Protein AF-A0A945KGP8-F1 (afdb_monomer_lite)

Structure (mmCIF, N/CA/C/O backbone):
data_AF-A0A945KGP8-F1
#
_entry.id   AF-A0A945KGP8-F1
#
loop_
_atom_site.group_PDB
_atom_site.id
_atom_site.type_symbol
_atom_site.label_atom_id
_atom_site.label_alt_id
_atom_site.label_comp_id
_atom_site.label_asym_id
_atom_site.label_entity_id
_atom_site.label_seq_id
_atom_site.pdbx_PDB_ins_code
_atom_site.Cartn_x
_atom_site.Cartn_y
_atom_site.Cartn_z
_atom_site.occupancy
_atom_site.B_iso_or_equiv
_atom_site.auth_seq_id
_atom_site.auth_comp_id
_atom_site.auth_asym_id
_atom_site.auth_atom_id
_atom_site.pdbx_PDB_model_num
ATOM 1 N N . MET A 1 1 ? 49.538 22.311 -5.788 1.00 37.47 1 MET A N 1
ATOM 2 C CA . MET A 1 1 ? 49.340 23.607 -5.094 1.00 37.47 1 MET A CA 1
ATOM 3 C C . MET A 1 1 ? 48.968 24.746 -6.046 1.00 37.47 1 MET A C 1
ATOM 5 O O . MET A 1 1 ? 47.989 25.420 -5.768 1.00 37.47 1 MET A O 1
ATOM 9 N N . LEU A 1 2 ? 49.632 24.918 -7.199 1.00 26.44 2 LEU A N 1
ATOM 10 C CA . LEU A 1 2 ? 49.250 25.932 -8.207 1.00 26.44 2 LEU A CA 1
ATOM 11 C C . LEU A 1 2 ? 47.883 25.690 -8.892 1.00 26.44 2 LEU A C 1
ATOM 13 O O . LEU A 1 2 ? 47.244 26.643 -9.317 1.00 26.44 2 LEU A O 1
ATOM 17 N N . LEU A 1 3 ? 47.369 24.453 -8.902 1.00 26.27 3 LEU A N 1
ATOM 18 C CA . LEU A 1 3 ? 46.026 24.132 -9.421 1.00 26.27 3 LEU A CA 1
ATOM 19 C C . LEU A 1 3 ? 44.872 24.553 -8.481 1.00 26.27 3 LEU A C 1
ATOM 21 O O . LEU A 1 3 ? 43.739 24.699 -8.922 1.00 26.27 3 LEU A O 1
ATOM 25 N N . ILE A 1 4 ? 45.156 24.777 -7.191 1.00 33.72 4 ILE A N 1
ATOM 26 C CA . ILE A 1 4 ? 44.149 25.160 -6.180 1.00 33.72 4 ILE A CA 1
ATOM 27 C C . ILE A 1 4 ? 43.940 26.686 -6.169 1.00 33.72 4 ILE A C 1
ATOM 29 O O . ILE A 1 4 ? 42.851 27.168 -5.871 1.00 33.72 4 ILE A O 1
ATOM 33 N N . ILE A 1 5 ? 44.950 27.456 -6.589 1.00 35.44 5 ILE A N 1
ATOM 34 C CA . ILE A 1 5 ? 44.880 28.923 -6.675 1.00 35.44 5 ILE A CA 1
ATOM 35 C C . ILE A 1 5 ? 43.999 29.368 -7.860 1.00 35.44 5 ILE A C 1
ATOM 37 O O . ILE A 1 5 ? 43.282 30.361 -7.753 1.00 35.44 5 ILE A O 1
ATOM 41 N N . ALA A 1 6 ? 43.951 28.592 -8.950 1.00 30.02 6 ALA A N 1
ATOM 42 C CA . ALA A 1 6 ? 43.124 28.902 -10.121 1.00 30.02 6 ALA A CA 1
ATOM 43 C C . ALA A 1 6 ? 41.609 28.723 -9.877 1.00 30.02 6 ALA A C 1
ATOM 45 O O . ALA A 1 6 ? 40.807 29.465 -10.437 1.00 30.02 6 ALA A O 1
ATOM 46 N N . GLN A 1 7 ? 41.201 27.795 -9.002 1.00 33.88 7 GLN A N 1
ATOM 47 C CA . GLN A 1 7 ? 39.784 27.591 -8.658 1.00 33.88 7 GLN A CA 1
ATOM 48 C C . GLN A 1 7 ? 39.241 28.626 -7.664 1.00 33.88 7 GLN A C 1
ATOM 50 O O . GLN A 1 7 ? 38.044 28.906 -7.673 1.00 33.88 7 GLN A O 1
ATOM 55 N N . MET A 1 8 ? 40.096 29.235 -6.838 1.00 29.59 8 MET A N 1
ATOM 56 C CA . MET A 1 8 ? 39.663 30.263 -5.883 1.00 29.59 8 MET A CA 1
ATOM 57 C C . MET A 1 8 ? 39.470 31.645 -6.522 1.00 29.59 8 MET A C 1
ATOM 59 O O . MET A 1 8 ? 38.642 32.420 -6.047 1.00 29.59 8 MET A O 1
ATOM 63 N N . LEU A 1 9 ? 40.152 31.943 -7.633 1.00 31.44 9 LEU A N 1
ATOM 64 C CA . LEU A 1 9 ? 40.012 33.229 -8.330 1.00 31.44 9 LEU A CA 1
ATOM 65 C C . LEU A 1 9 ? 38.725 33.350 -9.165 1.00 31.44 9 LEU A C 1
ATOM 67 O O . LEU A 1 9 ? 38.344 34.457 -9.532 1.00 31.44 9 LEU A O 1
ATOM 71 N N . PHE A 1 10 ? 38.000 32.251 -9.396 1.00 35.97 10 PHE A N 1
ATOM 72 C CA . PHE A 1 10 ? 36.733 32.274 -10.138 1.00 35.97 10 PHE A CA 1
ATOM 73 C C . PHE A 1 10 ? 35.525 32.719 -9.286 1.00 35.97 10 PHE A C 1
ATOM 75 O O . PHE A 1 10 ? 34.464 33.010 -9.829 1.00 35.97 10 PHE A O 1
ATOM 82 N N . PHE A 1 11 ? 35.673 32.802 -7.957 1.00 32.09 11 PHE A N 1
ATOM 83 C CA . PHE A 1 11 ? 34.583 33.133 -7.023 1.00 32.09 11 PHE A CA 1
ATOM 84 C C . PHE A 1 11 ? 34.592 34.581 -6.498 1.00 32.09 11 PHE A C 1
ATOM 86 O O . PHE A 1 11 ? 33.724 34.934 -5.702 1.00 32.09 11 PHE A O 1
ATOM 93 N N . LEU A 1 12 ? 35.534 35.429 -6.934 1.00 30.72 12 LEU A N 1
ATOM 94 C CA . LEU A 1 12 ? 35.673 36.815 -6.447 1.00 30.72 12 LEU A CA 1
ATOM 95 C C . LEU A 1 12 ? 35.467 37.909 -7.510 1.00 30.72 12 LEU A C 1
ATOM 97 O O . LEU A 1 12 ? 35.691 39.080 -7.217 1.00 30.72 12 LEU A O 1
ATOM 101 N N . ALA A 1 13 ? 34.991 37.578 -8.710 1.00 29.11 13 ALA A N 1
ATOM 102 C CA . ALA A 1 13 ? 34.600 38.596 -9.684 1.00 29.11 13 ALA A CA 1
ATOM 103 C C . ALA A 1 13 ? 33.144 39.042 -9.444 1.00 29.11 13 ALA A C 1
ATOM 105 O O . ALA A 1 13 ? 32.199 38.277 -9.633 1.00 29.11 13 ALA A O 1
ATOM 106 N N . THR A 1 14 ? 32.972 40.281 -8.988 1.00 34.88 14 THR A N 1
ATOM 107 C CA . THR A 1 14 ? 31.686 40.984 -8.874 1.00 34.88 14 THR A CA 1
ATOM 108 C C . THR A 1 14 ? 31.057 41.258 -10.252 1.00 34.88 14 THR A C 1
ATOM 110 O O . THR A 1 14 ? 31.763 41.273 -11.261 1.00 34.88 14 THR A O 1
ATOM 113 N N . PRO A 1 15 ? 29.729 41.485 -10.332 1.00 40.09 15 PRO A N 1
ATOM 114 C CA . PRO A 1 15 ? 29.026 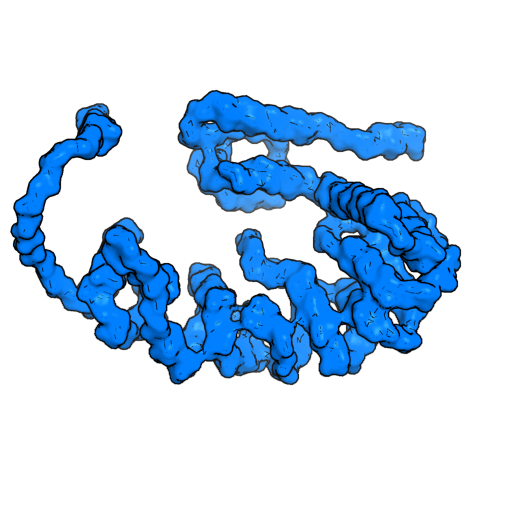41.598 -11.602 1.00 40.09 15 PRO A CA 1
ATOM 115 C C . PRO A 1 15 ? 29.111 43.032 -12.125 1.00 40.09 15 PRO A C 1
ATOM 117 O O . PRO A 1 15 ? 28.284 43.864 -11.764 1.00 40.09 15 PRO A O 1
ATOM 120 N N . GLN A 1 16 ? 30.078 43.331 -12.987 1.00 33.34 16 GLN A N 1
ATOM 121 C CA . GLN A 1 16 ? 30.035 44.541 -13.804 1.00 33.34 16 GLN A CA 1
ATOM 122 C C . GLN A 1 16 ? 30.591 44.267 -15.203 1.00 33.34 16 GLN A C 1
ATOM 124 O O . GLN A 1 16 ? 31.707 43.791 -15.367 1.00 33.34 16 GLN A O 1
ATOM 129 N N . GLU A 1 17 ? 29.741 44.576 -16.183 1.00 39.44 17 GLU A N 1
ATOM 130 C CA . GLU A 1 17 ? 30.067 44.823 -17.588 1.00 39.44 17 GLU A CA 1
ATOM 131 C C . GLU A 1 17 ? 30.649 43.650 -18.389 1.00 39.44 17 GLU A C 1
ATOM 133 O O . GLU A 1 17 ? 31.820 43.617 -18.745 1.00 39.44 17 GLU A O 1
ATOM 138 N N . TYR A 1 18 ? 29.765 42.744 -18.817 1.00 31.31 18 TYR A N 1
ATOM 139 C CA . TYR A 1 18 ? 29.920 42.128 -20.136 1.00 31.31 18 TYR A CA 1
ATOM 140 C C . TYR A 1 18 ? 28.844 42.673 -21.067 1.00 31.31 18 TYR A C 1
ATOM 142 O O . TYR A 1 18 ? 27.688 42.244 -21.083 1.00 31.31 18 TYR A O 1
ATOM 150 N N . SER A 1 19 ? 29.255 43.690 -21.815 1.00 35.50 19 SER A N 1
ATOM 151 C CA . SER A 1 19 ? 28.595 44.145 -23.022 1.00 35.50 19 SER A CA 1
ATOM 152 C C . SER A 1 19 ? 28.519 43.003 -24.039 1.00 35.50 19 SER A C 1
ATOM 154 O O . SER A 1 19 ? 29.357 42.103 -24.098 1.00 35.50 19 SER A O 1
ATOM 156 N N . ARG A 1 20 ? 27.446 43.040 -24.831 1.00 44.38 20 ARG A N 1
ATOM 157 C CA . ARG A 1 20 ? 27.137 42.110 -25.916 1.00 44.38 20 ARG A CA 1
ATOM 158 C C . ARG A 1 20 ? 28.331 41.955 -26.862 1.00 44.38 20 ARG A C 1
ATOM 160 O O . ARG A 1 20 ? 28.608 42.834 -27.676 1.00 44.38 20 ARG A O 1
ATOM 167 N N . HIS A 1 21 ? 28.961 40.793 -26.828 1.00 31.00 21 HIS A N 1
ATOM 168 C CA . HIS A 1 21 ? 29.571 40.216 -28.014 1.00 31.00 21 HIS A CA 1
ATOM 169 C C . HIS A 1 21 ? 28.738 39.002 -28.400 1.00 31.00 21 HIS A C 1
ATOM 171 O O . HIS A 1 21 ? 28.615 38.050 -27.632 1.00 31.00 21 HIS A O 1
ATOM 177 N N . GLU A 1 22 ? 28.119 39.069 -29.581 1.00 38.03 22 GLU A N 1
ATOM 178 C CA . GLU A 1 22 ? 27.654 37.889 -30.304 1.00 38.03 22 GLU A CA 1
ATOM 179 C C . GLU A 1 22 ? 28.869 36.992 -30.540 1.00 38.03 22 GLU A C 1
ATOM 181 O O . GLU A 1 22 ? 29.570 37.095 -31.546 1.00 38.03 22 GLU A O 1
ATOM 186 N N . ILE A 1 23 ? 29.147 36.106 -29.589 1.00 31.67 23 ILE A N 1
ATOM 187 C CA . ILE A 1 23 ? 30.023 34.979 -29.847 1.00 31.67 23 ILE A CA 1
ATOM 188 C C . ILE A 1 23 ? 29.207 34.040 -30.734 1.00 31.67 23 ILE A C 1
ATOM 190 O O . ILE A 1 23 ? 28.432 33.217 -30.250 1.00 31.67 23 ILE A O 1
ATOM 194 N N . LYS A 1 24 ? 29.363 34.172 -32.055 1.00 35.44 24 LYS A N 1
ATOM 195 C CA . LYS A 1 24 ? 29.036 33.100 -32.998 1.00 35.44 24 LYS A CA 1
ATOM 196 C C . LYS A 1 24 ? 30.031 31.967 -32.754 1.00 35.44 24 LYS A C 1
ATOM 198 O O . LYS A 1 24 ? 31.007 31.817 -33.484 1.00 35.44 24 LYS A O 1
ATOM 203 N N . THR A 1 25 ? 29.831 31.188 -31.693 1.00 35.22 25 THR A N 1
ATOM 204 C CA . THR A 1 25 ? 30.519 29.909 -31.565 1.00 35.22 25 THR A CA 1
ATOM 205 C C . THR A 1 25 ? 29.986 29.017 -32.680 1.00 35.22 25 THR A C 1
ATOM 207 O O . THR A 1 25 ? 28.842 28.559 -32.642 1.00 35.22 25 THR A O 1
ATOM 210 N N . HIS A 1 26 ? 30.811 28.769 -33.700 1.00 40.78 26 HIS A N 1
ATOM 211 C CA . HIS A 1 26 ? 30.647 27.611 -34.574 1.00 40.78 26 HIS A CA 1
ATOM 212 C C . HIS A 1 26 ? 30.802 26.362 -33.710 1.00 40.78 26 HIS A C 1
ATOM 214 O O . HIS A 1 26 ? 31.878 25.785 -33.585 1.00 40.78 26 HIS A O 1
ATOM 220 N N . THR A 1 27 ? 29.722 26.001 -33.030 1.00 47.34 27 THR A N 1
ATOM 221 C CA . THR A 1 27 ? 29.659 24.790 -32.231 1.00 47.34 27 THR A CA 1
ATOM 222 C C . THR A 1 27 ? 29.512 23.656 -33.241 1.00 47.34 27 THR A C 1
ATOM 224 O O . THR A 1 27 ? 28.520 23.659 -33.971 1.00 47.34 27 THR A O 1
ATOM 227 N N . PRO A 1 28 ? 30.487 22.740 -33.376 1.00 51.03 28 PRO A N 1
ATOM 228 C CA . PRO A 1 28 ? 30.396 21.679 -34.367 1.00 51.03 28 PRO A CA 1
ATOM 229 C C . PRO A 1 28 ? 29.131 20.862 -34.103 1.00 51.03 28 PRO A C 1
ATOM 231 O O . PRO A 1 28 ? 28.899 20.416 -32.973 1.00 51.03 28 PRO A O 1
ATOM 234 N N . THR A 1 29 ? 28.303 20.709 -35.135 1.00 58.84 29 THR A N 1
ATOM 235 C CA . THR A 1 29 ? 27.095 19.887 -35.108 1.00 58.84 29 THR A CA 1
ATOM 236 C C . THR A 1 29 ? 27.539 18.436 -34.954 1.00 58.84 29 THR A C 1
ATOM 238 O O . THR A 1 29 ? 27.966 17.801 -35.915 1.00 58.84 29 THR A O 1
ATOM 241 N N . ILE A 1 30 ? 27.530 17.922 -33.726 1.00 61.22 30 ILE A N 1
ATOM 242 C CA . ILE A 1 30 ? 27.827 16.511 -33.482 1.00 61.22 30 ILE A CA 1
ATOM 243 C C . ILE A 1 30 ? 26.629 15.712 -33.996 1.00 61.22 30 ILE A C 1
ATOM 245 O O . ILE A 1 30 ? 25.487 16.037 -33.664 1.00 61.22 30 ILE A O 1
ATOM 249 N N . SER A 1 31 ? 26.865 14.686 -34.820 1.00 77.56 31 SER A N 1
ATOM 250 C CA . SER A 1 31 ? 25.776 13.798 -35.228 1.00 77.56 31 SER A CA 1
ATOM 251 C C . SER A 1 31 ? 25.290 13.006 -34.011 1.00 77.56 31 SER A C 1
ATOM 253 O O . SER A 1 31 ? 26.093 12.517 -33.214 1.00 77.56 31 SER A O 1
ATOM 255 N N . VAL A 1 32 ? 23.971 12.875 -33.863 1.00 71.81 32 VAL A N 1
ATOM 256 C CA . VAL A 1 32 ? 23.346 12.136 -32.752 1.00 71.81 32 VAL A CA 1
ATOM 257 C C . VAL A 1 32 ? 23.907 10.719 -32.647 1.00 71.81 32 VAL A C 1
ATOM 259 O O . VAL A 1 32 ? 24.217 10.247 -31.558 1.00 71.81 32 VAL A O 1
ATOM 262 N N . GLU A 1 33 ? 24.085 10.061 -33.790 1.00 73.81 33 GLU A N 1
ATOM 263 C CA . GLU A 1 33 ? 24.640 8.714 -33.859 1.00 73.81 33 GLU A CA 1
ATOM 264 C C . GLU A 1 33 ? 26.097 8.660 -33.387 1.00 73.81 33 GLU A C 1
ATOM 266 O O . GLU A 1 33 ? 26.431 7.794 -32.584 1.00 73.81 33 GLU A O 1
ATOM 271 N N . SER A 1 34 ? 26.942 9.609 -33.803 1.00 74.94 34 SER A N 1
ATOM 272 C CA . SER A 1 34 ? 28.345 9.657 -33.376 1.00 74.94 34 SER A CA 1
ATOM 273 C C . SER A 1 34 ? 28.479 9.928 -31.879 1.00 74.94 34 SER A C 1
ATOM 275 O O . SER A 1 34 ? 29.343 9.334 -31.241 1.00 74.94 34 SER A O 1
ATOM 277 N N . ALA A 1 35 ? 27.633 10.796 -31.317 1.00 72.75 35 ALA A N 1
ATOM 278 C CA . ALA A 1 35 ? 27.619 11.057 -29.879 1.00 72.75 35 ALA A CA 1
ATOM 279 C C . ALA A 1 35 ? 27.174 9.823 -29.084 1.00 72.75 35 ALA A C 1
ATOM 281 O O . ALA A 1 35 ? 27.784 9.469 -28.085 1.00 72.75 35 ALA A O 1
ATOM 282 N N . ILE A 1 36 ? 26.126 9.132 -29.534 1.00 72.31 36 ILE A N 1
ATOM 283 C CA . ILE A 1 36 ? 25.624 7.936 -28.847 1.00 72.31 36 ILE A CA 1
ATOM 284 C C . ILE A 1 36 ? 26.628 6.781 -28.945 1.00 72.31 36 ILE A C 1
ATOM 286 O O . ILE A 1 36 ? 26.810 6.046 -27.978 1.00 72.31 36 ILE A O 1
ATOM 290 N N . GLN A 1 37 ? 27.310 6.624 -30.081 1.00 75.25 37 GLN A N 1
ATOM 291 C CA . GLN A 1 37 ? 28.355 5.611 -30.239 1.00 75.25 37 GLN A CA 1
ATOM 292 C C . GLN A 1 37 ? 29.554 5.867 -29.315 1.00 75.25 37 GLN A C 1
ATOM 294 O O . GLN A 1 37 ? 30.099 4.909 -28.763 1.00 75.25 37 GLN A O 1
ATOM 299 N N . SER A 1 38 ? 29.933 7.130 -29.083 1.00 76.06 38 SER A N 1
ATOM 300 C CA . SER A 1 38 ? 31.053 7.455 -28.187 1.00 76.06 38 SER A CA 1
ATOM 301 C C . SER A 1 38 ? 30.746 7.147 -26.715 1.00 76.06 38 SER A C 1
ATOM 303 O O . SER A 1 38 ? 31.647 6.813 -25.945 1.00 76.06 38 SER A O 1
ATOM 305 N N . TRP A 1 39 ? 29.468 7.118 -26.314 1.00 74.31 39 TRP A N 1
ATOM 306 C CA . TRP A 1 39 ? 29.072 6.827 -24.928 1.00 74.31 39 TRP A CA 1
ATOM 307 C C . TRP A 1 39 ? 29.512 5.453 -24.413 1.00 74.31 39 TRP A C 1
ATOM 309 O O . TRP A 1 39 ? 29.672 5.271 -23.201 1.00 74.31 39 TRP A O 1
ATOM 319 N N . ALA A 1 40 ? 29.725 4.485 -25.307 1.00 66.56 40 ALA A N 1
ATOM 320 C CA . ALA A 1 40 ? 30.277 3.189 -24.930 1.00 66.56 40 ALA A CA 1
ATOM 321 C C . ALA A 1 40 ? 31.696 3.343 -24.347 1.00 66.56 40 ALA A C 1
ATOM 323 O O . ALA A 1 40 ? 32.012 2.785 -23.291 1.00 66.56 40 ALA A O 1
ATOM 324 N N . THR A 1 41 ? 32.527 4.183 -24.964 1.00 73.94 41 THR A N 1
ATOM 325 C CA . THR A 1 41 ? 33.946 4.357 -24.624 1.00 73.94 41 THR A CA 1
ATOM 326 C C . THR A 1 41 ? 34.216 5.493 -23.635 1.00 73.94 41 THR A C 1
ATOM 328 O O . THR A 1 41 ? 35.219 5.453 -22.926 1.00 73.94 41 THR A O 1
ATOM 331 N N . ASP A 1 42 ? 33.313 6.466 -23.518 1.00 74.19 42 ASP A N 1
ATOM 332 C CA . ASP A 1 42 ? 33.562 7.717 -22.787 1.00 74.19 42 ASP A CA 1
ATOM 333 C C . ASP A 1 42 ? 33.354 7.626 -21.264 1.00 74.19 42 ASP A C 1
ATOM 335 O O . ASP A 1 42 ? 32.623 6.774 -20.752 1.00 74.19 42 ASP A O 1
ATOM 339 N N . SER A 1 43 ? 33.988 8.517 -20.495 1.00 74.75 43 SER A N 1
ATOM 340 C CA . SER A 1 43 ? 33.808 8.585 -19.035 1.00 74.75 43 SER A CA 1
ATOM 341 C C . SER A 1 43 ? 32.398 9.062 -18.647 1.00 74.75 43 SER A C 1
ATOM 343 O O . SER A 1 43 ? 31.696 9.688 -19.437 1.00 74.75 43 SER A O 1
ATOM 345 N N . TRP A 1 44 ? 31.974 8.798 -17.405 1.00 57.97 44 TRP A N 1
ATOM 346 C CA . TRP A 1 44 ? 30.644 9.197 -16.914 1.00 57.97 44 TRP A CA 1
ATOM 347 C C . TRP A 1 44 ? 30.384 10.706 -17.020 1.00 57.97 44 TRP A C 1
ATOM 349 O O . TRP A 1 44 ? 29.299 11.132 -17.419 1.00 57.97 44 TRP A O 1
ATOM 359 N N . ASP A 1 45 ? 31.388 11.519 -16.693 1.00 67.00 45 ASP A N 1
ATOM 360 C CA . ASP A 1 45 ? 31.276 12.975 -16.766 1.00 67.00 45 ASP A CA 1
ATOM 361 C C . ASP A 1 45 ? 31.179 13.463 -18.214 1.00 67.00 45 ASP A C 1
ATOM 363 O O . ASP A 1 45 ? 30.390 14.368 -18.497 1.00 67.00 45 ASP A O 1
ATOM 367 N N . GLN A 1 46 ? 31.905 12.817 -19.132 1.00 71.44 46 GLN A N 1
ATOM 368 C CA . GLN A 1 46 ? 31.863 13.138 -20.556 1.00 71.44 46 GLN A CA 1
ATOM 369 C C . GLN A 1 46 ? 30.500 12.790 -21.160 1.00 71.44 46 GLN A C 1
ATOM 371 O O . GLN A 1 46 ? 29.872 13.644 -21.779 1.00 71.44 46 GLN A O 1
ATOM 376 N N . VAL A 1 47 ? 29.960 11.602 -20.873 1.00 64.56 47 VAL A N 1
ATOM 377 C CA . VAL A 1 47 ? 28.625 11.222 -21.357 1.00 64.56 47 VAL A CA 1
ATOM 378 C C . VAL A 1 47 ? 27.534 12.121 -20.784 1.00 64.56 47 VAL A C 1
ATOM 380 O O . VAL A 1 47 ? 26.614 12.519 -21.495 1.00 64.56 47 VAL A O 1
ATOM 383 N N . ARG A 1 48 ? 27.630 12.506 -19.507 1.00 62.94 48 ARG A N 1
ATOM 384 C CA . ARG A 1 48 ? 26.675 13.444 -18.902 1.00 62.94 48 ARG A CA 1
ATOM 385 C C . ARG A 1 48 ? 26.741 14.827 -19.554 1.00 62.94 48 ARG A C 1
ATOM 387 O O . ARG A 1 48 ? 25.698 15.462 -19.729 1.00 62.94 48 ARG A O 1
ATOM 394 N N . PHE A 1 49 ? 27.944 15.295 -19.878 1.00 68.31 49 PHE A N 1
ATOM 395 C CA . PHE A 1 49 ? 28.166 16.555 -20.578 1.00 68.31 49 PHE A CA 1
ATOM 396 C C . PHE A 1 49 ? 27.604 16.508 -22.004 1.00 68.31 49 PHE A C 1
ATOM 398 O O . PHE A 1 49 ? 26.796 17.367 -22.363 1.00 68.31 49 PHE A O 1
ATOM 405 N N . ASP A 1 50 ? 27.939 15.471 -22.773 1.00 69.75 50 ASP A N 1
ATOM 406 C CA . ASP A 1 50 ? 27.463 15.289 -24.146 1.00 69.75 50 ASP A CA 1
ATOM 407 C C . ASP A 1 50 ? 25.956 15.068 -24.200 1.00 69.75 50 ASP A C 1
ATOM 409 O O . ASP A 1 50 ? 25.294 15.600 -25.087 1.00 69.75 50 ASP A O 1
ATOM 413 N N . PHE A 1 51 ? 25.382 14.373 -23.215 1.00 66.12 51 PHE A N 1
ATOM 414 C CA . PHE A 1 51 ? 23.937 14.241 -23.089 1.00 66.12 51 PHE A CA 1
ATOM 415 C C . PHE A 1 51 ? 23.257 15.584 -22.819 1.00 66.12 51 PHE A C 1
ATOM 417 O O . PHE A 1 51 ? 22.292 15.919 -23.500 1.00 66.12 51 PHE A O 1
ATOM 424 N N . ARG A 1 52 ? 23.738 16.366 -21.840 1.00 66.00 52 ARG A N 1
ATOM 425 C CA . ARG A 1 52 ? 23.172 17.697 -21.565 1.00 66.00 52 ARG A CA 1
ATOM 426 C C . ARG A 1 52 ? 23.220 18.553 -22.830 1.00 66.00 52 ARG A C 1
ATOM 428 O O . ARG A 1 52 ? 22.228 19.183 -23.174 1.00 66.00 52 ARG A O 1
ATOM 435 N N . ARG A 1 53 ? 24.340 18.507 -23.545 1.00 69.62 53 ARG A N 1
ATOM 436 C CA . ARG A 1 53 ? 24.530 19.231 -24.796 1.00 69.62 53 ARG A CA 1
ATOM 437 C C . ARG A 1 53 ? 23.594 18.735 -25.906 1.00 69.62 53 ARG A C 1
ATOM 439 O O . ARG A 1 53 ? 22.983 19.558 -26.572 1.00 69.62 53 ARG A O 1
ATOM 446 N N . LEU A 1 54 ? 23.425 17.423 -26.074 1.00 67.06 54 LEU A N 1
ATOM 447 C CA . LEU A 1 54 ? 22.450 16.824 -26.996 1.00 67.06 54 LEU A CA 1
ATOM 448 C C . LEU A 1 54 ? 21.020 17.254 -26.660 1.00 67.06 54 LEU A C 1
ATOM 450 O O . LEU A 1 54 ? 20.290 17.666 -27.550 1.00 67.06 54 LEU A O 1
ATOM 454 N N . ALA A 1 55 ? 20.633 17.204 -25.385 1.00 63.94 55 ALA A N 1
ATOM 455 C CA . ALA A 1 55 ? 19.307 17.609 -24.927 1.00 63.94 55 ALA A CA 1
ATOM 456 C C . ALA A 1 55 ? 19.044 19.115 -25.106 1.00 63.94 55 ALA A C 1
ATOM 458 O O . ALA A 1 55 ? 17.897 19.523 -25.255 1.00 63.94 55 ALA A O 1
ATOM 459 N N . GLU A 1 56 ? 20.094 19.939 -25.086 1.00 65.44 56 GLU A N 1
ATOM 460 C CA . GLU A 1 56 ? 20.017 21.382 -25.335 1.00 65.44 56 GLU A CA 1
ATOM 461 C C . GLU A 1 56 ? 20.044 21.735 -26.834 1.00 65.44 56 GLU A C 1
ATOM 463 O O . GLU A 1 56 ? 19.540 22.791 -27.212 1.00 65.44 56 GLU A O 1
ATOM 468 N N . GLN A 1 57 ? 20.635 20.887 -27.686 1.00 67.62 57 GLN A N 1
ATOM 469 C CA . GLN A 1 57 ? 20.940 21.212 -29.090 1.00 67.62 57 GLN A CA 1
ATOM 470 C C . GLN A 1 57 ? 20.131 20.423 -30.125 1.00 67.62 57 GLN A C 1
ATOM 472 O O . GLN A 1 57 ? 20.043 20.859 -31.272 1.00 67.62 57 GLN A O 1
ATOM 477 N N . VAL A 1 58 ? 19.570 19.270 -29.764 1.00 66.12 58 VAL A N 1
ATOM 478 C CA . VAL A 1 58 ? 18.915 18.357 -30.705 1.00 66.12 58 VAL A CA 1
ATOM 479 C C . VAL A 1 58 ? 17.452 18.175 -30.330 1.00 66.12 58 VAL A C 1
ATOM 481 O O . VAL A 1 58 ? 17.122 17.896 -29.178 1.00 66.12 58 VAL A O 1
ATOM 484 N N . ASP A 1 59 ? 16.578 18.307 -31.330 1.00 72.31 59 ASP A N 1
ATOM 485 C CA . ASP A 1 59 ? 15.158 17.999 -31.182 1.00 72.31 59 ASP A CA 1
ATOM 486 C C . ASP A 1 59 ? 14.990 16.550 -30.700 1.00 72.31 59 ASP A C 1
ATOM 488 O O . ASP A 1 59 ? 15.564 15.611 -31.262 1.00 72.31 59 ASP A O 1
ATOM 492 N N . PHE A 1 60 ? 14.204 16.364 -29.642 1.00 71.75 60 PHE A N 1
ATOM 493 C CA . PHE A 1 60 ? 13.958 15.054 -29.057 1.00 71.75 60 PHE A CA 1
ATOM 494 C C . PHE A 1 60 ? 13.422 14.052 -30.087 1.00 71.75 60 PHE A C 1
ATOM 496 O O . PHE A 1 60 ? 13.795 12.879 -30.036 1.00 71.75 60 PHE A O 1
ATOM 503 N N . ASP A 1 61 ? 12.618 14.507 -31.052 1.00 70.75 61 ASP A N 1
ATOM 504 C CA . ASP A 1 61 ? 12.086 13.647 -32.113 1.00 70.75 61 ASP A CA 1
ATOM 505 C C . ASP A 1 61 ? 13.192 13.075 -33.010 1.00 70.75 61 ASP A C 1
ATOM 507 O O . ASP A 1 61 ? 13.093 11.936 -33.468 1.00 70.75 61 ASP A O 1
ATOM 511 N N . ILE A 1 62 ? 14.289 13.815 -33.189 1.00 75.56 62 ILE A N 1
ATOM 512 C CA . ILE A 1 62 ? 15.472 13.360 -33.929 1.00 75.56 62 ILE A CA 1
ATOM 513 C C . ILE A 1 62 ? 16.298 12.400 -33.067 1.00 75.56 62 ILE A C 1
ATOM 515 O O . ILE A 1 62 ? 16.779 11.382 -33.560 1.00 75.56 62 ILE A O 1
ATOM 519 N N . ALA A 1 63 ? 16.461 12.687 -31.773 1.00 75.06 63 ALA A N 1
ATOM 520 C CA . ALA A 1 63 ? 17.266 11.853 -30.880 1.00 75.06 63 ALA A CA 1
ATOM 521 C C . ALA A 1 63 ? 16.602 10.506 -30.536 1.00 75.06 63 ALA A C 1
ATOM 523 O O . ALA A 1 63 ? 17.288 9.498 -30.342 1.00 75.06 63 ALA A O 1
ATOM 524 N N . ARG A 1 64 ? 15.268 10.468 -30.470 1.00 75.19 64 ARG A N 1
ATOM 525 C CA . ARG A 1 64 ? 14.487 9.339 -29.949 1.00 75.19 64 ARG A CA 1
ATOM 526 C C . ARG A 1 64 ? 14.776 7.992 -30.627 1.00 75.19 64 ARG A C 1
ATOM 528 O O . ARG A 1 64 ? 15.035 7.047 -29.882 1.00 75.19 64 ARG A O 1
ATOM 535 N N . PRO A 1 65 ? 14.779 7.841 -31.967 1.00 76.44 65 PRO A N 1
ATOM 536 C CA . PRO A 1 65 ? 15.051 6.544 -32.594 1.00 76.44 65 PRO A CA 1
ATOM 537 C C . PRO A 1 65 ? 16.439 5.998 -32.240 1.00 76.44 65 PRO A C 1
ATOM 539 O O . PRO A 1 65 ? 16.599 4.800 -32.008 1.00 76.44 65 PRO A O 1
ATOM 542 N N . HIS A 1 66 ? 17.437 6.879 -32.129 1.00 80.12 66 HIS A N 1
ATOM 543 C CA . HIS A 1 66 ? 18.792 6.487 -31.748 1.00 80.12 66 HIS A CA 1
ATOM 544 C C . HIS A 1 66 ? 18.884 6.099 -30.272 1.00 80.12 66 HIS A C 1
ATOM 546 O O . HIS A 1 66 ? 19.571 5.137 -29.942 1.00 80.12 66 HIS A O 1
ATOM 552 N N . LEU A 1 67 ? 18.159 6.795 -29.390 1.00 79.12 67 LEU A N 1
ATOM 553 C CA . LEU A 1 67 ? 18.065 6.423 -27.979 1.00 79.12 67 LEU A CA 1
ATOM 554 C C . LEU A 1 67 ? 17.355 5.072 -27.806 1.00 79.12 67 LEU A C 1
ATOM 556 O O . LEU A 1 67 ? 17.832 4.245 -27.042 1.00 79.12 67 LEU A O 1
ATOM 560 N N . ILE A 1 68 ? 16.283 4.794 -28.556 1.00 75.75 68 ILE A N 1
ATOM 561 C CA . ILE A 1 68 ? 15.622 3.475 -28.553 1.00 75.75 68 ILE A CA 1
ATOM 562 C C . ILE A 1 68 ? 16.574 2.382 -29.061 1.00 75.75 68 ILE A C 1
ATOM 564 O O . ILE A 1 68 ? 16.669 1.320 -28.452 1.00 75.75 68 ILE A O 1
ATOM 568 N N . LYS A 1 69 ? 17.339 2.642 -30.126 1.00 78.94 69 LYS A N 1
ATOM 569 C CA . LYS A 1 69 ? 18.370 1.706 -30.605 1.00 78.94 69 LYS A CA 1
ATOM 570 C C . LYS A 1 69 ? 19.456 1.471 -29.547 1.00 78.94 69 LYS A C 1
ATOM 572 O O . LYS A 1 69 ? 19.860 0.337 -29.320 1.00 78.94 69 LYS A O 1
ATOM 577 N N . ALA A 1 70 ? 19.896 2.524 -28.860 1.00 80.31 70 ALA A N 1
ATOM 578 C CA . ALA A 1 70 ? 20.873 2.443 -27.775 1.00 80.31 70 ALA A CA 1
ATOM 579 C C . ALA A 1 70 ? 20.337 1.679 -26.551 1.00 80.31 70 ALA A C 1
ATOM 581 O O . ALA A 1 70 ? 21.090 0.953 -25.909 1.00 80.31 70 ALA A O 1
ATOM 582 N N . LEU A 1 71 ? 19.034 1.776 -26.265 1.00 74.75 71 LEU A N 1
ATOM 583 C CA . LEU A 1 71 ? 18.342 0.976 -25.250 1.00 74.75 71 LEU A CA 1
ATOM 584 C C . LEU A 1 71 ? 18.320 -0.527 -25.564 1.00 74.75 71 LEU A C 1
ATOM 586 O O . LEU A 1 71 ? 18.215 -1.339 -24.647 1.00 74.75 71 LEU A O 1
ATOM 590 N N . GLN A 1 72 ? 18.428 -0.901 -26.837 1.00 76.81 72 GLN A N 1
ATOM 591 C CA . GLN A 1 72 ? 18.465 -2.294 -27.287 1.00 76.81 72 GLN A CA 1
ATOM 592 C C . GLN A 1 72 ? 19.892 -2.846 -27.415 1.00 76.81 72 GLN A C 1
ATOM 594 O O . GLN A 1 72 ? 20.057 -4.016 -27.743 1.00 76.81 72 GLN A O 1
ATOM 599 N N . ALA A 1 73 ? 20.923 -2.031 -27.175 1.00 79.88 73 ALA A N 1
ATOM 600 C CA . ALA A 1 73 ? 22.307 -2.471 -27.285 1.00 79.88 73 ALA A CA 1
ATOM 601 C C . ALA A 1 73 ? 22.688 -3.450 -26.162 1.00 79.88 73 ALA A C 1
ATOM 603 O O . ALA A 1 73 ? 22.269 -3.287 -25.017 1.00 79.88 73 ALA A O 1
ATOM 604 N N . ASP A 1 74 ? 23.561 -4.416 -26.451 1.00 73.62 74 ASP A N 1
ATOM 605 C CA . ASP A 1 74 ? 24.073 -5.344 -25.430 1.00 73.62 74 ASP A CA 1
ATOM 606 C C . ASP A 1 74 ? 24.847 -4.605 -24.321 1.00 73.62 74 ASP A C 1
ATOM 608 O O . ASP A 1 74 ? 24.789 -4.970 -23.138 1.00 73.62 74 ASP A O 1
ATOM 612 N N . GLU A 1 75 ? 25.492 -3.496 -24.697 1.00 79.44 75 GLU A N 1
ATOM 613 C CA . GLU A 1 75 ? 26.286 -2.642 -23.822 1.00 79.44 75 GLU A CA 1
ATOM 614 C C . GLU A 1 75 ? 25.419 -1.988 -22.732 1.00 79.44 75 GLU A C 1
ATOM 616 O O . GLU A 1 75 ? 24.653 -1.046 -22.952 1.00 79.44 75 GLU A O 1
ATOM 621 N N . VAL A 1 76 ? 25.575 -2.495 -21.509 1.00 69.38 76 VAL A N 1
ATOM 622 C CA . VAL A 1 76 ? 24.910 -2.060 -20.268 1.00 69.38 76 VAL A CA 1
ATOM 623 C C . VAL A 1 76 ? 24.993 -0.545 -20.088 1.00 69.38 76 VAL A C 1
ATOM 625 O O . VAL A 1 76 ? 23.991 0.122 -19.832 1.00 69.38 76 VAL A O 1
ATOM 628 N N . LYS A 1 77 ? 26.190 0.009 -20.262 1.00 71.25 77 LYS A N 1
ATOM 629 C CA . LYS A 1 77 ? 26.466 1.428 -20.063 1.00 71.25 77 LYS A CA 1
ATOM 630 C C . LYS A 1 77 ? 25.689 2.304 -21.051 1.00 71.25 77 LYS A C 1
ATOM 632 O O . LYS A 1 77 ? 25.069 3.286 -20.649 1.00 71.25 77 LYS A O 1
ATOM 637 N N . LEU A 1 78 ? 25.645 1.902 -22.320 1.00 76.12 78 LEU A N 1
ATOM 638 C CA . LEU A 1 78 ? 24.917 2.606 -23.374 1.00 76.12 78 LEU A CA 1
ATOM 639 C C . LEU A 1 78 ? 23.404 2.631 -23.106 1.00 76.12 78 LEU A C 1
ATOM 641 O O . LEU A 1 78 ? 22.773 3.684 -23.216 1.00 76.12 78 LEU A O 1
ATOM 645 N N . ARG A 1 79 ? 22.838 1.502 -22.660 1.00 75.12 79 ARG A N 1
ATOM 646 C CA . ARG A 1 79 ? 21.427 1.404 -22.254 1.00 75.12 79 ARG A CA 1
ATOM 647 C C . ARG A 1 79 ? 21.095 2.308 -21.069 1.00 75.12 79 ARG A C 1
ATOM 649 O O . ARG A 1 79 ? 20.097 3.028 -21.110 1.00 75.12 79 ARG A O 1
ATOM 656 N N . ALA A 1 80 ? 21.943 2.320 -20.038 1.00 68.75 80 ALA A N 1
ATOM 657 C CA . ALA A 1 80 ? 21.770 3.189 -18.874 1.00 68.75 80 ALA A CA 1
ATOM 658 C C . ALA A 1 80 ? 21.710 4.665 -19.281 1.00 68.75 80 ALA A C 1
ATOM 660 O O . ALA A 1 80 ? 20.815 5.396 -18.851 1.00 68.75 80 ALA A O 1
ATOM 661 N N . TYR A 1 81 ? 22.621 5.091 -20.158 1.00 75.38 81 TYR A N 1
ATOM 662 C CA . TYR A 1 81 ? 22.656 6.465 -20.644 1.00 75.38 81 TYR A CA 1
ATOM 663 C C . TYR A 1 81 ? 21.473 6.813 -21.522 1.00 75.38 81 TYR A C 1
ATOM 665 O O . TYR A 1 81 ? 20.874 7.864 -21.319 1.00 75.38 81 TYR A O 1
ATOM 673 N N . ALA A 1 82 ? 21.086 5.931 -22.441 1.00 79.56 82 ALA A N 1
ATOM 674 C CA . ALA A 1 82 ? 19.912 6.153 -23.267 1.00 79.56 82 ALA A CA 1
ATOM 675 C C . ALA A 1 82 ? 18.639 6.278 -22.415 1.00 79.56 82 ALA A C 1
ATOM 677 O O . ALA A 1 82 ? 17.812 7.159 -22.648 1.00 79.56 82 ALA A O 1
ATOM 678 N N . LEU A 1 83 ? 18.511 5.475 -21.357 1.00 74.81 83 LEU A N 1
ATOM 679 C CA . LEU A 1 83 ? 17.367 5.555 -20.458 1.00 74.81 83 LEU A CA 1
ATOM 680 C C . LEU A 1 83 ? 17.402 6.810 -19.568 1.00 74.81 83 LEU A C 1
ATOM 682 O O . LEU A 1 83 ? 16.378 7.472 -19.374 1.00 74.81 83 LEU A O 1
ATOM 686 N N . MET A 1 84 ? 18.573 7.190 -19.052 1.00 74.25 84 MET A N 1
ATOM 687 C CA . MET A 1 84 ? 18.756 8.458 -18.335 1.00 74.25 84 MET A CA 1
ATOM 688 C C . MET A 1 84 ? 18.457 9.661 -19.231 1.00 74.25 84 MET A C 1
ATOM 690 O O . MET A 1 84 ? 17.873 10.649 -18.785 1.00 74.25 84 MET A O 1
ATOM 694 N N . ALA A 1 85 ? 18.848 9.566 -20.497 1.00 75.88 85 ALA A N 1
ATOM 695 C CA . ALA A 1 85 ? 18.631 10.588 -21.493 1.00 75.88 85 ALA A CA 1
ATOM 696 C C . ALA A 1 85 ? 17.138 10.811 -21.735 1.00 75.88 85 ALA A C 1
ATOM 698 O O . ALA A 1 85 ? 16.630 11.927 -21.597 1.00 75.88 85 ALA A O 1
ATOM 699 N N . LEU A 1 86 ? 16.421 9.714 -21.983 1.00 73.50 86 LEU A N 1
ATOM 700 C CA . LEU A 1 86 ? 14.972 9.710 -22.119 1.00 73.50 86 LEU A CA 1
ATOM 701 C C . LEU A 1 86 ? 14.328 10.272 -20.845 1.00 73.50 86 LEU A C 1
ATOM 703 O O . LEU A 1 86 ? 13.643 11.285 -20.907 1.00 73.50 86 LEU A O 1
ATOM 707 N N . THR A 1 87 ? 14.630 9.738 -19.662 1.00 69.94 87 THR A N 1
ATOM 708 C CA . THR A 1 87 ? 14.024 10.208 -18.399 1.00 69.94 87 THR A CA 1
ATOM 709 C C . THR A 1 87 ? 14.262 11.684 -18.081 1.00 69.94 87 THR A C 1
ATOM 711 O O . THR A 1 87 ? 13.338 12.362 -17.623 1.00 69.94 87 THR A O 1
ATOM 714 N N . ASN A 1 88 ? 15.469 12.202 -18.318 1.00 70.31 88 ASN A N 1
ATOM 715 C CA . ASN A 1 88 ? 15.796 13.605 -18.060 1.00 70.31 88 ASN A CA 1
ATOM 716 C C . ASN A 1 88 ? 15.198 14.543 -19.106 1.00 70.31 88 ASN A C 1
ATOM 718 O O . ASN A 1 88 ? 14.763 15.634 -18.735 1.00 70.31 88 ASN A O 1
ATOM 722 N N . SER A 1 89 ? 15.096 14.121 -20.369 1.00 67.31 89 SER A N 1
ATOM 723 C CA . SER A 1 89 ? 14.417 14.910 -21.405 1.00 67.31 89 SER A CA 1
ATOM 724 C C . SER A 1 89 ? 12.957 15.219 -21.034 1.00 67.31 89 SER A C 1
ATOM 726 O O . SER A 1 89 ? 12.472 16.310 -21.314 1.00 67.31 89 SER A O 1
ATOM 728 N N . PHE A 1 90 ? 12.295 14.344 -20.261 1.00 61.00 90 PHE A N 1
ATOM 729 C CA . PHE A 1 90 ? 10.955 14.607 -19.717 1.00 61.00 90 PHE A CA 1
ATOM 730 C C . PHE A 1 90 ? 10.919 15.571 -18.521 1.00 61.00 90 PHE A C 1
ATOM 732 O O . PHE A 1 90 ? 9.854 16.084 -18.176 1.00 61.00 90 PHE A O 1
ATOM 739 N N . ARG A 1 91 ? 12.053 15.792 -17.844 1.00 59.47 91 ARG A N 1
ATOM 740 C CA . ARG A 1 91 ? 12.160 16.678 -16.669 1.00 59.47 91 ARG A CA 1
ATOM 741 C C . ARG A 1 91 ? 12.580 18.096 -17.031 1.00 59.47 91 ARG A C 1
ATOM 743 O O . ARG A 1 91 ? 12.345 19.009 -16.233 1.00 59.47 91 ARG A O 1
ATOM 750 N N . HIS A 1 92 ? 13.210 18.288 -18.187 1.00 55.25 92 HIS A N 1
ATOM 751 C CA . HIS A 1 92 ? 13.662 19.602 -18.614 1.00 55.25 92 HIS A CA 1
ATOM 752 C C . HIS A 1 92 ? 12.465 20.496 -18.953 1.00 55.25 92 HIS A C 1
ATOM 754 O O . HIS A 1 92 ? 11.776 20.331 -19.954 1.00 55.25 92 HIS A O 1
ATOM 760 N N . ARG A 1 93 ? 12.217 21.463 -18.064 1.00 51.00 93 ARG A N 1
ATOM 761 C CA . ARG A 1 93 ? 11.357 22.613 -18.337 1.00 51.00 93 ARG A CA 1
ATOM 762 C C . ARG A 1 93 ? 12.108 23.506 -19.315 1.00 51.00 93 ARG A C 1
ATOM 764 O O . ARG A 1 93 ? 13.259 23.844 -19.041 1.00 51.00 93 ARG A O 1
ATOM 771 N N . HIS A 1 94 ? 11.467 23.915 -20.404 1.00 49.91 94 HIS A N 1
ATOM 772 C CA . HIS A 1 94 ? 11.976 25.048 -21.164 1.00 49.91 94 HIS A CA 1
ATOM 773 C C . HIS A 1 94 ? 11.996 26.255 -20.224 1.00 49.91 94 HIS A C 1
ATOM 775 O O . HIS A 1 94 ? 10.955 26.705 -19.750 1.00 49.91 94 HIS A O 1
ATOM 781 N N . VAL 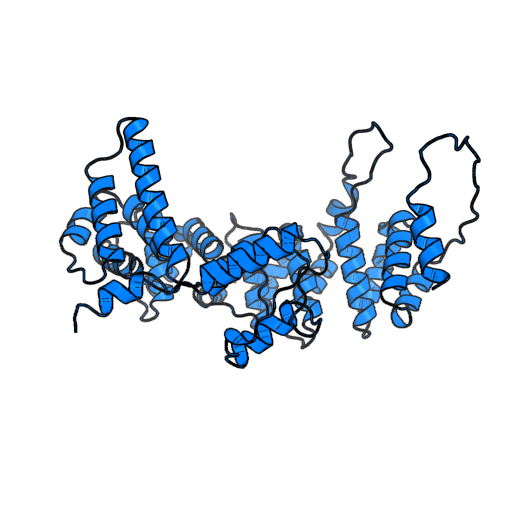A 1 95 ? 13.190 26.743 -19.900 1.00 46.69 95 VAL A N 1
ATOM 782 C CA . VAL A 1 95 ? 13.337 28.047 -19.264 1.00 46.69 95 VAL A CA 1
ATOM 783 C C . VAL A 1 95 ? 13.215 29.057 -20.394 1.00 46.69 95 VAL A C 1
ATOM 785 O O . VAL A 1 95 ? 14.190 29.361 -21.078 1.00 46.69 95 VAL A O 1
ATOM 788 N N . SER A 1 96 ? 11.992 29.523 -20.641 1.00 46.16 96 SER A N 1
ATOM 789 C CA . SER A 1 96 ? 11.761 30.761 -21.383 1.00 46.16 96 SER A CA 1
ATOM 790 C C . SER A 1 96 ? 12.600 31.860 -20.718 1.00 46.16 96 SER A C 1
ATOM 792 O O . SER A 1 96 ? 12.750 31.847 -19.495 1.00 46.16 96 SER A O 1
ATOM 794 N N . GLY A 1 97 ? 13.215 32.753 -21.500 1.00 50.47 97 GLY A N 1
ATOM 795 C CA . GLY A 1 97 ? 14.192 33.737 -21.008 1.00 50.47 97 GLY A CA 1
ATOM 796 C C . GLY A 1 97 ? 13.746 34.535 -19.763 1.00 50.47 97 GLY A C 1
ATOM 797 O O . GLY A 1 97 ? 12.562 34.550 -19.416 1.00 50.47 97 GLY A O 1
ATOM 798 N N . PRO A 1 98 ? 14.680 35.215 -19.069 1.00 45.84 98 PRO A N 1
ATOM 799 C CA . PRO A 1 98 ? 14.397 35.893 -17.805 1.00 45.84 98 PRO A CA 1
ATOM 800 C C . PRO A 1 98 ? 13.184 36.829 -17.925 1.00 45.84 98 PRO A C 1
ATOM 802 O O . PRO A 1 98 ? 13.190 37.765 -18.719 1.00 45.84 98 PRO A O 1
ATOM 805 N N . GLY A 1 99 ? 12.143 36.555 -17.132 1.00 61.34 99 GLY A N 1
ATOM 806 C CA . GLY A 1 99 ? 10.900 37.334 -17.093 1.00 61.34 99 GLY A CA 1
ATOM 807 C C . GLY A 1 99 ? 9.707 36.721 -17.832 1.00 61.34 99 GLY A C 1
ATOM 808 O O . GLY A 1 99 ? 8.604 37.245 -17.693 1.00 61.34 99 GLY A O 1
ATOM 809 N N . GLN A 1 100 ? 9.873 35.615 -18.564 1.00 49.47 100 GLN A N 1
ATOM 810 C CA . GLN A 1 100 ? 8.733 34.891 -19.131 1.00 49.47 100 GLN A CA 1
ATOM 811 C C . GLN A 1 100 ? 8.257 33.764 -18.203 1.00 49.47 100 GLN A C 1
ATOM 813 O O . GLN A 1 100 ? 9.084 33.111 -17.557 1.00 49.47 100 GLN A O 1
ATOM 818 N N . PRO A 1 101 ? 6.935 33.518 -18.111 1.00 50.12 101 PRO A N 1
ATOM 819 C CA . PRO A 1 101 ? 6.426 32.342 -17.426 1.00 50.12 101 PRO A CA 1
ATOM 820 C C . PRO A 1 101 ? 7.093 31.102 -18.020 1.00 50.12 101 PRO A C 1
ATOM 822 O O . PRO A 1 101 ? 7.219 30.979 -19.238 1.00 50.12 101 PRO A O 1
ATOM 825 N N . ILE A 1 102 ? 7.531 30.191 -17.153 1.00 49.62 102 ILE A N 1
ATOM 826 C CA . ILE A 1 102 ? 8.009 28.874 -17.570 1.00 49.62 102 ILE A CA 1
ATOM 827 C C . ILE A 1 102 ? 6.809 28.151 -18.188 1.00 49.62 102 ILE A C 1
ATOM 829 O O . ILE A 1 102 ? 6.018 27.528 -17.477 1.00 49.62 102 ILE A O 1
ATOM 833 N N . GLU A 1 103 ? 6.654 28.250 -19.504 1.00 46.31 103 GLU A N 1
ATOM 834 C CA . GLU A 1 103 ? 5.729 27.404 -20.238 1.00 46.31 103 GLU A CA 1
ATOM 835 C C . GLU A 1 103 ? 6.349 26.011 -20.315 1.00 46.31 103 GLU A C 1
ATOM 837 O O . GLU A 1 103 ? 7.390 25.779 -20.934 1.00 46.31 103 GLU A O 1
ATOM 842 N N . LEU A 1 104 ? 5.718 25.057 -19.632 1.00 47.50 104 LEU A N 1
ATOM 843 C CA . LEU A 1 104 ? 6.014 23.649 -19.837 1.00 47.50 104 LEU A CA 1
ATOM 844 C C . LEU A 1 104 ? 5.646 23.331 -21.286 1.00 47.50 104 LEU A C 1
ATOM 846 O O . LEU A 1 104 ? 4.464 23.196 -21.589 1.00 47.50 104 LEU A O 1
ATOM 850 N N . SER A 1 105 ? 6.640 23.233 -22.173 1.00 46.41 105 SER A N 1
ATOM 851 C CA . SER A 1 105 ? 6.412 22.763 -23.540 1.00 46.41 105 SER A CA 1
ATOM 852 C C . SER A 1 105 ? 5.663 21.423 -23.464 1.00 46.41 105 SER A C 1
ATOM 854 O O . SER A 1 105 ? 6.199 20.460 -22.907 1.00 46.41 105 SER A O 1
ATOM 856 N N . PRO A 1 106 ? 4.422 21.332 -23.973 1.00 48.38 106 PRO A N 1
ATOM 857 C CA . PRO A 1 106 ? 3.578 20.151 -23.787 1.00 48.38 106 PRO A CA 1
ATOM 858 C C . PRO A 1 106 ? 4.095 18.903 -24.528 1.00 48.38 106 PRO A C 1
ATOM 860 O O . PRO A 1 106 ? 3.592 17.803 -24.320 1.00 48.38 106 PRO A O 1
ATOM 863 N N . LYS A 1 107 ? 5.105 19.045 -25.392 1.00 52.62 107 LYS A N 1
ATOM 864 C CA . LYS A 1 107 ? 5.411 18.099 -26.474 1.00 52.62 107 LYS A CA 1
ATOM 865 C C . LYS A 1 107 ? 5.904 16.699 -26.059 1.00 52.62 107 LYS A C 1
ATOM 867 O O . LYS A 1 107 ? 5.397 15.741 -26.641 1.00 52.62 107 LYS A O 1
ATOM 872 N N . PRO A 1 108 ? 6.791 16.497 -25.064 1.00 54.34 108 PRO A N 1
ATOM 873 C CA . PRO A 1 108 ? 7.354 15.161 -24.826 1.00 54.34 108 PRO A CA 1
ATOM 874 C C . PRO A 1 108 ? 6.321 14.137 -24.333 1.00 54.34 108 PRO A C 1
ATOM 876 O O . PRO A 1 108 ? 6.416 12.949 -24.629 1.00 54.34 108 PRO A O 1
ATOM 879 N N . GLN A 1 109 ? 5.306 14.593 -23.589 1.00 56.91 109 GLN A N 1
ATOM 880 C CA . GLN A 1 109 ? 4.311 13.709 -22.976 1.00 56.91 109 GLN A CA 1
ATOM 881 C C . GLN A 1 109 ? 3.331 13.133 -24.003 1.00 56.91 109 GLN A C 1
ATOM 883 O O . GLN A 1 109 ? 2.942 11.974 -23.884 1.00 56.91 109 GLN A O 1
ATOM 888 N N . PHE A 1 110 ? 2.945 13.913 -25.017 1.00 58.91 110 PHE A N 1
ATOM 889 C CA . PHE A 1 110 ? 2.028 13.454 -26.068 1.00 58.91 110 PHE A CA 1
ATOM 890 C C . PHE A 1 110 ? 2.665 12.398 -26.974 1.00 58.91 110 PHE A C 1
ATOM 892 O O . PHE A 1 110 ? 1.997 11.459 -27.397 1.00 58.91 110 PHE A O 1
ATOM 899 N N . LEU A 1 111 ? 3.967 12.515 -27.229 1.00 58.91 111 LEU A N 1
ATOM 900 C CA . LEU A 1 111 ? 4.689 11.653 -28.166 1.00 58.91 111 LEU A CA 1
ATOM 901 C C . LEU A 1 111 ? 4.902 10.222 -27.657 1.00 58.91 111 LEU A C 1
ATOM 903 O O . LEU A 1 111 ? 5.074 9.303 -28.460 1.00 58.91 111 LEU A O 1
ATOM 907 N N . LEU A 1 112 ? 4.889 10.034 -26.335 1.00 66.31 112 LEU A N 1
ATOM 908 C CA . LEU A 1 112 ? 5.042 8.723 -25.705 1.00 66.31 112 LEU A CA 1
ATOM 909 C C . LEU A 1 112 ? 3.737 8.106 -25.217 1.00 66.31 112 LEU A C 1
ATOM 911 O O . LEU A 1 112 ? 3.714 6.910 -24.942 1.00 66.31 112 LEU A O 1
ATOM 915 N N . GLN A 1 113 ? 2.651 8.873 -25.109 1.00 72.19 113 GLN A N 1
ATOM 916 C CA . GLN A 1 113 ? 1.359 8.352 -24.643 1.00 72.19 113 GLN A CA 1
ATOM 917 C C . GLN A 1 113 ? 0.907 7.102 -25.407 1.00 72.19 113 GLN A C 1
ATOM 919 O O . GLN A 1 113 ? 0.287 6.227 -24.812 1.00 72.19 113 GLN A O 1
ATOM 924 N N . ASN A 1 114 ? 1.283 7.008 -26.683 1.00 76.88 114 ASN A N 1
ATOM 925 C CA . ASN A 1 114 ? 0.891 5.927 -27.580 1.00 76.88 114 ASN A CA 1
ATOM 926 C C . ASN A 1 114 ? 2.069 5.040 -28.028 1.00 76.88 114 ASN A C 1
ATOM 928 O O . ASN A 1 114 ? 1.891 4.200 -28.906 1.00 76.88 114 ASN A O 1
ATOM 932 N N . ASP A 1 115 ? 3.269 5.204 -27.456 1.00 82.75 115 ASP A N 1
ATOM 933 C CA . ASP A 1 115 ? 4.429 4.371 -27.806 1.00 82.75 115 ASP A CA 1
ATOM 934 C C . ASP A 1 115 ? 4.467 3.099 -26.959 1.00 82.75 115 ASP A C 1
ATOM 936 O O . ASP A 1 115 ? 5.182 2.978 -25.963 1.00 82.75 115 ASP A O 1
ATOM 940 N N . GLN A 1 116 ? 3.626 2.151 -27.355 1.00 86.94 116 GLN A N 1
ATOM 941 C CA . GLN A 1 116 ? 3.494 0.874 -26.677 1.00 86.94 116 GLN A CA 1
ATOM 942 C C . GLN A 1 116 ? 4.807 0.056 -26.652 1.00 86.94 116 GLN A C 1
ATOM 944 O O . GLN A 1 116 ? 5.143 -0.442 -25.573 1.00 86.94 116 GLN A O 1
ATOM 949 N N . PRO A 1 117 ? 5.589 -0.036 -27.752 1.00 85.38 117 PRO A N 1
ATOM 950 C CA . PRO A 1 117 ? 6.907 -0.675 -27.735 1.00 85.38 117 PRO A CA 1
ATOM 951 C C . PRO A 1 117 ? 7.879 -0.069 -26.720 1.00 85.38 117 PRO A C 1
ATOM 953 O O . PRO A 1 117 ? 8.580 -0.807 -26.026 1.00 85.38 117 PRO A O 1
ATOM 956 N N . PHE A 1 118 ? 7.906 1.262 -26.590 1.00 83.88 118 PHE A N 1
ATOM 957 C CA . PHE A 1 118 ? 8.731 1.915 -25.577 1.00 83.88 118 PHE A CA 1
ATOM 958 C C . PHE A 1 118 ? 8.320 1.499 -24.162 1.00 83.88 118 PHE A C 1
ATOM 960 O O . PHE A 1 118 ? 9.170 1.081 -23.376 1.00 83.88 118 PHE A O 1
ATOM 967 N N . TRP A 1 119 ? 7.028 1.557 -23.825 1.00 88.75 119 TRP A N 1
ATOM 968 C CA . TRP A 1 119 ? 6.572 1.165 -22.487 1.00 88.75 119 TRP A CA 1
ATOM 969 C C . TRP A 1 119 ? 6.810 -0.312 -22.185 1.00 88.75 119 TRP A C 1
ATOM 971 O O . TRP A 1 119 ? 7.184 -0.638 -21.059 1.00 88.75 119 TRP A O 1
ATOM 981 N N . ASP A 1 120 ? 6.664 -1.189 -23.178 1.00 89.94 120 ASP A N 1
ATOM 982 C CA . ASP A 1 120 ? 6.982 -2.610 -23.031 1.00 89.94 120 ASP A CA 1
ATOM 983 C C . ASP A 1 120 ? 8.455 -2.820 -22.702 1.00 89.94 120 ASP A C 1
ATOM 985 O O . ASP A 1 120 ? 8.772 -3.538 -21.753 1.00 89.94 120 ASP A O 1
ATOM 989 N N . PHE A 1 121 ? 9.345 -2.123 -23.408 1.00 86.56 121 PHE A N 1
ATOM 990 C CA . PHE A 1 121 ? 10.772 -2.152 -23.114 1.00 86.56 121 PHE A CA 1
ATOM 991 C C . PHE A 1 121 ? 11.075 -1.674 -21.684 1.00 86.56 121 PHE A C 1
ATOM 993 O O . PHE A 1 121 ? 11.812 -2.341 -20.956 1.00 86.56 121 PHE A O 1
ATOM 1000 N N . ILE A 1 122 ? 10.497 -0.543 -21.256 1.00 87.56 122 ILE A N 1
ATOM 1001 C CA . ILE A 1 122 ? 10.732 0.012 -19.912 1.00 87.56 122 ILE A CA 1
ATOM 1002 C C . ILE A 1 122 ? 10.217 -0.929 -18.821 1.00 87.56 122 ILE A C 1
ATOM 1004 O O . ILE A 1 122 ? 10.886 -1.116 -17.807 1.00 87.56 122 ILE A O 1
ATOM 1008 N N . VAL A 1 123 ? 9.044 -1.531 -19.019 1.00 91.62 123 VAL A N 1
ATOM 1009 C CA . VAL A 1 123 ? 8.475 -2.494 -18.071 1.00 91.62 123 VAL A CA 1
ATOM 1010 C C . VAL A 1 123 ? 9.320 -3.764 -18.000 1.00 91.62 123 VAL A C 1
ATOM 1012 O O . VAL A 1 123 ? 9.551 -4.253 -16.900 1.00 91.62 123 VAL A O 1
ATOM 1015 N N . GLN A 1 124 ? 9.862 -4.253 -19.119 1.00 90.44 124 GLN A N 1
ATOM 1016 C CA . GLN A 1 124 ? 10.795 -5.387 -19.115 1.00 90.44 124 GLN A CA 1
ATOM 1017 C C . GLN A 1 124 ? 12.062 -5.118 -18.293 1.00 90.44 124 GLN A C 1
ATOM 1019 O O . GLN A 1 124 ? 12.595 -6.053 -17.706 1.00 90.44 124 GLN A O 1
ATOM 1024 N N . GLN A 1 125 ? 12.503 -3.860 -18.156 1.00 86.69 125 GLN A N 1
ATOM 1025 C CA . GLN A 1 125 ? 13.649 -3.524 -17.294 1.00 86.69 125 GLN A CA 1
ATOM 1026 C C . GLN A 1 125 ? 13.378 -3.761 -15.796 1.00 86.69 125 GLN A C 1
ATOM 1028 O O . GLN A 1 125 ? 14.294 -3.640 -14.988 1.00 86.69 125 GLN A O 1
ATOM 1033 N N . LEU A 1 126 ? 12.137 -4.072 -15.399 1.00 88.25 126 LEU A N 1
ATOM 1034 C CA . LEU A 1 126 ? 11.799 -4.455 -14.026 1.00 88.25 126 LEU A CA 1
ATOM 1035 C C . LEU A 1 126 ? 12.046 -5.942 -13.723 1.00 88.25 126 LEU A C 1
ATOM 1037 O O . LEU A 1 126 ? 11.935 -6.333 -12.559 1.00 88.25 126 LEU A O 1
ATOM 1041 N N . ALA A 1 127 ? 12.323 -6.761 -14.738 1.00 87.62 127 ALA A N 1
ATOM 1042 C CA . ALA A 1 127 ? 12.648 -8.176 -14.579 1.00 87.62 127 ALA A CA 1
ATOM 1043 C C . ALA A 1 127 ? 13.902 -8.389 -13.718 1.00 87.62 127 ALA A C 1
ATOM 1045 O O . ALA A 1 127 ? 14.720 -7.479 -13.558 1.00 87.62 127 ALA A O 1
ATOM 1046 N N . ASP A 1 128 ? 14.036 -9.580 -13.135 1.00 75.44 128 ASP A N 1
ATOM 1047 C CA . ASP A 1 128 ? 15.263 -9.977 -12.436 1.00 75.44 128 ASP A CA 1
ATOM 1048 C C . ASP A 1 128 ? 16.304 -10.442 -13.463 1.00 75.44 128 ASP A C 1
ATOM 1050 O O . ASP A 1 128 ? 16.390 -11.617 -13.809 1.00 75.44 128 ASP A O 1
ATOM 1054 N N . ASP A 1 129 ? 17.057 -9.491 -14.017 1.00 73.88 129 ASP A N 1
ATOM 1055 C CA . ASP A 1 129 ? 18.058 -9.737 -15.062 1.00 73.88 129 ASP A CA 1
ATOM 1056 C C . ASP A 1 129 ? 19.505 -9.670 -14.541 1.00 73.88 129 ASP A C 1
ATOM 1058 O O . ASP A 1 129 ? 20.434 -9.442 -15.320 1.00 73.88 129 ASP A O 1
ATOM 1062 N N . GLU A 1 130 ? 19.695 -9.794 -13.220 1.00 73.50 130 GLU A N 1
ATOM 1063 C CA . GLU A 1 130 ? 20.947 -9.552 -12.477 1.00 73.50 130 GLU A CA 1
ATOM 1064 C C . GLU A 1 130 ? 21.496 -8.107 -12.591 1.00 73.50 130 GLU A C 1
ATOM 1066 O O . GLU A 1 130 ? 22.369 -7.691 -11.818 1.00 73.50 130 GLU A O 1
ATOM 1071 N N . LYS A 1 131 ? 20.959 -7.273 -13.493 1.00 71.88 131 LYS A N 1
ATOM 1072 C CA . LYS A 1 131 ? 21.423 -5.910 -13.782 1.00 71.88 131 LYS A CA 1
ATOM 1073 C C . LYS A 1 131 ? 20.616 -4.904 -12.968 1.00 71.88 131 LYS A C 1
ATOM 1075 O O . LYS A 1 131 ? 19.822 -4.120 -13.474 1.00 71.88 131 LYS A O 1
ATOM 1080 N N . ARG A 1 132 ? 20.912 -4.839 -11.670 1.00 66.50 132 ARG A N 1
ATOM 1081 C CA . ARG A 1 132 ? 20.226 -4.014 -10.643 1.00 66.50 132 ARG A CA 1
ATOM 1082 C C . ARG A 1 132 ? 19.884 -2.555 -11.028 1.00 66.50 132 ARG A C 1
ATOM 1084 O O . ARG A 1 132 ? 18.907 -1.992 -10.526 1.00 66.50 132 ARG A O 1
ATOM 1091 N N . TRP A 1 133 ? 20.685 -1.902 -11.871 1.00 70.19 133 TRP A N 1
ATOM 1092 C CA . TRP A 1 133 ? 20.449 -0.516 -12.303 1.00 70.19 133 TRP A CA 1
ATOM 1093 C C . TRP A 1 133 ? 19.305 -0.392 -13.328 1.00 70.19 133 TRP A C 1
ATOM 1095 O O . TRP A 1 133 ? 18.629 0.640 -13.319 1.00 70.19 133 TRP A O 1
ATOM 1105 N N . ASN A 1 134 ? 19.038 -1.435 -14.132 1.00 75.50 134 ASN A N 1
ATOM 1106 C CA . ASN A 1 134 ? 17.889 -1.507 -15.045 1.00 75.50 134 ASN A CA 1
ATOM 1107 C C . ASN A 1 134 ? 16.590 -1.350 -14.263 1.00 75.50 134 ASN A C 1
ATOM 1109 O O . ASN A 1 134 ? 15.792 -0.453 -14.548 1.00 75.50 134 ASN A O 1
ATOM 1113 N N . TRP A 1 135 ? 16.458 -2.141 -13.196 1.00 82.50 135 TRP A N 1
ATOM 1114 C CA . TRP A 1 135 ? 15.306 -2.087 -12.310 1.00 82.50 135 TRP A CA 1
ATOM 1115 C C . TRP A 1 135 ? 15.117 -0.695 -11.715 1.00 82.50 135 TRP A C 1
ATOM 1117 O O . TRP A 1 135 ? 14.048 -0.111 -11.844 1.00 82.50 135 TRP A O 1
ATOM 1127 N N . SER A 1 136 ? 16.158 -0.121 -11.104 1.00 79.75 136 SER A N 1
ATOM 1128 C CA . SER A 1 136 ? 16.042 1.171 -10.408 1.00 79.75 136 SER A CA 1
ATOM 1129 C C . SER A 1 136 ? 15.618 2.302 -11.345 1.00 79.75 136 SER A C 1
ATOM 1131 O O . SER A 1 136 ? 14.788 3.146 -10.990 1.00 79.75 136 SER A O 1
ATOM 1133 N N . LEU A 1 137 ? 16.185 2.323 -12.550 1.00 77.38 137 LEU A N 1
ATOM 1134 C CA . LEU A 1 137 ? 15.916 3.366 -13.523 1.00 77.38 137 LEU A CA 1
ATOM 1135 C C . LEU A 1 137 ? 14.551 3.164 -14.197 1.00 77.38 137 LEU A C 1
ATOM 1137 O O . LEU A 1 137 ? 13.773 4.119 -14.275 1.00 77.38 137 LEU A O 1
ATOM 1141 N N . GLY A 1 138 ? 14.211 1.932 -14.591 1.00 84.44 138 GLY A N 1
ATOM 1142 C CA . GLY A 1 138 ? 12.882 1.575 -15.092 1.00 84.44 138 GLY A CA 1
ATOM 1143 C C . GLY A 1 138 ? 11.790 1.884 -14.068 1.00 84.44 138 GLY A C 1
ATOM 1144 O O . GLY A 1 138 ? 10.817 2.568 -14.376 1.00 84.44 138 GLY A O 1
ATOM 1145 N N . TYR A 1 139 ? 12.003 1.506 -12.809 1.00 87.25 139 TYR A N 1
ATOM 1146 C CA . TYR A 1 139 ? 11.084 1.757 -11.704 1.00 87.25 139 TYR A CA 1
ATOM 1147 C C . TYR A 1 139 ? 10.860 3.256 -11.453 1.00 87.25 139 TYR A C 1
ATOM 1149 O O . TYR A 1 139 ? 9.719 3.707 -11.407 1.00 87.25 139 TYR A O 1
ATOM 1157 N N . SER A 1 140 ? 11.924 4.063 -11.366 1.00 83.06 140 SER A N 1
ATOM 1158 C CA . SER A 1 140 ? 11.824 5.526 -11.196 1.00 83.06 140 SER A CA 1
ATOM 1159 C C . SER A 1 140 ? 11.101 6.209 -12.368 1.00 83.06 140 SER A C 1
ATOM 1161 O O . SER A 1 140 ? 10.272 7.109 -12.176 1.00 83.06 140 SER A O 1
ATOM 1163 N N . THR A 1 141 ? 11.371 5.741 -13.591 1.00 84.00 141 THR A N 1
ATOM 1164 C CA . THR A 1 141 ? 10.679 6.187 -14.810 1.00 84.00 141 THR A CA 1
ATOM 1165 C C . THR A 1 141 ? 9.190 5.903 -14.705 1.00 84.00 141 THR A C 1
ATOM 1167 O O . THR A 1 141 ? 8.362 6.801 -14.857 1.00 84.00 141 THR A O 1
ATOM 1170 N N . LEU A 1 142 ? 8.845 4.660 -14.386 1.00 89.12 142 LEU A N 1
ATOM 1171 C CA . LEU A 1 142 ? 7.470 4.201 -14.307 1.00 89.12 142 LEU A CA 1
ATOM 1172 C C . LEU A 1 142 ? 6.722 4.781 -13.106 1.00 89.12 142 LEU A C 1
ATOM 1174 O O . LEU A 1 142 ? 5.528 4.996 -13.209 1.00 89.12 142 LEU A O 1
ATOM 1178 N N . LEU A 1 143 ? 7.371 5.142 -12.002 1.00 86.25 143 LEU A N 1
ATOM 1179 C CA . LEU A 1 143 ? 6.700 5.913 -10.949 1.00 86.25 143 LEU A CA 1
ATOM 1180 C C . LEU A 1 143 ? 6.316 7.322 -11.408 1.00 86.25 143 LEU A C 1
ATOM 1182 O O . LEU A 1 143 ? 5.286 7.851 -10.998 1.00 86.25 143 LEU A O 1
ATOM 1186 N N . SER A 1 144 ? 7.132 7.931 -12.266 1.00 82.88 144 SER A N 1
ATOM 1187 C CA . SER A 1 144 ? 6.864 9.275 -12.786 1.00 82.88 144 SER A CA 1
ATOM 1188 C C . SER A 1 144 ? 5.811 9.257 -13.903 1.00 82.88 144 SER A C 1
ATOM 1190 O O . SER A 1 144 ? 5.021 10.193 -14.025 1.00 82.88 144 SER A O 1
ATOM 1192 N N . TRP A 1 145 ? 5.784 8.188 -14.708 1.00 83.62 145 TRP A N 1
ATOM 1193 C CA . TRP A 1 145 ? 5.043 8.137 -15.976 1.00 83.62 145 TRP A CA 1
ATOM 1194 C C . TRP A 1 145 ? 4.124 6.919 -16.139 1.00 83.62 145 TRP A C 1
ATOM 1196 O O . TRP A 1 145 ? 3.503 6.750 -17.186 1.00 83.62 145 TRP A O 1
ATOM 1206 N N . GLY A 1 146 ? 3.984 6.084 -15.111 1.00 82.88 146 GLY A N 1
ATOM 1207 C CA . GLY A 1 146 ? 3.350 4.760 -15.179 1.00 82.88 146 GLY A CA 1
ATOM 1208 C C . GLY A 1 146 ? 1.894 4.767 -15.619 1.00 82.88 146 GLY A C 1
ATOM 1209 O O . GLY A 1 146 ? 1.428 3.779 -16.179 1.00 82.88 146 GLY A O 1
ATOM 1210 N N . LYS A 1 147 ? 1.199 5.905 -15.491 1.00 86.00 147 LYS A N 1
ATOM 1211 C CA . LYS A 1 147 ? -0.154 6.086 -16.038 1.00 86.00 147 LYS A CA 1
ATOM 1212 C C . LYS A 1 147 ? -0.237 5.829 -17.551 1.00 86.00 147 LYS A C 1
ATOM 1214 O O . LYS A 1 147 ? -1.299 5.445 -18.027 1.00 86.00 147 LYS A O 1
ATOM 1219 N N . HIS A 1 148 ? 0.859 6.032 -18.286 1.00 87.69 148 HIS A N 1
ATOM 1220 C CA . HIS A 1 148 ? 0.958 5.777 -19.728 1.00 87.69 148 HIS A CA 1
ATOM 1221 C C . HIS A 1 148 ? 1.393 4.342 -20.046 1.00 87.69 148 HIS A C 1
ATOM 1223 O O . HIS A 1 148 ? 1.030 3.803 -21.082 1.00 87.69 148 HIS A O 1
ATOM 1229 N N . ALA A 1 149 ? 2.096 3.693 -19.118 1.00 91.50 149 ALA A N 1
ATOM 1230 C CA . ALA A 1 149 ? 2.564 2.319 -19.257 1.00 91.50 149 ALA A CA 1
ATOM 1231 C C . ALA A 1 149 ? 1.537 1.272 -18.790 1.00 91.50 149 ALA A C 1
ATOM 1233 O O . ALA A 1 149 ? 1.877 0.096 -18.689 1.00 91.50 149 ALA A O 1
ATOM 1234 N N . LYS A 1 150 ? 0.292 1.661 -18.469 1.00 91.38 150 LYS A N 1
ATOM 1235 C CA . LYS A 1 150 ? -0.720 0.756 -17.891 1.00 91.38 150 LYS A CA 1
ATOM 1236 C C . LYS A 1 150 ? -0.914 -0.541 -18.684 1.00 91.38 150 LYS A C 1
ATOM 1238 O O . LYS A 1 150 ? -0.857 -1.592 -18.050 1.00 91.38 150 LYS A O 1
ATOM 1243 N N . PRO A 1 151 ? -1.076 -0.532 -20.025 1.00 91.56 151 PRO A N 1
ATOM 1244 C CA . PRO A 1 151 ? -1.233 -1.782 -20.769 1.00 91.56 151 PRO A CA 1
ATOM 1245 C C . PRO A 1 151 ? -0.027 -2.720 -20.608 1.00 91.56 151 PRO A C 1
ATOM 1247 O O . PRO A 1 151 ? -0.210 -3.920 -20.404 1.00 91.56 151 PRO A O 1
ATOM 1250 N N . SER A 1 152 ? 1.197 -2.178 -20.633 1.00 93.38 152 SER A N 1
ATOM 1251 C CA . SER A 1 152 ? 2.434 -2.937 -20.386 1.00 93.38 152 SER A CA 1
ATOM 1252 C C . SER A 1 152 ? 2.492 -3.482 -18.966 1.00 93.38 152 SER A C 1
ATOM 1254 O O . SER A 1 152 ? 2.798 -4.653 -18.763 1.00 93.38 152 SER A O 1
ATOM 1256 N N . LEU A 1 153 ? 2.166 -2.647 -17.977 1.00 93.25 153 LEU A N 1
ATOM 1257 C CA . LEU A 1 153 ? 2.163 -3.026 -16.569 1.00 93.25 153 LEU A CA 1
ATOM 1258 C C . LEU A 1 153 ? 1.143 -4.138 -16.304 1.00 93.25 153 LEU A C 1
ATOM 1260 O O . LEU A 1 153 ? 1.473 -5.091 -15.610 1.00 93.25 153 LEU A O 1
ATOM 1264 N N . TYR A 1 154 ? -0.054 -4.080 -16.898 1.00 92.38 154 TYR A N 1
ATOM 1265 C CA . TYR A 1 154 ? -1.051 -5.147 -16.775 1.00 92.38 154 TYR A CA 1
ATOM 1266 C C . TYR A 1 154 ? -0.608 -6.455 -17.427 1.00 92.38 154 TYR A C 1
ATOM 1268 O O . TYR A 1 154 ? -0.847 -7.512 -16.849 1.00 92.38 154 TYR A O 1
ATOM 1276 N N . ARG A 1 155 ? 0.081 -6.409 -18.576 1.00 92.75 155 ARG A N 1
ATOM 1277 C CA . ARG A 1 155 ? 0.710 -7.612 -19.147 1.00 92.75 155 ARG A CA 1
ATOM 1278 C C . ARG A 1 155 ? 1.790 -8.172 -18.224 1.00 92.75 155 ARG A C 1
ATOM 1280 O O . ARG A 1 155 ? 1.831 -9.376 -18.003 1.00 92.75 155 ARG A O 1
ATOM 1287 N N . ALA A 1 156 ? 2.610 -7.310 -17.630 1.00 92.94 156 ALA A N 1
ATOM 1288 C CA . ALA A 1 156 ? 3.649 -7.721 -16.690 1.00 92.94 156 ALA A CA 1
ATOM 1289 C C . ALA A 1 156 ? 3.100 -8.370 -15.411 1.00 92.94 156 ALA A C 1
ATOM 1291 O O . ALA A 1 156 ? 3.795 -9.193 -14.822 1.00 92.94 156 ALA A O 1
ATOM 1292 N N . LEU A 1 157 ? 1.854 -8.087 -15.006 1.00 91.56 157 LEU A N 1
ATOM 1293 C CA . LEU A 1 157 ? 1.194 -8.804 -13.904 1.00 91.56 157 LEU A CA 1
ATOM 1294 C C . LEU A 1 157 ? 0.965 -10.298 -14.195 1.00 91.56 157 LEU A C 1
ATOM 1296 O O . LEU A 1 157 ? 0.815 -11.079 -13.258 1.00 91.56 157 LEU A O 1
ATOM 1300 N N . ALA A 1 158 ? 0.957 -10.694 -15.468 1.00 90.19 158 ALA A N 1
ATOM 1301 C CA . ALA A 1 158 ? 0.804 -12.080 -15.902 1.00 90.19 158 ALA A CA 1
ATOM 1302 C C . ALA A 1 158 ? 2.143 -12.778 -16.214 1.00 90.19 158 ALA A C 1
ATOM 1304 O O . ALA A 1 158 ? 2.127 -13.919 -16.661 1.00 90.19 158 ALA A O 1
ATOM 1305 N N . SER A 1 159 ? 3.287 -12.110 -16.017 1.00 91.25 159 SER A N 1
ATOM 1306 C CA . SER A 1 159 ? 4.612 -12.704 -16.254 1.00 91.25 159 SER A CA 1
ATOM 1307 C C . SER A 1 159 ? 4.887 -13.885 -15.315 1.00 91.25 159 SER A C 1
ATOM 1309 O O . SER A 1 159 ? 4.395 -13.899 -14.194 1.00 91.25 159 SER A O 1
ATOM 1311 N N . ASP A 1 160 ? 5.737 -14.836 -15.692 1.00 89.62 160 ASP A N 1
ATOM 1312 C CA . ASP A 1 160 ? 6.251 -15.829 -14.735 1.00 89.62 160 ASP A CA 1
ATOM 1313 C C . ASP A 1 160 ? 7.357 -15.243 -13.837 1.00 89.62 160 ASP A C 1
ATOM 1315 O O . ASP A 1 160 ? 7.564 -15.703 -12.712 1.00 89.62 160 ASP A O 1
ATOM 1319 N N . ASP A 1 161 ? 8.002 -14.155 -14.276 1.00 88.94 161 ASP A N 1
ATOM 1320 C CA . ASP A 1 161 ? 9.000 -13.421 -13.493 1.00 88.94 161 ASP A CA 1
ATOM 1321 C C . ASP A 1 161 ? 8.345 -12.744 -12.274 1.00 88.94 161 ASP A C 1
ATOM 1323 O O . ASP A 1 161 ? 7.505 -11.839 -12.375 1.00 88.94 161 ASP A O 1
ATOM 1327 N N . GLU A 1 162 ? 8.741 -13.206 -11.088 1.00 84.25 162 GLU A N 1
ATOM 1328 C CA . GLU A 1 162 ? 8.234 -12.740 -9.804 1.00 84.25 162 GLU A CA 1
ATOM 1329 C C . GLU A 1 162 ? 8.577 -11.274 -9.508 1.00 84.25 162 GLU A C 1
ATOM 1331 O O . GLU A 1 162 ? 7.715 -10.562 -8.966 1.00 84.25 162 GLU A O 1
ATOM 1336 N N . GLN A 1 163 ? 9.786 -10.827 -9.853 1.00 85.06 163 GLN A N 1
ATOM 1337 C CA . GLN A 1 163 ? 10.257 -9.464 -9.627 1.00 85.06 163 GLN A CA 1
ATOM 1338 C C . GLN A 1 163 ? 9.523 -8.484 -10.541 1.00 85.06 163 GLN A C 1
ATOM 1340 O O . GLN A 1 163 ? 9.019 -7.461 -10.061 1.00 85.06 163 GLN A O 1
ATOM 1345 N N . LEU A 1 164 ? 9.400 -8.823 -11.826 1.00 89.38 164 LEU A N 1
ATOM 1346 C CA . LEU A 1 164 ? 8.661 -8.055 -12.823 1.00 89.38 164 LEU A CA 1
ATOM 1347 C C . LEU A 1 164 ? 7.212 -7.859 -12.375 1.00 89.38 164 LEU A C 1
ATOM 1349 O O . LEU A 1 164 ? 6.738 -6.724 -12.284 1.00 89.38 164 LEU A O 1
ATOM 1353 N N . ARG A 1 165 ? 6.536 -8.952 -11.998 1.00 89.75 165 ARG A N 1
ATOM 1354 C CA . ARG A 1 165 ? 5.166 -8.919 -11.465 1.00 89.75 165 ARG A CA 1
ATOM 1355 C C . ARG A 1 165 ? 5.023 -8.018 -10.252 1.00 89.75 165 ARG A C 1
ATOM 1357 O O . ARG A 1 165 ? 4.128 -7.176 -10.211 1.00 89.75 165 ARG A O 1
ATOM 1364 N N . SER A 1 166 ? 5.882 -8.210 -9.251 1.00 84.62 166 SER A N 1
ATOM 1365 C CA . SER A 1 166 ? 5.827 -7.451 -7.997 1.00 84.62 166 SER A CA 1
ATOM 1366 C C . SER A 1 166 ? 6.047 -5.956 -8.241 1.00 84.62 166 SER A C 1
ATOM 1368 O O . SER A 1 166 ? 5.298 -5.108 -7.754 1.00 84.62 166 SER A O 1
ATOM 1370 N N . SER A 1 167 ? 7.033 -5.628 -9.075 1.00 87.25 167 SER A N 1
ATOM 1371 C CA . SER A 1 167 ? 7.390 -4.252 -9.415 1.00 87.25 167 SER A CA 1
ATOM 1372 C C . SER A 1 167 ? 6.296 -3.564 -10.224 1.00 87.25 167 SER A C 1
ATOM 1374 O O . SER A 1 167 ? 5.911 -2.441 -9.896 1.00 87.25 167 SER A O 1
ATOM 1376 N N . ALA A 1 168 ? 5.747 -4.242 -11.237 1.00 90.81 168 ALA A N 1
ATOM 1377 C CA . ALA A 1 168 ? 4.644 -3.723 -12.039 1.00 90.81 168 ALA A CA 1
ATOM 1378 C C . ALA A 1 168 ? 3.421 -3.428 -11.166 1.00 90.81 168 ALA A C 1
ATOM 1380 O O . ALA A 1 168 ? 2.819 -2.357 -11.254 1.00 90.81 168 ALA A O 1
ATOM 1381 N N . PHE A 1 169 ? 3.102 -4.346 -10.259 1.00 89.69 169 PHE A N 1
ATOM 1382 C CA . PHE A 1 169 ? 2.010 -4.177 -9.320 1.00 89.69 169 PHE A CA 1
ATOM 1383 C C . PHE A 1 169 ? 2.226 -3.000 -8.360 1.00 89.69 169 PHE A C 1
ATOM 1385 O O . PHE A 1 169 ? 1.328 -2.179 -8.173 1.00 89.69 169 PHE A O 1
ATOM 1392 N N . HIS A 1 170 ? 3.434 -2.844 -7.818 1.00 86.56 170 HIS A N 1
ATOM 1393 C CA . HIS A 1 170 ? 3.795 -1.689 -6.994 1.00 86.56 170 HIS A CA 1
ATOM 1394 C C . HIS A 1 170 ? 3.645 -0.357 -7.726 1.00 86.56 170 HIS A C 1
ATOM 1396 O O . HIS A 1 170 ? 3.094 0.597 -7.176 1.00 86.56 170 HIS A O 1
ATOM 1402 N N . ILE A 1 171 ? 4.108 -0.291 -8.971 1.00 89.19 171 ILE A N 1
ATOM 1403 C CA . ILE A 1 171 ? 3.973 0.904 -9.804 1.00 89.19 171 ILE A CA 1
ATOM 1404 C C . ILE A 1 171 ? 2.498 1.214 -10.052 1.00 89.19 171 ILE A C 1
ATOM 1406 O O . ILE A 1 171 ? 2.104 2.377 -9.976 1.00 89.19 171 ILE A O 1
ATOM 1410 N N . LEU A 1 172 ? 1.666 0.204 -10.313 1.00 90.19 172 LEU A N 1
ATOM 1411 C CA . LEU A 1 172 ? 0.228 0.397 -10.496 1.00 90.19 172 LEU A CA 1
ATOM 1412 C C . LEU A 1 172 ? -0.437 0.955 -9.232 1.00 90.19 172 LEU A C 1
ATOM 1414 O O . LEU A 1 172 ? -1.205 1.907 -9.334 1.00 90.19 172 LEU A O 1
ATOM 1418 N N . ILE A 1 173 ? -0.082 0.457 -8.044 1.00 88.19 173 ILE A N 1
ATOM 1419 C CA . ILE A 1 173 ? -0.570 1.005 -6.764 1.00 88.19 173 ILE A CA 1
ATOM 1420 C C . ILE A 1 173 ? -0.169 2.476 -6.609 1.00 88.19 173 ILE A C 1
ATOM 1422 O O . ILE A 1 173 ? -0.997 3.310 -6.243 1.00 88.19 173 ILE A O 1
ATOM 1426 N N . ALA A 1 174 ? 1.094 2.799 -6.903 1.00 86.00 174 ALA A N 1
ATOM 1427 C CA . ALA A 1 174 ? 1.631 4.146 -6.731 1.00 86.00 174 ALA A CA 1
ATOM 1428 C C . ALA A 1 174 ? 1.076 5.159 -7.746 1.00 86.00 174 ALA A C 1
ATOM 1430 O O . ALA A 1 174 ? 0.852 6.317 -7.403 1.00 86.00 174 ALA A O 1
ATOM 1431 N N . THR A 1 175 ? 0.872 4.745 -8.998 1.00 86.56 175 THR A N 1
ATOM 1432 C CA . THR A 1 175 ? 0.553 5.658 -10.113 1.00 86.56 175 THR A CA 1
ATOM 1433 C C . THR A 1 175 ? -0.914 5.651 -10.520 1.00 86.56 175 THR A C 1
ATOM 1435 O O . THR A 1 175 ? -1.385 6.611 -11.126 1.00 86.56 175 THR A O 1
ATOM 1438 N N . SER A 1 176 ? -1.639 4.581 -10.200 1.00 80.94 176 SER A N 1
ATOM 1439 C CA . SER A 1 176 ? -3.006 4.322 -10.664 1.00 80.94 176 SER A CA 1
ATOM 1440 C C . SER A 1 176 ? -3.923 3.993 -9.487 1.00 80.94 176 SER A C 1
ATOM 1442 O O . SER A 1 176 ? -4.748 3.088 -9.549 1.00 80.94 176 SER A O 1
ATOM 1444 N N . PHE A 1 177 ? -3.774 4.756 -8.400 1.00 74.75 177 PHE A N 1
ATOM 1445 C CA . PHE A 1 177 ? -4.432 4.511 -7.117 1.00 74.75 177 PHE A CA 1
ATOM 1446 C C . PHE A 1 177 ? -5.954 4.279 -7.224 1.00 74.75 177 PHE A C 1
ATOM 1448 O O . PHE A 1 177 ? -6.490 3.407 -6.544 1.00 74.75 177 PHE A O 1
ATOM 1455 N N . ASN A 1 178 ? -6.633 5.020 -8.107 1.00 81.38 178 ASN A N 1
ATOM 1456 C CA . ASN A 1 178 ? -8.093 4.992 -8.256 1.00 81.38 178 ASN A CA 1
ATOM 1457 C C . ASN A 1 178 ? -8.624 3.877 -9.175 1.00 81.38 178 ASN A C 1
ATOM 1459 O O . ASN A 1 178 ? -9.832 3.762 -9.348 1.00 81.38 178 ASN A O 1
ATOM 1463 N N . GLU A 1 179 ? -7.758 3.075 -9.795 1.00 86.62 179 GLU A N 1
ATOM 1464 C CA . GLU A 1 179 ? -8.174 2.085 -10.790 1.00 86.62 179 GLU A CA 1
ATOM 1465 C C . GLU A 1 179 ? -7.856 0.666 -10.322 1.00 86.62 179 GLU A C 1
ATOM 1467 O O . GLU A 1 179 ? -6.721 0.343 -9.965 1.00 86.62 179 GLU A O 1
ATOM 1472 N N . PHE A 1 180 ? -8.878 -0.189 -10.345 1.00 87.50 180 PHE A N 1
ATOM 1473 C CA . PHE A 1 180 ? -8.732 -1.622 -10.140 1.00 87.50 180 PHE A CA 1
ATOM 1474 C C . PHE A 1 180 ? -8.684 -2.337 -11.487 1.00 87.50 180 PHE A C 1
ATOM 1476 O O . PHE A 1 180 ? -9.485 -2.056 -12.377 1.00 87.50 180 PHE A O 1
ATOM 1483 N N . HIS A 1 181 ? -7.777 -3.304 -11.613 1.00 86.88 181 HIS A N 1
ATOM 1484 C CA . HIS A 1 181 ? -7.704 -4.177 -12.776 1.00 86.88 181 HIS A CA 1
ATOM 1485 C C . HIS A 1 181 ? -7.657 -5.644 -12.319 1.00 86.88 181 HIS A C 1
ATOM 1487 O O . HIS A 1 181 ? -6.789 -5.978 -11.510 1.00 86.88 181 HIS A O 1
ATOM 1493 N N . PRO A 1 182 ? -8.511 -6.545 -12.847 1.00 87.69 182 PRO A N 1
ATOM 1494 C CA . PRO A 1 182 ? -8.563 -7.948 -12.415 1.00 87.69 182 PRO A CA 1
ATOM 1495 C C . PRO A 1 182 ? -7.235 -8.708 -12.532 1.00 87.69 182 PRO A C 1
ATOM 1497 O O . PRO A 1 182 ? -6.965 -9.597 -11.732 1.00 87.69 182 PRO A O 1
ATOM 1500 N N . ALA A 1 183 ? -6.359 -8.324 -13.469 1.00 86.25 183 ALA A N 1
ATOM 1501 C CA . ALA A 1 183 ? -5.010 -8.901 -13.575 1.00 86.25 183 ALA A CA 1
ATOM 1502 C C . ALA A 1 183 ? -4.141 -8.687 -12.319 1.00 86.25 183 ALA A C 1
ATOM 1504 O O . ALA A 1 183 ? -3.124 -9.350 -12.166 1.00 86.25 183 ALA A O 1
ATOM 1505 N N . ALA A 1 184 ? -4.527 -7.789 -11.407 1.00 85.38 184 ALA A N 1
ATOM 1506 C CA . ALA A 1 184 ? -3.857 -7.615 -10.123 1.00 85.38 184 ALA A CA 1
ATOM 1507 C C . ALA A 1 184 ? -4.188 -8.718 -9.107 1.00 85.38 184 ALA A C 1
ATOM 1509 O O . ALA A 1 184 ? -3.427 -8.887 -8.157 1.00 85.38 184 ALA A O 1
ATOM 1510 N N . LEU A 1 185 ? -5.281 -9.475 -9.293 1.00 86.81 185 LEU A N 1
ATOM 1511 C CA . LEU A 1 185 ? -5.739 -10.492 -8.336 1.00 86.81 185 LEU A CA 1
ATOM 1512 C C . LEU A 1 185 ? -4.642 -11.510 -7.958 1.00 86.81 185 LEU A C 1
ATOM 1514 O O . LEU A 1 185 ? -4.432 -11.704 -6.760 1.00 86.81 185 LEU A O 1
ATOM 1518 N N . PRO A 1 186 ? -3.878 -12.104 -8.901 1.00 83.75 186 PRO A N 1
ATOM 1519 C CA . PRO A 1 186 ? -2.807 -13.050 -8.563 1.00 83.75 186 PRO A CA 1
ATOM 1520 C C . PRO A 1 186 ? -1.623 -12.409 -7.822 1.00 83.75 186 PRO A C 1
ATOM 1522 O O . PRO A 1 186 ? -0.824 -13.103 -7.197 1.00 83.75 186 PRO A O 1
ATOM 1525 N N . CYS A 1 187 ? -1.484 -11.083 -7.895 1.00 83.81 187 CYS A N 1
ATOM 1526 C CA . CYS A 1 187 ? -0.424 -10.328 -7.232 1.00 83.81 187 CYS A CA 1
ATOM 1527 C C . CYS A 1 187 ? -0.827 -9.830 -5.841 1.00 83.81 187 CYS A C 1
ATOM 1529 O O . CYS A 1 187 ? 0.047 -9.401 -5.089 1.00 83.81 187 CYS A O 1
ATOM 1531 N N . LEU A 1 188 ? -2.113 -9.897 -5.472 1.00 84.62 188 LEU A N 1
ATOM 1532 C CA . LEU A 1 188 ? -2.594 -9.385 -4.188 1.00 84.62 188 LEU A CA 1
ATOM 1533 C C . LEU A 1 188 ? -1.885 -10.038 -3.013 1.00 84.62 188 LEU A C 1
ATOM 1535 O O . LEU A 1 188 ? -1.525 -9.345 -2.069 1.00 84.62 188 LEU A O 1
ATOM 1539 N N . ASP A 1 189 ? -1.625 -11.342 -3.085 1.00 78.56 189 ASP A N 1
ATOM 1540 C CA . ASP A 1 189 ? -0.939 -12.077 -2.022 1.00 78.56 189 ASP A CA 1
ATOM 1541 C C . ASP A 1 189 ? 0.436 -11.475 -1.689 1.00 78.56 189 ASP A C 1
ATOM 1543 O O . ASP A 1 189 ? 0.892 -11.585 -0.554 1.00 78.56 189 ASP A O 1
ATOM 1547 N N . LYS A 1 190 ? 1.059 -10.760 -2.638 1.00 75.38 190 LYS A N 1
ATOM 1548 C CA . LYS A 1 190 ? 2.325 -10.041 -2.449 1.00 75.38 190 LYS A CA 1
ATOM 1549 C C . LYS A 1 190 ? 2.183 -8.700 -1.726 1.00 75.38 190 LYS A C 1
ATOM 1551 O O . LYS A 1 190 ? 3.180 -8.208 -1.211 1.00 75.38 190 LYS A O 1
ATOM 1556 N N . LEU A 1 191 ? 0.980 -8.121 -1.620 1.00 73.50 191 LEU A N 1
ATOM 1557 C CA . LEU A 1 191 ? 0.743 -6.878 -0.863 1.00 73.50 191 LEU A CA 1
ATOM 1558 C C . LEU A 1 191 ? 1.097 -7.012 0.616 1.00 73.50 191 LEU A C 1
ATOM 1560 O O . LEU A 1 191 ? 1.549 -6.044 1.238 1.00 73.50 191 LEU A O 1
ATOM 1564 N N . CYS A 1 192 ? 0.834 -8.195 1.169 1.00 69.69 192 CYS A N 1
ATOM 1565 C CA . CYS A 1 192 ? 0.977 -8.487 2.590 1.00 69.69 192 CYS A CA 1
ATOM 1566 C C . CYS A 1 192 ? 2.413 -8.852 2.972 1.00 69.69 192 CYS A C 1
ATOM 1568 O O . CYS A 1 192 ? 2.782 -8.761 4.145 1.00 69.69 192 CYS A O 1
ATOM 1570 N N . PHE A 1 193 ? 3.246 -9.211 1.997 1.00 68.81 193 PHE A N 1
ATOM 1571 C CA . PHE A 1 193 ? 4.651 -9.475 2.246 1.00 68.81 193 PHE A CA 1
ATOM 1572 C C . PHE A 1 193 ? 5.451 -8.178 2.182 1.00 68.81 193 PHE A C 1
ATOM 1574 O O . PHE A 1 193 ? 5.187 -7.271 1.390 1.00 68.81 193 PHE A O 1
ATOM 1581 N N . GLU A 1 194 ? 6.451 -8.077 3.055 1.00 62.28 194 GLU A N 1
ATOM 1582 C CA . GLU A 1 194 ? 7.504 -7.097 2.838 1.00 62.28 194 GLU A CA 1
ATOM 1583 C C . GLU A 1 194 ? 8.209 -7.507 1.558 1.00 62.28 194 GLU A C 1
ATOM 1585 O O . GLU A 1 194 ? 9.017 -8.432 1.547 1.00 62.28 194 GLU A O 1
ATOM 1590 N N . TYR A 1 195 ? 7.884 -6.820 0.468 1.00 56.41 195 TYR A N 1
ATOM 1591 C CA . TYR A 1 195 ? 8.769 -6.799 -0.671 1.00 56.41 195 TYR A CA 1
ATOM 1592 C C . TYR A 1 195 ? 10.085 -6.211 -0.172 1.00 56.41 195 TYR A C 1
ATOM 1594 O O . TYR A 1 195 ? 10.202 -5.003 0.043 1.00 56.41 195 TYR A O 1
ATOM 1602 N N . LYS A 1 196 ? 11.036 -7.099 0.095 1.00 57.69 196 LYS A N 1
ATOM 1603 C CA . LYS A 1 196 ? 12.440 -6.780 0.284 1.00 57.69 196 LYS A CA 1
ATOM 1604 C C . LYS A 1 196 ? 13.059 -6.937 -1.102 1.00 57.69 196 LYS A C 1
ATOM 1606 O O . LYS A 1 196 ? 13.550 -8.026 -1.395 1.00 57.69 196 LYS A O 1
ATOM 1611 N N . PRO A 1 197 ? 12.979 -5.930 -2.004 1.00 52.50 197 PRO A N 1
ATOM 1612 C CA . PRO A 1 197 ? 13.832 -5.969 -3.182 1.00 52.50 197 PRO A CA 1
ATOM 1613 C C . PRO A 1 197 ? 15.239 -6.111 -2.624 1.00 52.50 197 PRO A C 1
ATOM 1615 O O . PRO A 1 197 ? 15.601 -5.321 -1.753 1.00 52.50 197 PRO A O 1
ATOM 1618 N N . ARG A 1 198 ? 15.937 -7.169 -3.039 1.00 49.78 198 ARG A N 1
ATOM 1619 C CA . ARG A 1 198 ? 17.009 -7.859 -2.307 1.00 49.78 198 ARG A CA 1
ATOM 1620 C C . ARG A 1 198 ? 18.008 -7.009 -1.514 1.00 49.78 198 ARG A C 1
ATOM 1622 O O . ARG A 1 198 ? 18.596 -7.571 -0.616 1.00 49.78 198 ARG A O 1
ATOM 1629 N N . GLU A 1 199 ? 18.182 -5.713 -1.759 1.00 49.34 199 GLU A N 1
ATOM 1630 C CA . GLU A 1 199 ? 19.133 -4.850 -1.046 1.00 49.34 199 GLU A CA 1
ATOM 1631 C C . GLU A 1 199 ? 18.852 -3.331 -1.205 1.00 49.34 199 GLU A C 1
ATOM 1633 O O . GLU A 1 199 ? 19.782 -2.536 -1.115 1.00 49.34 199 GLU A O 1
ATOM 1638 N N . PHE A 1 200 ? 17.616 -2.858 -1.463 1.00 50.53 200 PHE A N 1
ATOM 1639 C CA . PHE A 1 200 ? 17.406 -1.407 -1.691 1.00 50.53 200 PHE A CA 1
ATOM 1640 C C . PHE A 1 200 ? 16.374 -0.720 -0.788 1.00 50.53 200 PHE A C 1
ATOM 1642 O O . PHE A 1 200 ? 15.161 -0.873 -0.935 1.00 50.53 200 PHE A O 1
ATOM 1649 N N . TRP A 1 201 ? 16.892 0.175 0.059 1.00 46.41 201 TRP A N 1
ATOM 1650 C CA . TRP A 1 201 ? 16.200 1.188 0.866 1.00 46.41 201 TRP A CA 1
ATOM 1651 C C . TRP A 1 201 ? 15.570 2.314 0.031 1.00 46.41 201 TRP A C 1
ATOM 1653 O O . TRP A 1 201 ? 15.631 3.489 0.411 1.00 46.41 201 TRP A O 1
ATOM 1663 N N . ASN A 1 202 ? 14.997 2.019 -1.138 1.00 50.03 202 ASN A N 1
ATOM 1664 C CA . ASN A 1 202 ? 14.393 3.094 -1.909 1.00 50.03 202 ASN A CA 1
ATOM 1665 C C . ASN A 1 202 ? 13.111 3.541 -1.198 1.00 50.03 202 ASN A C 1
ATOM 1667 O O . ASN A 1 202 ? 12.102 2.843 -1.228 1.00 50.03 202 ASN A O 1
ATOM 1671 N N . ARG A 1 203 ? 13.118 4.750 -0.613 1.00 52.31 203 ARG A N 1
ATOM 1672 C CA . ARG A 1 203 ? 11.932 5.430 -0.040 1.00 52.31 203 ARG A CA 1
ATOM 1673 C C . ARG A 1 203 ? 10.765 5.580 -1.037 1.00 52.31 203 ARG A C 1
ATOM 1675 O O . ARG A 1 203 ? 9.723 6.110 -0.675 1.00 52.31 203 ARG A O 1
ATOM 1682 N N . GLN A 1 204 ? 10.970 5.166 -2.288 1.00 51.91 204 GLN A N 1
ATOM 1683 C CA . GLN A 1 204 ? 10.027 5.195 -3.397 1.00 51.91 204 GLN A CA 1
ATOM 1684 C C . GLN A 1 204 ? 9.223 3.893 -3.576 1.00 51.91 204 GLN A C 1
ATOM 1686 O O . GLN A 1 204 ? 8.340 3.847 -4.431 1.00 51.91 204 GLN A O 1
ATOM 1691 N N . THR A 1 205 ? 9.482 2.818 -2.820 1.00 57.22 205 THR A N 1
ATOM 1692 C CA . THR A 1 205 ? 8.512 1.709 -2.760 1.00 57.22 205 THR A CA 1
ATOM 1693 C C . THR A 1 205 ? 7.222 2.204 -2.108 1.00 57.22 205 THR A C 1
ATOM 1695 O O . THR A 1 205 ? 7.339 2.885 -1.082 1.00 57.22 205 THR A O 1
ATOM 1698 N N . PRO A 1 206 ? 6.023 1.863 -2.638 1.00 57.66 206 PRO A N 1
ATOM 1699 C CA . PRO A 1 206 ? 4.766 2.144 -1.967 1.00 57.66 206 PRO A CA 1
ATOM 1700 C C . PRO A 1 206 ? 4.904 1.739 -0.513 1.00 57.66 206 PRO A C 1
ATOM 1702 O O . PRO A 1 206 ? 5.285 0.606 -0.191 1.00 57.66 206 PRO A O 1
ATOM 1705 N N . THR A 1 207 ? 4.668 2.701 0.362 1.00 70.56 207 THR A N 1
ATOM 1706 C CA . THR A 1 207 ? 4.734 2.451 1.787 1.00 70.56 207 THR A CA 1
ATOM 1707 C C . THR A 1 207 ? 3.675 1.411 2.147 1.00 70.56 207 THR A C 1
ATOM 1709 O O . THR A 1 207 ? 2.702 1.202 1.417 1.00 70.56 207 THR A O 1
ATOM 1712 N N . TYR A 1 208 ? 3.838 0.758 3.298 1.00 74.38 208 TYR A N 1
ATOM 1713 C CA . TYR A 1 208 ? 2.773 -0.056 3.893 1.00 74.38 208 TYR A CA 1
ATOM 1714 C C . TYR A 1 208 ? 1.416 0.673 3.833 1.00 74.38 208 TYR A C 1
ATOM 1716 O O . TYR A 1 208 ? 0.403 0.100 3.435 1.00 74.38 208 TYR A O 1
ATOM 1724 N N . PHE A 1 209 ? 1.445 1.979 4.114 1.00 79.56 209 PHE A N 1
ATOM 1725 C CA . PHE A 1 209 ? 0.298 2.870 4.041 1.00 79.56 209 PHE A CA 1
ATOM 1726 C C . PHE A 1 209 ? -0.300 2.978 2.630 1.00 79.56 209 PHE A C 1
ATOM 1728 O O . PHE A 1 209 ? -1.514 2.890 2.494 1.00 79.56 209 PHE A O 1
ATOM 1735 N N . ASP A 1 210 ? 0.506 3.108 1.572 1.00 82.56 210 ASP A N 1
ATOM 1736 C CA . ASP A 1 210 ? -0.003 3.193 0.193 1.00 82.56 210 ASP A CA 1
ATOM 1737 C C . ASP A 1 210 ? -0.710 1.901 -0.237 1.00 82.56 210 ASP A C 1
ATOM 1739 O O . ASP A 1 210 ? -1.800 1.951 -0.811 1.00 82.56 210 ASP A O 1
ATOM 1743 N N . ARG A 1 211 ? -0.134 0.740 0.110 1.00 86.56 211 ARG A N 1
ATOM 1744 C CA . ARG A 1 211 ? -0.745 -0.576 -0.152 1.00 86.56 211 ARG A CA 1
ATOM 1745 C C . ARG A 1 211 ? -2.073 -0.731 0.582 1.00 86.56 211 ARG A C 1
ATOM 1747 O O . ARG A 1 211 ? -3.073 -1.121 -0.016 1.00 86.56 211 ARG A O 1
ATOM 1754 N N . GLN A 1 212 ? -2.099 -0.377 1.863 1.00 87.62 212 GLN A N 1
ATOM 1755 C CA . GLN A 1 212 ? -3.306 -0.422 2.684 1.00 87.62 212 GLN A CA 1
ATOM 1756 C C . GLN A 1 212 ? -4.380 0.535 2.163 1.00 87.62 212 GLN A C 1
ATOM 1758 O O . GLN A 1 212 ? -5.557 0.179 2.098 1.00 87.62 212 GLN A O 1
ATOM 1763 N N . LYS A 1 213 ? -3.984 1.749 1.772 1.00 88.12 213 LYS A N 1
ATOM 1764 C CA . LYS A 1 213 ? -4.886 2.754 1.215 1.00 88.12 213 LYS A CA 1
ATOM 1765 C C . LYS A 1 213 ? -5.499 2.246 -0.092 1.00 88.12 213 LYS A C 1
ATOM 1767 O O . LYS A 1 213 ? -6.701 2.404 -0.276 1.00 88.12 213 LYS A O 1
ATOM 1772 N N . TRP A 1 214 ? -4.712 1.595 -0.954 1.00 90.88 214 TRP A N 1
ATOM 1773 C CA . TRP A 1 214 ? -5.190 1.023 -2.218 1.00 90.88 214 TRP A CA 1
ATOM 1774 C C . TRP A 1 214 ? -6.162 -0.132 -1.969 1.00 90.88 214 TRP A C 1
ATOM 1776 O O . TRP A 1 214 ? -7.263 -0.128 -2.510 1.00 90.88 214 TRP A O 1
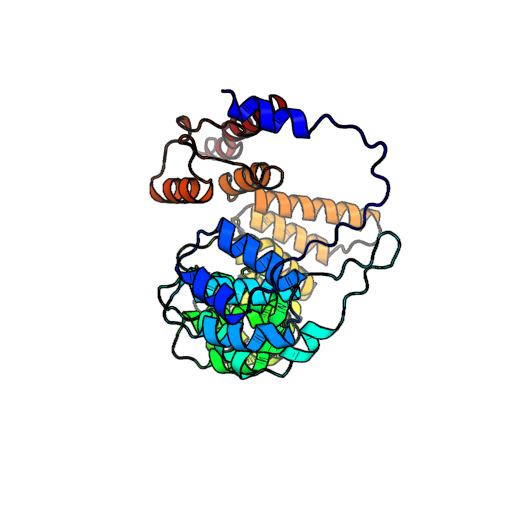ATOM 1786 N N . LEU A 1 215 ? -5.815 -1.058 -1.069 1.00 91.50 215 LEU A N 1
ATOM 1787 C CA . LEU A 1 215 ? -6.705 -2.152 -0.659 1.00 91.50 215 LEU A CA 1
ATOM 1788 C C . LEU A 1 215 ? -8.024 -1.643 -0.098 1.00 91.50 215 LEU A C 1
ATOM 1790 O O . LEU A 1 215 ? -9.087 -2.136 -0.457 1.00 91.50 215 LEU A O 1
ATOM 1794 N N . THR A 1 216 ? -7.949 -0.628 0.760 1.00 92.25 216 THR A N 1
ATOM 1795 C CA . THR A 1 216 ? -9.135 0.024 1.303 1.00 92.25 216 THR A CA 1
ATOM 1796 C 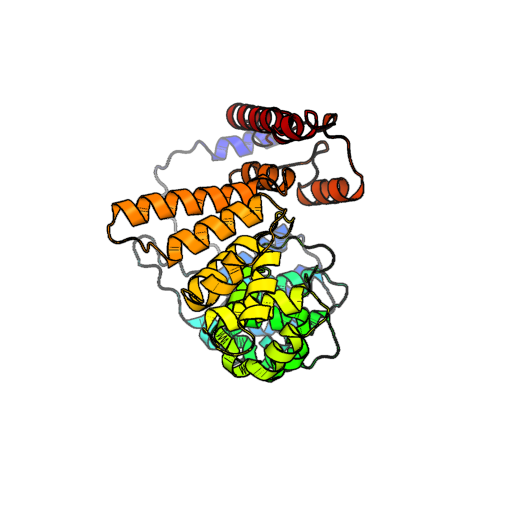C . THR A 1 216 ? -9.946 0.644 0.175 1.00 92.25 216 THR A C 1
ATOM 1798 O O . THR A 1 216 ? -11.144 0.431 0.114 1.00 92.25 216 THR A O 1
ATOM 1801 N N . HIS A 1 217 ? -9.327 1.366 -0.756 1.00 93.19 217 HIS A N 1
ATOM 1802 C CA . HIS A 1 217 ? -10.049 1.995 -1.861 1.00 93.19 217 HIS A CA 1
ATOM 1803 C C . HIS A 1 217 ? -10.797 0.976 -2.738 1.00 93.19 217 HIS A C 1
ATOM 1805 O O . HIS A 1 217 ? -11.933 1.231 -3.130 1.00 93.19 217 HIS A O 1
ATOM 1811 N N . HIS A 1 218 ? -10.210 -0.203 -2.952 1.00 93.56 218 HIS A N 1
ATOM 1812 C CA . HIS A 1 218 ? -10.761 -1.258 -3.810 1.00 93.56 218 HIS A CA 1
ATOM 1813 C C . HIS A 1 218 ? -11.465 -2.389 -3.054 1.00 93.56 218 HIS A C 1
ATOM 1815 O O . HIS A 1 218 ? -11.756 -3.428 -3.644 1.00 93.56 218 HIS A O 1
ATOM 1821 N N . ALA A 1 219 ? -11.766 -2.213 -1.764 1.00 94.00 219 ALA A N 1
ATOM 1822 C CA . ALA A 1 219 ? -12.213 -3.314 -0.912 1.00 94.00 219 ALA A CA 1
ATOM 1823 C C . ALA A 1 219 ? -13.458 -4.035 -1.450 1.00 94.00 219 ALA A C 1
ATOM 1825 O O . ALA A 1 219 ? -13.497 -5.259 -1.447 1.00 94.00 219 ALA A O 1
ATOM 1826 N N . HIS A 1 220 ? -14.439 -3.298 -1.981 1.00 93.31 220 HIS A N 1
ATOM 1827 C CA . HIS A 1 220 ? -15.651 -3.890 -2.557 1.00 93.31 220 HIS A CA 1
ATOM 1828 C C . HIS A 1 220 ? -15.363 -4.832 -3.732 1.00 93.31 220 HIS A C 1
ATOM 1830 O O . HIS A 1 220 ? -15.921 -5.923 -3.781 1.00 93.31 220 HIS A O 1
ATOM 1836 N N . ALA A 1 221 ? -14.461 -4.451 -4.643 1.00 92.56 221 ALA A N 1
ATOM 1837 C CA . ALA A 1 221 ? -14.050 -5.310 -5.757 1.00 92.56 221 ALA A CA 1
ATOM 1838 C C . ALA A 1 221 ? -13.233 -6.529 -5.289 1.00 92.56 221 ALA A C 1
ATOM 1840 O O . ALA A 1 221 ? -13.086 -7.503 -6.023 1.00 92.56 221 ALA A O 1
ATOM 1841 N N . LEU A 1 222 ? -12.701 -6.472 -4.066 1.00 93.56 222 LEU A N 1
ATOM 1842 C CA . LEU A 1 222 ? -11.836 -7.479 -3.466 1.00 93.56 222 LEU A CA 1
ATOM 1843 C C . LEU A 1 222 ? -12.521 -8.284 -2.354 1.00 93.56 222 LEU A C 1
ATOM 1845 O O . LEU A 1 222 ? -11.831 -9.018 -1.652 1.00 93.56 222 LEU A O 1
ATOM 1849 N N . ALA A 1 223 ? -13.842 -8.178 -2.178 1.00 94.44 223 ALA A N 1
ATOM 1850 C CA . ALA A 1 223 ? -14.553 -8.733 -1.022 1.00 94.44 223 ALA A CA 1
ATOM 1851 C C . ALA A 1 223 ? -14.271 -10.228 -0.780 1.00 94.44 223 ALA A C 1
ATOM 1853 O O . ALA A 1 223 ? -13.986 -10.622 0.354 1.00 94.44 223 ALA A O 1
ATOM 1854 N N . ASP A 1 224 ? -14.250 -11.046 -1.835 1.00 93.88 224 ASP A N 1
ATOM 1855 C CA . ASP A 1 224 ? -13.964 -12.484 -1.731 1.00 93.88 224 ASP A CA 1
ATOM 1856 C C . ASP A 1 224 ? -12.509 -12.757 -1.324 1.00 93.88 224 ASP A C 1
ATOM 1858 O O . ASP A 1 224 ? -12.221 -13.637 -0.508 1.00 93.88 224 ASP A O 1
ATOM 1862 N N . VAL A 1 225 ? -11.563 -11.983 -1.864 1.00 94.06 225 VAL A N 1
ATOM 1863 C CA . VAL A 1 225 ? -10.142 -12.095 -1.507 1.00 94.06 225 VAL A CA 1
ATOM 1864 C C . VAL A 1 225 ? -9.929 -11.665 -0.061 1.00 94.06 225 VAL A C 1
ATOM 1866 O O . VAL A 1 225 ? -9.301 -12.395 0.703 1.00 94.06 225 VAL A O 1
ATOM 1869 N N . LEU A 1 226 ? -10.496 -10.524 0.330 1.00 95.50 226 LEU A N 1
ATOM 1870 C CA . LEU A 1 226 ? -10.394 -9.997 1.684 1.00 95.50 226 LEU A CA 1
ATOM 1871 C C . LEU A 1 226 ? -11.032 -10.948 2.695 1.00 95.50 226 LEU A C 1
ATOM 1873 O O . LEU A 1 226 ? -10.449 -11.167 3.749 1.00 95.50 226 LEU A O 1
ATOM 1877 N N . THR A 1 227 ? -12.166 -11.574 2.372 1.00 96.00 227 THR A N 1
ATOM 1878 C CA . THR A 1 227 ? -12.791 -12.588 3.240 1.00 96.00 227 THR A CA 1
ATOM 1879 C C . THR A 1 227 ? -11.853 -13.769 3.468 1.00 96.00 227 THR A C 1
ATOM 1881 O O . THR A 1 227 ? -11.635 -14.171 4.610 1.00 96.00 227 THR A O 1
ATOM 1884 N N . ARG A 1 228 ? -11.218 -14.290 2.409 1.00 95.62 228 ARG A N 1
ATOM 1885 C CA . ARG A 1 228 ? -10.217 -15.362 2.548 1.00 95.62 228 ARG A CA 1
ATOM 1886 C C . ARG A 1 228 ? -9.006 -14.922 3.367 1.00 95.62 228 ARG A C 1
ATOM 1888 O O . ARG A 1 228 ? -8.505 -15.697 4.174 1.00 95.62 228 ARG A O 1
ATOM 1895 N N . TRP A 1 229 ? -8.541 -13.688 3.188 1.00 95.44 229 TRP A N 1
ATOM 1896 C CA . TRP A 1 229 ? -7.435 -13.132 3.968 1.00 95.44 229 TRP A CA 1
ATOM 1897 C C . TRP A 1 229 ? -7.784 -12.922 5.438 1.00 95.44 229 TRP A C 1
ATOM 1899 O O . TRP A 1 229 ? -6.950 -13.202 6.292 1.00 95.44 229 TRP A O 1
ATOM 1909 N N . LEU A 1 230 ? -9.008 -12.489 5.744 1.00 96.75 230 LEU A N 1
ATOM 1910 C CA . LEU A 1 230 ? -9.503 -12.312 7.110 1.00 96.75 230 LEU A CA 1
ATOM 1911 C C . LEU A 1 230 ? -9.516 -13.634 7.892 1.00 96.75 230 LEU A C 1
ATOM 1913 O O . LEU A 1 230 ? -9.330 -13.634 9.106 1.00 96.75 230 LEU A O 1
ATOM 1917 N N . LEU A 1 231 ? -9.705 -14.751 7.188 1.00 96.75 231 LEU A N 1
ATOM 1918 C CA . LEU A 1 231 ? -9.717 -16.106 7.743 1.00 96.75 231 LEU A CA 1
ATOM 1919 C C . LEU A 1 231 ? -8.370 -16.839 7.598 1.00 96.75 231 LEU A C 1
ATOM 1921 O O . LEU A 1 231 ? -8.269 -18.008 7.959 1.00 96.75 231 LEU A O 1
ATOM 1925 N N . SER A 1 232 ? -7.344 -16.185 7.051 1.00 95.69 232 SER A N 1
ATOM 1926 C CA . SER A 1 232 ? -6.024 -16.784 6.845 1.00 95.69 232 SER A CA 1
ATOM 1927 C C . SER A 1 232 ? -5.260 -16.940 8.163 1.00 95.69 232 SER A C 1
ATOM 1929 O O . SER A 1 232 ? -5.423 -16.148 9.084 1.00 95.69 232 SER A O 1
ATOM 1931 N N . GLU A 1 233 ? -4.355 -17.914 8.246 1.00 94.69 233 GLU A N 1
ATOM 1932 C CA . GLU A 1 233 ? -3.420 -18.024 9.376 1.00 94.69 233 GLU A CA 1
ATOM 1933 C C . GLU A 1 233 ? -2.345 -16.921 9.355 1.00 94.69 233 GLU A C 1
ATOM 1935 O O . GLU A 1 233 ? -1.805 -16.550 10.399 1.00 94.69 233 GLU A O 1
ATOM 1940 N N . ASP A 1 234 ? -2.079 -16.330 8.185 1.00 92.62 234 ASP A N 1
ATOM 1941 C CA . ASP A 1 234 ? -1.136 -15.223 8.026 1.00 92.62 234 ASP A CA 1
ATOM 1942 C C . ASP A 1 234 ? -1.678 -13.953 8.705 1.00 92.62 234 ASP A C 1
ATOM 1944 O O . ASP A 1 234 ? -2.644 -13.327 8.252 1.00 92.62 234 ASP A O 1
ATOM 1948 N N . GLY A 1 235 ? -1.032 -13.555 9.806 1.00 91.44 235 GLY A N 1
ATOM 1949 C CA . GLY A 1 235 ? -1.408 -12.377 10.589 1.00 91.44 235 GLY A CA 1
ATOM 1950 C C . GLY A 1 235 ? -1.409 -11.075 9.783 1.00 91.44 235 GLY A C 1
ATOM 1951 O O . GLY A 1 235 ? -2.283 -10.236 9.986 1.00 91.44 235 GLY A O 1
ATOM 1952 N N . ARG A 1 236 ? -0.508 -10.918 8.802 1.00 89.81 236 ARG A N 1
ATOM 1953 C CA . ARG A 1 236 ? -0.458 -9.710 7.964 1.00 89.81 236 ARG A CA 1
ATOM 1954 C C . ARG A 1 236 ? -1.646 -9.667 7.015 1.00 89.81 236 ARG A C 1
ATOM 1956 O O . ARG A 1 236 ? -2.295 -8.629 6.914 1.00 89.81 236 ARG A O 1
ATOM 1963 N N . ARG A 1 237 ? -1.974 -10.782 6.351 1.00 92.94 237 ARG A N 1
ATOM 1964 C CA . ARG A 1 237 ? -3.173 -10.864 5.491 1.00 92.94 237 ARG A CA 1
ATOM 1965 C C . ARG A 1 237 ? -4.436 -10.533 6.279 1.00 92.94 237 ARG A C 1
ATOM 1967 O O . ARG A 1 237 ? -5.231 -9.705 5.829 1.00 92.94 237 ARG A O 1
ATOM 1974 N N . ARG A 1 238 ? -4.567 -11.103 7.482 1.00 95.56 238 ARG A N 1
ATOM 1975 C CA . ARG A 1 238 ? -5.674 -10.811 8.401 1.00 95.56 238 ARG A CA 1
ATOM 1976 C C . ARG A 1 238 ? -5.763 -9.335 8.759 1.00 95.56 238 ARG A C 1
ATOM 1978 O O . ARG A 1 238 ? -6.840 -8.760 8.633 1.00 95.56 238 ARG A O 1
ATOM 1985 N N . ALA A 1 239 ? -4.651 -8.713 9.144 1.00 94.44 239 ALA A N 1
ATOM 1986 C CA . ALA A 1 239 ? -4.607 -7.299 9.503 1.00 94.44 239 ALA A CA 1
ATOM 1987 C C . ALA A 1 239 ? -5.014 -6.388 8.333 1.00 94.44 239 ALA A C 1
ATOM 1989 O O . ALA A 1 239 ? -5.888 -5.533 8.483 1.00 94.44 239 ALA A O 1
ATOM 1990 N N . PHE A 1 240 ? -4.447 -6.605 7.141 1.00 93.69 240 PHE A N 1
ATOM 1991 C CA . PHE A 1 240 ? -4.803 -5.844 5.938 1.00 93.69 240 PHE A CA 1
ATOM 1992 C C . PHE A 1 240 ? -6.285 -5.984 5.586 1.00 93.69 240 PHE A C 1
ATOM 1994 O O . PHE A 1 240 ? -6.942 -4.984 5.282 1.00 93.69 240 PHE A O 1
ATOM 2001 N N . ALA A 1 241 ? -6.814 -7.208 5.653 1.00 95.88 241 ALA A N 1
ATOM 2002 C CA . ALA A 1 241 ? -8.228 -7.457 5.436 1.00 95.88 241 ALA A CA 1
ATOM 2003 C C . ALA A 1 241 ? -9.080 -6.718 6.470 1.00 95.88 241 ALA A C 1
ATOM 2005 O O . ALA A 1 241 ? -9.933 -5.920 6.088 1.00 95.88 241 ALA A O 1
ATOM 2006 N N . ALA A 1 242 ? -8.814 -6.912 7.763 1.00 97.19 242 ALA A N 1
ATOM 2007 C CA . ALA A 1 242 ? -9.561 -6.291 8.853 1.00 97.19 242 ALA A CA 1
ATOM 2008 C C . ALA A 1 242 ? -9.609 -4.759 8.725 1.00 97.19 242 ALA A C 1
ATOM 2010 O O . ALA A 1 242 ? -10.678 -4.164 8.865 1.00 97.19 242 ALA A O 1
ATOM 2011 N N . ILE A 1 243 ? -8.489 -4.121 8.364 1.00 95.75 243 ILE A N 1
ATOM 2012 C CA . ILE A 1 243 ? -8.425 -2.675 8.110 1.00 95.75 243 ILE A CA 1
ATOM 2013 C C . ILE A 1 243 ? -9.333 -2.264 6.939 1.00 95.75 243 ILE A C 1
ATOM 2015 O O . ILE A 1 243 ? -10.042 -1.253 7.033 1.00 95.75 243 ILE A O 1
ATOM 2019 N N . ALA A 1 244 ? -9.318 -3.024 5.840 1.00 95.38 244 ALA A N 1
ATOM 2020 C CA . ALA A 1 244 ? -10.147 -2.749 4.669 1.00 95.38 244 ALA A CA 1
ATOM 2021 C C . ALA A 1 244 ? -11.646 -2.909 4.988 1.00 95.38 244 ALA A C 1
ATOM 2023 O O . ALA A 1 244 ? -12.423 -1.997 4.698 1.00 95.38 244 ALA A O 1
ATOM 2024 N N . PHE A 1 245 ? -12.043 -4.001 5.657 1.00 96.56 245 PHE A N 1
ATOM 2025 C CA . PHE A 1 245 ? -13.424 -4.234 6.107 1.00 96.56 245 PHE A CA 1
ATOM 2026 C C . PHE A 1 245 ? -13.918 -3.120 7.042 1.00 96.56 245 PHE A C 1
ATOM 2028 O O . PHE A 1 245 ? -14.996 -2.555 6.840 1.00 96.56 245 PHE A O 1
ATOM 2035 N N . ALA A 1 246 ? -13.118 -2.772 8.053 1.00 96.12 246 ALA A N 1
ATOM 2036 C CA . ALA A 1 246 ? -13.450 -1.741 9.031 1.00 96.12 246 ALA A CA 1
ATOM 2037 C C . ALA A 1 246 ? -13.611 -0.357 8.388 1.00 96.12 246 ALA A C 1
ATOM 2039 O O . ALA A 1 246 ? -14.528 0.392 8.732 1.00 96.12 246 ALA A O 1
ATOM 2040 N N . SER A 1 247 ? -12.768 -0.034 7.403 1.00 93.00 247 SER A N 1
ATOM 2041 C CA . SER A 1 247 ? -12.825 1.249 6.700 1.00 93.00 247 SER A CA 1
ATOM 2042 C C . SER A 1 247 ? -14.107 1.452 5.889 1.00 93.00 247 SER A C 1
ATOM 2044 O O . SER A 1 247 ? -14.514 2.596 5.694 1.00 93.00 247 SER A O 1
ATOM 2046 N N . HIS A 1 248 ? -14.763 0.366 5.472 1.00 94.00 248 HIS A N 1
ATOM 2047 C CA . HIS A 1 248 ? -16.065 0.393 4.793 1.00 94.00 248 HIS A CA 1
ATOM 2048 C C . HIS A 1 248 ? -17.248 0.043 5.695 1.00 94.00 248 HIS A C 1
ATOM 2050 O O . HIS A 1 248 ? -18.377 -0.040 5.216 1.00 94.00 248 HIS A O 1
ATOM 2056 N N . ARG A 1 249 ? -17.015 -0.140 7.002 1.00 92.88 249 ARG A N 1
ATOM 2057 C CA . ARG A 1 249 ? -18.051 -0.463 7.997 1.00 92.88 249 ARG A CA 1
ATOM 2058 C C . ARG A 1 249 ? -18.887 -1.687 7.618 1.00 92.88 249 ARG A C 1
ATOM 2060 O O . ARG A 1 249 ? -20.105 -1.691 7.789 1.00 92.88 249 ARG A O 1
ATOM 2067 N N . TRP A 1 250 ? -18.253 -2.722 7.073 1.00 92.50 250 TRP A N 1
ATOM 2068 C CA . TRP A 1 250 ? -18.979 -3.952 6.767 1.00 92.50 250 TRP A CA 1
ATOM 2069 C C . TRP A 1 250 ? -19.431 -4.638 8.061 1.00 92.50 250 TRP A C 1
ATOM 2071 O O . TRP A 1 250 ? -18.706 -4.681 9.055 1.00 92.50 250 TRP A O 1
ATOM 2081 N N . ASN A 1 251 ? -20.657 -5.165 8.050 1.00 88.88 251 ASN A N 1
ATOM 2082 C CA . ASN A 1 251 ? -21.295 -5.724 9.246 1.00 88.88 251 ASN A CA 1
ATOM 2083 C C . ASN A 1 251 ? -20.971 -7.203 9.491 1.00 88.88 251 ASN A C 1
ATOM 2085 O O . ASN A 1 251 ? -21.309 -7.755 10.535 1.00 88.88 251 ASN A O 1
ATOM 2089 N N . THR A 1 252 ? -20.313 -7.858 8.544 1.00 92.19 252 THR A N 1
ATOM 2090 C CA . THR A 1 252 ? -19.876 -9.248 8.666 1.00 92.19 252 THR A CA 1
ATOM 2091 C C . THR A 1 252 ? -18.609 -9.334 9.508 1.00 92.19 252 THR A C 1
ATOM 2093 O O . THR A 1 252 ? -17.710 -8.514 9.351 1.00 92.19 252 THR A O 1
ATOM 2096 N N . HIS A 1 253 ? -18.509 -10.351 10.367 1.00 94.25 253 HIS A N 1
ATOM 2097 C CA . HIS A 1 253 ? -17.301 -10.645 11.153 1.00 94.25 253 HIS A CA 1
ATOM 2098 C C . HIS A 1 253 ? -16.829 -9.512 12.090 1.00 94.25 253 HIS A C 1
ATOM 2100 O O . HIS A 1 253 ? -15.652 -9.470 12.434 1.00 94.25 253 HIS A O 1
ATOM 2106 N N . GLN A 1 254 ? -17.718 -8.617 12.545 1.00 95.94 254 GLN A N 1
ATOM 2107 C CA . GLN A 1 254 ? -17.354 -7.451 13.375 1.00 95.94 254 GLN A CA 1
ATOM 2108 C C . GLN A 1 254 ? -16.481 -7.812 14.585 1.00 95.94 254 GLN A C 1
ATOM 2110 O O . GLN A 1 254 ? -15.456 -7.171 14.796 1.00 95.94 254 GLN A O 1
ATOM 2115 N N . LYS A 1 255 ? -16.846 -8.862 15.335 1.00 96.69 255 LYS A N 1
ATOM 2116 C CA . LYS A 1 255 ? -16.060 -9.350 16.478 1.00 96.69 255 LYS A CA 1
ATOM 2117 C C . LYS A 1 255 ? -14.626 -9.705 16.076 1.00 96.69 255 LYS A C 1
ATOM 2119 O O . LYS A 1 255 ? -13.684 -9.163 16.638 1.00 96.69 255 LYS A O 1
ATOM 2124 N N . LEU A 1 256 ? -14.481 -10.562 15.063 1.00 97.06 256 LEU A N 1
ATOM 2125 C CA . LEU A 1 256 ? -13.184 -11.015 14.557 1.00 97.06 256 LEU A CA 1
ATOM 2126 C C . LEU A 1 256 ? -12.338 -9.841 14.043 1.00 97.06 256 LEU A C 1
ATOM 2128 O O . LEU A 1 256 ? -11.146 -9.771 14.323 1.00 97.06 256 LEU A O 1
ATOM 2132 N N . ILE A 1 257 ? -12.953 -8.900 13.319 1.00 97.75 257 ILE A N 1
ATOM 2133 C CA . ILE A 1 257 ? -12.280 -7.690 12.832 1.00 97.75 257 ILE A CA 1
ATOM 2134 C C . ILE A 1 257 ? -11.748 -6.870 14.011 1.00 97.75 257 ILE A C 1
ATOM 2136 O O . ILE A 1 257 ? -10.587 -6.472 13.987 1.00 97.75 257 ILE A O 1
ATOM 2140 N N . VAL A 1 258 ? -12.560 -6.634 15.049 1.00 97.62 258 VAL A N 1
ATOM 2141 C CA . VAL A 1 258 ? -12.121 -5.873 16.228 1.00 97.62 258 VAL A CA 1
ATOM 2142 C C . VAL A 1 258 ? -10.995 -6.589 16.968 1.00 97.62 258 VAL A C 1
ATOM 2144 O O . VAL A 1 258 ? -10.028 -5.934 17.339 1.00 97.62 258 VAL A O 1
ATOM 2147 N N . GLU A 1 259 ? -11.079 -7.908 17.145 1.00 96.75 259 GLU A N 1
ATOM 2148 C CA . GLU A 1 259 ? -10.030 -8.700 17.801 1.00 96.75 259 GLU A CA 1
ATOM 2149 C C . GLU A 1 259 ? -8.698 -8.626 17.040 1.00 96.75 259 GLU A C 1
ATOM 2151 O O . GLU A 1 259 ? -7.665 -8.349 17.648 1.00 96.75 259 GLU A O 1
ATOM 2156 N N . ILE A 1 260 ? -8.722 -8.788 15.710 1.00 97.19 260 ILE A N 1
ATOM 2157 C CA . ILE A 1 260 ? -7.527 -8.661 14.860 1.00 97.19 260 ILE A CA 1
ATOM 2158 C C . ILE A 1 260 ? -6.949 -7.247 14.952 1.00 97.19 260 ILE A C 1
ATOM 2160 O O . ILE A 1 260 ? -5.755 -7.080 15.179 1.00 97.19 260 ILE A O 1
ATOM 2164 N N . LEU A 1 261 ? -7.780 -6.213 14.787 1.00 97.06 261 LEU A N 1
ATOM 2165 C CA . LEU A 1 261 ? -7.303 -4.831 14.833 1.00 97.06 261 LEU A CA 1
ATOM 2166 C C . LEU A 1 261 ? -6.769 -4.460 16.214 1.00 97.06 261 LEU A C 1
ATOM 2168 O O . LEU A 1 261 ? -5.795 -3.723 16.301 1.00 97.06 261 LEU A O 1
ATOM 2172 N N . ALA A 1 262 ? -7.382 -4.959 17.285 1.00 96.19 262 ALA A N 1
ATOM 2173 C CA . ALA A 1 262 ? -6.889 -4.725 18.628 1.00 96.19 262 ALA A CA 1
ATOM 2174 C C . ALA A 1 262 ? -5.518 -5.370 18.838 1.00 96.19 262 ALA A C 1
ATOM 2176 O O . ALA A 1 262 ? -4.658 -4.740 19.446 1.00 96.19 262 ALA A O 1
ATOM 2177 N N . ASP A 1 263 ? -5.288 -6.583 18.330 1.00 95.50 263 ASP A N 1
ATOM 2178 C CA . ASP A 1 263 ? -3.977 -7.245 18.377 1.00 95.50 263 ASP A CA 1
ATOM 2179 C C . ASP A 1 263 ? -2.884 -6.407 17.693 1.00 95.50 263 ASP A C 1
ATOM 2181 O O . ASP A 1 263 ? -1.787 -6.252 18.222 1.00 95.50 263 ASP A O 1
ATOM 2185 N N . GLU A 1 264 ? -3.226 -5.759 16.580 1.00 94.56 264 GLU A N 1
ATOM 2186 C CA . GLU A 1 264 ? -2.334 -4.884 15.810 1.00 94.56 264 GLU A CA 1
ATOM 2187 C C . GLU A 1 264 ? -2.055 -3.520 16.483 1.00 94.56 264 GLU A C 1
ATOM 2189 O O . GLU A 1 264 ? -1.244 -2.746 15.975 1.00 94.56 264 GLU A O 1
ATOM 2194 N N . LEU A 1 265 ? -2.701 -3.202 17.616 1.00 93.69 265 LEU A N 1
ATOM 2195 C CA . LEU A 1 265 ? -2.388 -2.015 18.433 1.00 93.69 265 LEU A CA 1
ATOM 2196 C C . LEU A 1 265 ? -1.207 -2.232 19.389 1.00 93.69 265 LEU A C 1
ATOM 2198 O O . LEU A 1 265 ? -0.762 -1.270 20.022 1.00 93.69 265 LEU A O 1
ATOM 2202 N N . LYS A 1 266 ? -0.739 -3.475 19.534 1.00 91.62 266 LYS A N 1
ATOM 2203 C CA . LYS A 1 266 ? 0.401 -3.808 20.389 1.00 91.62 266 LYS A CA 1
ATOM 2204 C C . LYS A 1 266 ? 1.655 -3.053 19.970 1.00 91.62 266 LYS A C 1
ATOM 2206 O O . LYS A 1 266 ? 1.806 -2.645 18.819 1.00 91.62 266 LYS A O 1
ATOM 2211 N N . ASP A 1 267 ? 2.543 -2.880 20.933 1.00 83.62 267 ASP A N 1
ATOM 2212 C CA . ASP A 1 267 ? 3.890 -2.381 20.698 1.00 83.62 267 ASP A CA 1
ATOM 2213 C C . ASP A 1 267 ? 4.667 -3.366 19.804 1.00 83.62 267 ASP A C 1
ATOM 2215 O O . ASP A 1 267 ? 4.999 -4.480 20.217 1.00 83.62 267 ASP A O 1
ATOM 2219 N N . ASP A 1 268 ? 4.900 -2.998 18.540 1.00 81.69 268 ASP A N 1
ATOM 2220 C CA . ASP A 1 268 ? 5.615 -3.834 17.581 1.00 81.69 268 ASP A CA 1
ATOM 2221 C C . ASP A 1 268 ? 6.508 -3.032 16.624 1.00 81.69 268 ASP A C 1
ATOM 2223 O O . ASP A 1 268 ? 6.321 -1.852 16.346 1.00 81.69 268 ASP A O 1
ATOM 2227 N N . HIS A 1 269 ? 7.504 -3.701 16.048 1.00 76.25 269 HIS A N 1
ATOM 2228 C CA . HIS A 1 269 ? 8.458 -3.069 15.134 1.00 76.25 269 HIS A CA 1
ATOM 2229 C C . HIS A 1 269 ? 7.835 -2.594 13.801 1.00 76.25 269 HIS A C 1
ATOM 2231 O O . HIS A 1 269 ? 8.525 -1.989 12.972 1.00 76.25 269 HIS A O 1
ATOM 2237 N N . ARG A 1 270 ? 6.549 -2.871 13.533 1.00 76.50 270 ARG A N 1
ATOM 2238 C CA . ARG A 1 270 ? 5.901 -2.571 12.253 1.00 76.50 270 ARG A CA 1
ATOM 2239 C C . ARG A 1 270 ? 5.353 -1.151 12.272 1.00 76.50 270 ARG A C 1
ATOM 2241 O O . ARG A 1 270 ? 4.200 -0.873 12.606 1.00 76.50 270 ARG A O 1
ATOM 2248 N N . ARG A 1 271 ? 6.179 -0.228 11.787 1.00 70.06 271 ARG A N 1
ATOM 2249 C CA . ARG A 1 271 ? 5.819 1.184 11.621 1.00 70.06 271 ARG A CA 1
ATOM 2250 C C . ARG A 1 271 ? 4.457 1.359 10.922 1.00 70.06 271 ARG A C 1
ATOM 2252 O O . ARG A 1 271 ? 4.244 0.828 9.836 1.00 70.06 271 ARG A O 1
ATOM 2259 N N . TRP A 1 272 ? 3.601 2.204 11.507 1.00 80.69 272 TRP A N 1
ATOM 2260 C CA . TRP A 1 272 ? 2.250 2.585 11.038 1.00 80.69 272 TRP A CA 1
ATOM 2261 C C . TRP A 1 272 ? 1.125 1.572 11.257 1.00 80.69 272 TRP A C 1
ATOM 2263 O O . TRP A 1 272 ? -0.034 1.933 11.033 1.00 80.69 272 TRP A O 1
ATOM 2273 N N . THR A 1 273 ? 1.426 0.363 11.720 1.00 85.88 273 THR A N 1
ATOM 2274 C CA . THR A 1 273 ? 0.431 -0.703 11.888 1.00 85.88 273 THR A CA 1
ATOM 2275 C C . THR A 1 273 ? -0.595 -0.349 12.962 1.00 85.88 273 THR A C 1
ATOM 2277 O O . THR A 1 273 ? -1.772 -0.189 12.639 1.00 85.88 273 THR A O 1
ATOM 2280 N N . ALA A 1 274 ? -0.144 -0.049 14.185 1.00 89.50 274 ALA A N 1
ATOM 2281 C CA . ALA A 1 274 ? -1.016 0.376 15.283 1.00 89.50 274 ALA A CA 1
ATOM 2282 C C . ALA A 1 274 ? -1.837 1.632 14.946 1.00 89.50 274 ALA A C 1
ATOM 2284 O O . ALA A 1 274 ? -3.029 1.712 15.232 1.00 89.50 274 ALA A O 1
ATOM 2285 N N . ILE A 1 275 ? -1.232 2.606 14.256 1.00 88.50 275 ILE A N 1
ATOM 2286 C CA . ILE A 1 275 ? -1.925 3.836 13.836 1.00 88.50 275 ILE A CA 1
ATOM 2287 C C . ILE A 1 275 ? -3.062 3.513 12.859 1.00 88.50 275 ILE A C 1
ATOM 2289 O O . ILE A 1 275 ? -4.149 4.085 12.952 1.00 88.50 275 ILE A O 1
ATOM 2293 N N . SER A 1 276 ? -2.810 2.602 11.925 1.00 90.44 276 SER A N 1
ATOM 2294 C CA . SER A 1 276 ? -3.783 2.173 10.925 1.00 90.44 276 SER A CA 1
ATOM 2295 C C . SER A 1 276 ? -4.913 1.353 11.535 1.00 90.44 276 SER A C 1
ATOM 2297 O O . SER A 1 276 ? -6.076 1.569 11.194 1.00 90.44 276 SER A O 1
ATOM 2299 N N . ALA A 1 277 ? -4.585 0.464 12.473 1.00 94.25 277 ALA A N 1
ATOM 2300 C CA . ALA A 1 277 ? -5.566 -0.314 13.210 1.00 94.25 277 ALA A CA 1
ATOM 2301 C C . ALA A 1 277 ? -6.450 0.573 14.102 1.00 94.25 277 ALA A C 1
ATOM 2303 O O . ALA A 1 277 ? -7.671 0.422 14.106 1.00 94.25 277 ALA A O 1
ATOM 2304 N N . ALA A 1 278 ? -5.866 1.570 14.775 1.00 94.25 278 ALA A N 1
ATOM 2305 C CA . ALA A 1 278 ? -6.612 2.534 15.580 1.00 94.25 278 ALA A CA 1
ATOM 2306 C C . ALA A 1 278 ? -7.587 3.370 14.734 1.00 94.25 278 ALA A C 1
ATOM 2308 O O . ALA A 1 278 ? -8.745 3.543 15.115 1.00 94.25 278 ALA A O 1
ATOM 2309 N N . ASP A 1 279 ? -7.146 3.863 13.570 1.00 92.62 279 ASP A N 1
ATOM 2310 C CA . ASP A 1 279 ? -8.009 4.596 12.633 1.00 92.62 279 ASP A CA 1
ATOM 2311 C C . ASP A 1 279 ? -9.159 3.718 12.109 1.00 92.62 279 ASP A C 1
ATOM 2313 O O . ASP A 1 279 ? -10.308 4.158 12.045 1.00 92.62 279 ASP A O 1
ATOM 2317 N N . ALA A 1 280 ? -8.873 2.452 11.797 1.00 95.19 280 ALA A N 1
ATOM 2318 C CA . ALA A 1 280 ? -9.875 1.480 11.376 1.00 95.19 280 ALA A CA 1
ATOM 2319 C C . ALA A 1 280 ? -10.928 1.214 12.471 1.00 95.19 280 ALA A C 1
ATOM 2321 O O . ALA A 1 280 ? -12.126 1.300 12.199 1.00 95.19 280 ALA A O 1
ATOM 2322 N N . LEU A 1 281 ? -10.508 0.985 13.720 1.00 96.62 281 LEU A N 1
ATOM 2323 C CA . LEU A 1 281 ? -11.413 0.804 14.865 1.00 96.62 281 LEU A CA 1
ATOM 2324 C C . LEU A 1 281 ? -12.287 2.042 15.116 1.00 96.62 281 LEU A C 1
ATOM 2326 O O . LEU A 1 281 ? -13.492 1.919 15.336 1.00 96.62 281 LEU A O 1
ATOM 2330 N N . LEU A 1 282 ? -11.720 3.248 15.012 1.00 94.44 282 LEU A N 1
ATOM 2331 C CA . LEU A 1 282 ? -12.488 4.494 15.115 1.00 94.44 282 LEU A CA 1
ATOM 2332 C C . LEU A 1 282 ? -13.552 4.611 14.015 1.00 94.44 282 LEU A C 1
ATOM 2334 O O . LEU A 1 282 ? -14.664 5.071 14.284 1.00 94.44 282 LEU A O 1
ATOM 2338 N N . LYS A 1 283 ? -13.246 4.182 12.784 1.00 94.62 283 LYS A N 1
ATOM 2339 C CA . LYS A 1 283 ? -14.204 4.186 11.665 1.00 94.62 283 LYS A CA 1
ATOM 2340 C C . LYS A 1 283 ? -15.365 3.216 11.867 1.00 94.62 283 LYS A C 1
ATOM 2342 O O . LYS A 1 283 ? -16.465 3.531 11.401 1.00 94.62 283 LYS A O 1
ATOM 2347 N N . MET A 1 284 ? -15.146 2.099 12.568 1.00 95.62 284 MET A N 1
ATOM 2348 C CA . MET A 1 284 ? -16.218 1.180 12.974 1.00 95.62 284 MET A CA 1
ATOM 2349 C C . MET A 1 284 ? -17.181 1.828 13.981 1.00 95.62 284 MET A C 1
ATOM 2351 O O . MET A 1 284 ? -18.371 1.514 13.987 1.00 95.62 284 MET A O 1
ATOM 2355 N N . GLY A 1 285 ? -16.701 2.771 14.797 1.00 94.94 285 GLY A N 1
ATOM 2356 C CA . GLY A 1 285 ? -17.534 3.548 15.713 1.00 94.94 285 GLY A CA 1
ATOM 2357 C C . GLY A 1 285 ? -18.201 2.686 16.788 1.00 94.94 285 GLY A C 1
ATOM 2358 O O . GLY A 1 285 ? -17.592 1.765 17.326 1.00 94.94 285 GLY A O 1
ATOM 2359 N N . ALA A 1 286 ? -19.470 2.973 17.102 1.00 96.31 286 ALA A N 1
ATOM 2360 C CA . ALA A 1 286 ? -20.206 2.327 18.197 1.00 96.31 286 ALA A CA 1
ATOM 2361 C C . ALA A 1 286 ? -20.254 0.790 18.105 1.00 96.31 286 ALA A C 1
ATOM 2363 O O . ALA A 1 286 ? -20.319 0.118 19.130 1.00 96.31 286 ALA A O 1
ATOM 2364 N N . VAL A 1 287 ? -20.162 0.238 16.893 1.00 96.19 287 VAL A N 1
ATOM 2365 C CA . VAL A 1 287 ? -20.122 -1.209 16.639 1.00 96.19 287 VAL A CA 1
ATOM 2366 C C . VAL A 1 287 ? -18.922 -1.884 17.310 1.00 96.19 287 VAL A C 1
ATOM 2368 O O . VAL A 1 287 ? -19.027 -3.033 17.730 1.00 96.19 287 VAL A O 1
ATOM 2371 N N . ALA A 1 288 ? -17.787 -1.191 17.429 1.00 96.75 288 ALA A N 1
ATOM 2372 C CA . ALA A 1 288 ? -16.589 -1.757 18.040 1.00 96.75 288 ALA A CA 1
ATOM 2373 C C . ALA A 1 288 ? -16.657 -1.794 19.576 1.00 96.75 288 ALA A C 1
ATOM 2375 O O . ALA A 1 288 ? -15.937 -2.575 20.191 1.00 96.75 288 ALA A O 1
ATOM 2376 N N . LEU A 1 289 ? -17.510 -0.973 20.207 1.00 97.12 289 LEU A N 1
ATOM 2377 C CA . LEU A 1 289 ? -17.500 -0.770 21.660 1.00 97.12 289 LEU A CA 1
ATOM 2378 C C . LEU A 1 289 ? -17.719 -2.042 22.489 1.00 97.12 289 LEU A C 1
ATOM 2380 O O . LEU A 1 289 ? -16.943 -2.225 23.426 1.00 97.12 289 LEU A O 1
ATOM 2384 N N . PRO A 1 290 ? -18.720 -2.904 22.202 1.00 97.12 290 PRO A N 1
ATOM 2385 C CA . PRO A 1 290 ? -18.937 -4.104 23.009 1.00 97.12 290 PRO A CA 1
ATOM 2386 C C . PRO A 1 290 ? -17.688 -4.986 23.017 1.00 97.12 290 PRO A C 1
ATOM 2388 O O . PRO A 1 290 ? -17.196 -5.370 24.068 1.00 97.12 290 PRO A O 1
ATOM 2391 N N . TYR A 1 291 ? -17.100 -5.190 21.838 1.00 97.19 291 TYR A N 1
ATOM 2392 C CA . TYR A 1 291 ? -15.923 -6.030 21.680 1.00 97.19 291 TYR A CA 1
ATOM 2393 C C . TYR A 1 291 ? -14.688 -5.421 22.341 1.00 97.19 291 TYR A C 1
ATOM 2395 O O . TYR A 1 291 ? -13.992 -6.126 23.052 1.00 97.19 291 TYR A O 1
ATOM 2403 N N . LEU A 1 292 ? -14.437 -4.116 22.168 1.00 96.88 292 LEU A N 1
ATOM 2404 C CA . LEU A 1 292 ? -13.285 -3.440 22.777 1.00 96.88 292 LEU A CA 1
ATOM 2405 C C . LEU A 1 292 ? -13.324 -3.462 24.311 1.00 96.88 292 LEU A C 1
ATOM 2407 O O . LEU A 1 292 ? -12.271 -3.550 24.938 1.00 96.88 292 LEU A O 1
ATOM 2411 N N . LYS A 1 293 ? -14.517 -3.371 24.910 1.00 97.25 293 LYS A N 1
ATOM 2412 C CA . LYS A 1 293 ? -14.701 -3.415 26.368 1.00 97.25 293 LYS A CA 1
ATOM 2413 C C . LYS A 1 293 ? -14.498 -4.811 26.952 1.00 97.25 293 LYS A C 1
ATOM 2415 O O . LYS A 1 293 ? -14.059 -4.916 28.093 1.00 97.25 293 LYS A O 1
ATOM 2420 N N . ASP A 1 294 ? -14.771 -5.847 26.166 1.00 96.12 294 ASP A N 1
ATOM 2421 C CA . ASP A 1 294 ? -14.623 -7.245 26.578 1.00 96.12 294 ASP A CA 1
ATOM 2422 C C . ASP A 1 294 ? -13.178 -7.765 26.429 1.00 96.12 294 ASP A C 1
ATOM 2424 O O . ASP A 1 294 ? -12.860 -8.871 26.875 1.00 96.12 294 ASP A O 1
ATOM 2428 N N . LEU A 1 295 ? -12.274 -6.991 25.813 1.00 93.81 295 LEU A N 1
ATOM 2429 C CA . LEU A 1 295 ? -10.889 -7.413 25.606 1.00 93.81 295 LEU A CA 1
ATOM 2430 C C . LEU A 1 295 ? -10.098 -7.466 26.917 1.00 93.81 295 LEU A C 1
ATOM 2432 O O . LEU A 1 295 ? -10.006 -6.497 27.670 1.00 93.81 295 LEU A O 1
ATOM 2436 N N . THR A 1 296 ? -9.402 -8.583 27.124 1.00 94.38 296 THR A N 1
ATOM 2437 C CA . THR A 1 296 ? -8.372 -8.694 28.162 1.00 94.38 296 THR A CA 1
ATOM 2438 C C . THR A 1 296 ? -7.023 -8.292 27.575 1.00 94.38 296 THR A C 1
ATOM 2440 O O . THR A 1 296 ? -6.392 -9.062 26.855 1.00 94.38 296 THR A O 1
ATOM 2443 N N . LEU A 1 297 ? -6.585 -7.068 27.868 1.00 93.94 297 LEU A N 1
ATOM 2444 C CA . LEU A 1 297 ? -5.350 -6.503 27.323 1.00 93.94 297 LEU A CA 1
ATOM 2445 C C . LEU A 1 297 ? -4.201 -6.649 28.322 1.00 93.94 297 LEU A C 1
ATOM 2447 O O . LEU A 1 297 ? -4.353 -6.343 29.507 1.00 93.94 297 LEU A O 1
ATOM 2451 N N . THR A 1 298 ? -3.024 -7.053 27.851 1.00 94.12 298 THR A N 1
ATOM 2452 C CA . THR A 1 298 ? -1.802 -7.131 28.672 1.00 94.12 298 THR A CA 1
ATOM 2453 C C . THR A 1 298 ? -0.806 -6.034 28.310 1.00 94.12 298 THR A C 1
ATOM 2455 O O . THR A 1 298 ? -0.253 -5.412 29.219 1.00 94.12 298 THR A O 1
ATOM 2458 N N . ASP A 1 299 ? -0.668 -5.736 27.017 1.00 93.50 299 ASP A N 1
ATOM 2459 C CA . ASP A 1 299 ? 0.256 -4.745 26.470 1.00 93.50 299 ASP A CA 1
ATOM 2460 C C . ASP A 1 299 ? -0.136 -3.292 26.843 1.00 93.50 299 ASP A C 1
ATOM 2462 O O . ASP A 1 299 ? -1.293 -2.900 26.650 1.00 93.50 299 ASP A O 1
ATOM 2466 N N . PRO A 1 300 ? 0.782 -2.478 27.405 1.00 90.75 300 PRO A N 1
ATOM 2467 C CA . PRO A 1 300 ? 0.489 -1.097 27.795 1.00 90.75 300 PRO A CA 1
ATOM 2468 C C . PRO A 1 300 ? 0.087 -0.184 26.631 1.00 90.75 300 PRO A C 1
ATOM 2470 O O . PRO A 1 300 ? -0.878 0.568 26.770 1.00 90.75 300 PRO A O 1
ATOM 2473 N N . GLN A 1 301 ? 0.771 -0.268 25.484 1.00 88.06 301 GLN A N 1
ATOM 2474 C CA . GLN A 1 301 ? 0.440 0.552 24.315 1.00 88.06 301 GLN A CA 1
ATOM 2475 C C . GLN A 1 301 ? -0.969 0.214 23.811 1.00 88.06 301 GLN A C 1
ATOM 2477 O O . GLN A 1 301 ? -1.797 1.105 23.600 1.00 88.06 301 GLN A O 1
ATOM 2482 N N . GLN A 1 302 ? -1.268 -1.078 23.687 1.00 94.00 302 GLN A N 1
ATOM 2483 C CA . GLN A 1 302 ? -2.577 -1.591 23.304 1.00 94.00 302 GLN A CA 1
ATOM 2484 C C . GLN A 1 302 ? -3.681 -1.064 24.234 1.00 94.00 302 GLN A C 1
ATOM 2486 O O . GLN A 1 302 ? -4.710 -0.583 23.753 1.00 94.00 302 GLN A O 1
ATOM 2491 N N . LYS A 1 303 ? -3.464 -1.087 25.560 1.00 94.44 303 LYS A N 1
ATOM 2492 C CA . LYS A 1 303 ? -4.399 -0.527 26.558 1.00 94.44 303 LYS A CA 1
ATOM 2493 C C . LYS A 1 303 ? -4.667 0.955 26.325 1.00 94.44 303 LYS A C 1
ATOM 2495 O O . LYS A 1 303 ? -5.829 1.365 26.307 1.00 94.44 303 LYS A O 1
ATOM 2500 N N . ASP A 1 304 ? -3.618 1.745 26.120 1.00 91.44 304 ASP A N 1
ATOM 2501 C CA . ASP A 1 304 ? -3.736 3.190 25.928 1.00 91.44 304 ASP A CA 1
ATOM 2502 C C . ASP A 1 304 ? -4.467 3.542 24.625 1.00 91.44 304 ASP A C 1
ATOM 2504 O O . ASP A 1 304 ? -5.315 4.448 24.610 1.00 91.44 304 ASP A O 1
ATOM 2508 N N . PHE A 1 305 ? -4.201 2.806 23.539 1.00 93.94 305 PHE A N 1
ATOM 2509 C CA . PHE A 1 305 ? -4.950 2.949 22.291 1.00 93.94 305 PHE A CA 1
ATOM 2510 C C . PHE A 1 305 ? -6.422 2.583 22.478 1.00 93.94 305 PHE A C 1
ATOM 2512 O O . PHE A 1 305 ? -7.282 3.401 22.149 1.00 93.94 305 PHE A O 1
ATOM 2519 N N . VAL A 1 306 ? -6.734 1.412 23.042 1.00 95.50 306 VAL A N 1
ATOM 2520 C CA . VAL A 1 306 ? -8.125 0.964 23.231 1.00 95.50 306 VAL A CA 1
ATOM 2521 C C . VAL A 1 306 ? -8.903 1.927 24.128 1.00 95.50 306 VAL A C 1
ATOM 2523 O O . VAL A 1 306 ? -9.991 2.362 23.750 1.00 95.50 306 VAL A O 1
ATOM 2526 N N . ALA A 1 307 ? -8.333 2.349 25.259 1.00 94.06 307 ALA A N 1
ATOM 2527 C CA . ALA A 1 307 ? -8.967 3.325 26.145 1.00 94.06 307 ALA A CA 1
ATOM 2528 C C . ALA A 1 307 ? -9.230 4.662 25.431 1.00 94.06 307 ALA A C 1
ATOM 2530 O O . ALA A 1 307 ? -10.267 5.298 25.628 1.00 94.06 307 ALA A O 1
ATOM 2531 N N . THR A 1 308 ? -8.305 5.091 24.568 1.00 92.94 308 THR A N 1
ATOM 2532 C CA . THR A 1 308 ? -8.468 6.309 23.765 1.00 92.94 308 THR A CA 1
ATOM 2533 C C . THR A 1 308 ? -9.554 6.163 22.705 1.00 92.94 308 THR A C 1
ATOM 2535 O O . THR A 1 308 ? -10.336 7.093 22.530 1.00 92.94 308 THR A O 1
ATOM 2538 N N . ILE A 1 309 ? -9.632 5.015 22.034 1.00 94.75 309 ILE A N 1
ATOM 2539 C CA . ILE A 1 309 ? -10.646 4.721 21.016 1.00 94.75 309 ILE A CA 1
ATOM 2540 C C . ILE A 1 309 ? -12.043 4.672 21.645 1.00 94.75 309 ILE A C 1
ATOM 2542 O O . ILE A 1 309 ? -12.957 5.308 21.127 1.00 94.75 309 ILE A O 1
ATOM 2546 N N . ILE A 1 310 ? -12.206 3.986 22.783 1.00 96.19 310 ILE A N 1
ATOM 2547 C CA . ILE A 1 310 ? -13.479 3.938 23.520 1.00 96.19 310 ILE A CA 1
ATOM 2548 C C . ILE A 1 310 ? -13.922 5.355 23.896 1.00 96.19 310 ILE A C 1
ATOM 2550 O O . ILE A 1 310 ? -15.034 5.759 23.559 1.00 96.19 310 ILE A O 1
ATOM 2554 N N . TRP A 1 311 ? -13.028 6.136 24.515 1.00 93.88 311 TRP A N 1
ATOM 2555 C CA . TRP A 1 311 ? -13.314 7.523 24.889 1.00 93.88 311 TRP A CA 1
ATOM 2556 C C . TRP A 1 311 ? -13.723 8.379 23.682 1.00 93.88 311 TRP A C 1
ATOM 2558 O O . TRP A 1 311 ? -14.690 9.132 23.757 1.00 93.88 311 TRP A O 1
ATOM 2568 N N . ASP A 1 312 ? -13.029 8.231 22.554 1.00 92.75 312 ASP A N 1
ATOM 2569 C CA . ASP A 1 312 ? -13.306 8.966 21.319 1.00 92.75 312 ASP A CA 1
ATOM 2570 C C . ASP A 1 312 ? -14.673 8.634 20.700 1.00 92.75 312 ASP A C 1
ATOM 2572 O O . ASP A 1 312 ? -15.297 9.508 20.090 1.00 92.75 312 ASP A O 1
ATOM 2576 N N . ILE A 1 313 ? -15.115 7.378 20.810 1.00 94.38 313 ILE A N 1
ATOM 2577 C CA . ILE A 1 313 ? -16.406 6.921 20.283 1.00 94.38 313 ILE A CA 1
ATOM 2578 C C . ILE A 1 313 ? -17.548 7.353 21.213 1.00 94.38 313 ILE A C 1
ATOM 2580 O O . ILE A 1 313 ? -18.582 7.813 20.732 1.00 94.38 313 ILE A O 1
ATOM 2584 N N . GLU A 1 314 ? -17.374 7.232 22.532 1.00 95.62 314 GLU A N 1
ATOM 2585 C CA . GLU A 1 314 ? -18.406 7.576 23.523 1.00 95.62 314 GLU A CA 1
ATOM 2586 C C . GLU A 1 314 ? -18.546 9.087 23.746 1.00 95.62 314 GLU A C 1
ATOM 2588 O O . GLU A 1 314 ? -19.633 9.584 24.036 1.00 95.62 314 GLU A O 1
ATOM 2593 N N . SER A 1 315 ? -17.447 9.830 23.612 1.00 93.50 315 SER A N 1
ATOM 2594 C CA . SER A 1 315 ? -17.374 11.272 23.860 1.00 93.50 315 SER A CA 1
ATOM 2595 C C . SER A 1 315 ? -16.760 12.012 22.664 1.00 93.50 315 SER A C 1
ATOM 2597 O O . SER A 1 315 ? -15.681 12.600 22.788 1.00 93.50 315 SER A O 1
ATOM 2599 N N . PRO A 1 316 ? -17.429 12.026 21.492 1.00 90.38 316 PRO A N 1
ATOM 2600 C CA . PRO A 1 316 ? -16.901 12.702 20.315 1.00 90.38 316 PRO A CA 1
ATOM 2601 C C . PRO A 1 316 ? -16.702 14.204 20.588 1.00 90.38 316 PRO A C 1
ATOM 2603 O O . PRO A 1 316 ? -17.508 14.815 21.299 1.00 90.38 316 PRO A O 1
ATOM 2606 N N . PRO A 1 317 ? -15.649 14.832 20.027 1.00 88.12 317 PRO A N 1
ATOM 2607 C CA . PRO A 1 317 ? -15.338 16.233 20.282 1.00 88.12 317 PRO A CA 1
ATOM 2608 C C . PRO A 1 317 ? -16.482 17.126 19.799 1.00 88.12 317 PRO A C 1
ATOM 2610 O O . PRO A 1 317 ? -16.837 17.109 18.621 1.00 88.12 317 PRO A O 1
ATOM 2613 N N . LYS A 1 318 ? -17.044 17.925 20.711 1.00 92.25 318 LYS A N 1
ATOM 2614 C CA . LYS A 1 318 ? -18.150 18.852 20.413 1.00 92.25 318 LYS A CA 1
ATOM 2615 C C . LYS A 1 318 ? -17.649 20.266 20.132 1.00 92.25 318 LYS A C 1
ATOM 2617 O O . LYS A 1 318 ? -18.332 21.045 19.474 1.00 92.25 318 LYS A O 1
ATOM 2622 N N . THR A 1 319 ? -16.453 20.602 20.614 1.00 93.00 319 THR A N 1
ATOM 2623 C CA . THR A 1 319 ? -15.840 21.925 20.458 1.00 93.00 319 THR A CA 1
ATOM 2624 C C . THR A 1 319 ? -14.472 21.855 19.774 1.00 93.00 319 THR A C 1
ATOM 2626 O O . THR A 1 319 ? -13.810 20.815 19.745 1.00 93.00 319 THR A O 1
ATOM 2629 N N . LYS A 1 320 ? -13.991 22.998 19.264 1.00 91.00 320 LYS A N 1
ATOM 2630 C CA . LYS A 1 320 ? -12.622 23.123 18.726 1.00 91.00 320 LYS A CA 1
ATOM 2631 C C . LYS A 1 320 ? -11.552 22.781 19.772 1.00 91.00 320 LYS A C 1
ATOM 2633 O O . LYS A 1 320 ? -10.536 22.184 19.429 1.00 91.00 320 LYS A O 1
ATOM 2638 N N . ASN A 1 321 ? -11.792 23.114 21.041 1.00 87.62 321 ASN A N 1
ATOM 2639 C CA . ASN A 1 321 ? -10.871 22.800 22.136 1.00 87.62 321 ASN A CA 1
ATOM 2640 C C . ASN A 1 321 ? -10.834 21.296 22.437 1.00 87.62 321 ASN A C 1
ATOM 2642 O O . ASN A 1 321 ? -9.766 20.758 22.730 1.00 87.62 321 ASN A O 1
ATOM 2646 N N . ASP A 1 322 ? -11.965 20.596 22.320 1.00 84.25 322 ASP A N 1
ATOM 2647 C CA . ASP A 1 322 ? -12.006 19.131 22.431 1.00 84.25 322 ASP A CA 1
ATOM 2648 C C . ASP A 1 322 ? -11.221 18.483 21.295 1.00 84.25 322 ASP A C 1
ATOM 2650 O O . ASP A 1 322 ? -10.409 17.590 21.534 1.00 84.25 322 ASP A O 1
ATOM 2654 N N . LEU A 1 323 ? -11.390 18.990 20.069 1.00 85.19 323 LEU A N 1
ATOM 2655 C CA . LEU A 1 323 ? -10.637 18.523 18.910 1.00 85.19 323 LEU A CA 1
ATOM 2656 C C . LEU A 1 323 ? -9.127 18.763 19.074 1.00 85.19 323 LEU A C 1
ATOM 2658 O O . LEU A 1 323 ? -8.331 17.883 18.746 1.00 85.19 323 LEU A O 1
ATOM 2662 N N . ALA A 1 324 ? -8.714 19.914 19.614 1.00 82.38 324 ALA A N 1
ATOM 2663 C CA . ALA A 1 324 ? -7.307 20.220 19.873 1.00 82.38 324 ALA A CA 1
ATOM 2664 C C . ALA A 1 324 ? -6.698 19.295 20.942 1.00 82.38 324 ALA A C 1
ATOM 2666 O O . ALA A 1 324 ? -5.623 18.732 20.725 1.00 82.38 324 ALA A O 1
ATOM 2667 N N . ARG A 1 325 ? -7.404 19.074 22.062 1.00 78.81 325 ARG A N 1
ATOM 2668 C CA . ARG A 1 325 ? -6.990 18.121 23.110 1.00 78.81 325 ARG A CA 1
ATOM 2669 C C . ARG A 1 325 ? -6.876 16.700 22.564 1.00 78.81 325 ARG A C 1
ATOM 2671 O O . ARG A 1 325 ? -5.874 16.028 22.803 1.00 78.81 325 ARG A O 1
ATOM 2678 N N . ARG A 1 326 ? -7.857 16.273 21.766 1.00 81.50 326 ARG A N 1
ATOM 2679 C CA . ARG A 1 326 ? -7.854 14.974 21.082 1.00 81.50 326 ARG A CA 1
ATOM 2680 C C . ARG A 1 326 ? -6.666 14.838 20.132 1.00 81.50 326 ARG A C 1
ATOM 2682 O O . ARG A 1 326 ? -5.940 13.852 20.198 1.00 81.50 326 ARG A O 1
ATOM 2689 N N . THR A 1 327 ? -6.415 15.856 19.310 1.00 82.44 327 THR A N 1
ATOM 2690 C CA . THR A 1 327 ? -5.277 15.892 18.377 1.00 82.44 327 THR A CA 1
ATOM 2691 C C . THR A 1 327 ? -3.947 15.771 19.116 1.00 82.44 327 THR A C 1
ATOM 2693 O O . THR A 1 327 ? -3.068 15.035 18.674 1.00 82.44 327 THR A O 1
ATOM 2696 N N . LEU A 1 328 ? -3.798 16.446 20.261 1.00 81.50 328 LEU A N 1
ATOM 2697 C CA . LEU A 1 328 ? -2.596 16.347 21.090 1.00 81.50 328 LEU A CA 1
ATOM 2698 C C . LEU A 1 328 ? -2.410 14.934 21.666 1.00 81.50 328 LEU A C 1
ATOM 2700 O O . LEU A 1 328 ? -1.307 14.395 21.599 1.00 81.50 328 LEU A O 1
ATOM 2704 N N . LYS A 1 329 ? -3.484 14.311 22.172 1.00 82.69 329 LYS A N 1
ATOM 2705 C CA . LYS A 1 329 ? -3.455 12.931 22.686 1.00 82.69 329 LYS A CA 1
ATOM 2706 C C . LYS A 1 329 ? -3.087 11.926 21.588 1.00 82.69 329 LYS A C 1
ATOM 2708 O O . LYS A 1 329 ? -2.202 11.100 21.777 1.00 82.69 329 LYS A O 1
ATOM 2713 N N . HIS A 1 330 ? -3.699 12.047 20.409 1.00 81.88 330 HIS A N 1
ATOM 2714 C CA . HIS A 1 330 ? -3.383 11.217 19.239 1.00 81.88 330 HIS A CA 1
ATOM 2715 C C . HIS A 1 330 ? -1.946 11.420 18.764 1.00 81.88 330 HIS A C 1
ATOM 2717 O O . HIS A 1 330 ? -1.266 10.456 18.423 1.00 81.88 330 HIS A O 1
ATOM 2723 N N . LYS A 1 331 ? -1.460 12.666 18.758 1.00 82.56 331 LYS A N 1
ATOM 2724 C CA . LYS A 1 331 ? -0.065 12.977 18.437 1.00 82.56 331 LYS A CA 1
ATOM 2725 C C . LYS A 1 331 ? 0.887 12.283 19.409 1.00 82.56 331 LYS A C 1
ATOM 2727 O O . LYS A 1 331 ? 1.876 11.723 18.954 1.00 82.56 331 LYS A O 1
ATOM 2732 N N . HIS A 1 332 ? 0.581 12.283 20.706 1.00 77.75 332 HIS A N 1
ATOM 2733 C CA . HIS A 1 332 ? 1.398 11.594 21.701 1.00 77.75 332 HIS A CA 1
ATOM 2734 C C . HIS A 1 332 ? 1.465 10.084 21.438 1.00 77.75 332 HIS A C 1
ATOM 2736 O O . HIS A 1 332 ? 2.564 9.554 21.336 1.00 77.75 332 HIS A O 1
ATOM 2742 N N . LEU A 1 333 ? 0.324 9.424 21.206 1.00 75.94 333 LEU A N 1
ATOM 2743 C CA . LEU A 1 333 ? 0.283 7.994 20.859 1.00 75.94 333 LEU A CA 1
ATOM 2744 C C . LEU A 1 333 ? 1.091 7.678 19.590 1.00 75.94 333 LEU A C 1
ATOM 2746 O O . LEU A 1 333 ? 1.850 6.714 19.552 1.00 75.94 333 LEU A O 1
ATOM 2750 N N . ARG A 1 334 ? 0.997 8.533 18.561 1.00 73.44 334 ARG A N 1
ATOM 2751 C CA . ARG A 1 334 ? 1.814 8.399 17.343 1.00 73.44 334 ARG A CA 1
ATOM 2752 C C . ARG A 1 334 ? 3.304 8.551 17.638 1.00 73.44 334 ARG A C 1
ATOM 2754 O O . ARG A 1 334 ? 4.104 7.794 17.104 1.00 73.44 334 ARG A O 1
ATOM 2761 N N . GLU A 1 335 ? 3.689 9.528 18.455 1.00 72.38 335 GLU A N 1
ATOM 2762 C CA . GLU A 1 335 ? 5.092 9.754 18.809 1.00 72.38 335 GLU A CA 1
ATOM 2763 C C . GLU A 1 335 ? 5.680 8.609 19.637 1.00 72.38 335 GLU A C 1
ATOM 2765 O O . GLU A 1 335 ? 6.829 8.255 19.391 1.00 72.38 335 GLU A O 1
ATOM 2770 N N . VAL A 1 336 ? 4.912 8.019 20.559 1.00 67.00 336 VAL A N 1
ATOM 2771 C CA . VAL A 1 336 ? 5.323 6.838 21.339 1.00 67.00 336 VAL A CA 1
ATOM 2772 C C . VAL A 1 336 ? 5.576 5.656 20.398 1.00 67.00 336 VAL A C 1
ATOM 2774 O O . VAL A 1 336 ? 6.710 5.189 20.327 1.00 67.00 336 VAL A O 1
ATOM 2777 N N . SER A 1 337 ? 4.614 5.333 19.522 1.00 64.12 337 SER A N 1
ATOM 2778 C CA . SER A 1 337 ? 4.755 4.236 18.543 1.00 64.12 337 SER A CA 1
ATOM 2779 C C . SER A 1 337 ? 5.919 4.403 17.550 1.00 64.12 337 SER A C 1
ATOM 2781 O O . SER A 1 337 ? 6.363 3.448 16.925 1.00 64.12 337 SER A O 1
ATOM 2783 N N . ILE A 1 338 ? 6.413 5.630 17.336 1.00 60.06 338 ILE A N 1
ATOM 2784 C CA . ILE A 1 338 ? 7.531 5.900 16.415 1.00 60.06 338 ILE A CA 1
ATOM 2785 C C . ILE A 1 338 ? 8.875 5.915 17.153 1.00 60.06 338 ILE A C 1
ATOM 2787 O O . ILE A 1 338 ? 9.894 5.567 16.559 1.00 60.06 338 ILE A O 1
ATOM 2791 N N . ARG A 1 339 ? 8.909 6.369 18.412 1.00 54.38 339 ARG A N 1
ATOM 2792 C CA . ARG A 1 339 ? 10.158 6.568 19.165 1.00 54.38 339 ARG A CA 1
ATOM 2793 C C . ARG A 1 339 ? 10.721 5.280 19.754 1.00 54.38 339 ARG A C 1
ATOM 2795 O O . ARG A 1 339 ? 11.933 5.213 19.928 1.00 54.38 339 ARG A O 1
ATOM 2802 N N . GLU A 1 340 ? 9.882 4.298 20.063 1.00 53.38 340 GLU A N 1
ATOM 2803 C CA . GLU A 1 340 ? 10.312 3.126 20.838 1.00 53.38 340 GLU A CA 1
ATOM 2804 C C . GLU A 1 340 ? 10.900 1.997 19.976 1.00 53.38 340 GLU A C 1
ATOM 2806 O O . GLU A 1 340 ? 11.667 1.181 20.482 1.00 53.38 340 GLU A O 1
ATOM 2811 N N . HIS A 1 341 ? 10.660 2.000 18.660 1.00 54.47 341 HIS A N 1
ATOM 2812 C CA . HIS A 1 341 ? 10.942 0.819 17.836 1.00 54.47 341 HIS A CA 1
ATOM 2813 C C . HIS A 1 341 ? 12.201 0.833 16.993 1.00 54.47 341 HIS A C 1
ATOM 2815 O O . HIS A 1 341 ? 12.618 -0.235 16.552 1.00 54.47 341 HIS A O 1
ATOM 2821 N N . ASP A 1 342 ? 12.838 1.982 16.775 1.00 56.59 342 ASP A N 1
ATOM 2822 C CA . ASP A 1 342 ? 14.126 1.960 16.094 1.00 56.59 342 ASP A CA 1
ATOM 2823 C C . ASP A 1 342 ? 14.968 3.213 16.393 1.00 56.59 342 ASP A C 1
ATOM 2825 O O . ASP A 1 342 ? 14.886 4.234 15.690 1.00 56.59 342 ASP A O 1
ATOM 2829 N N . PRO A 1 343 ? 15.810 3.149 17.441 1.00 57.41 343 PRO A N 1
ATOM 2830 C CA . PRO A 1 343 ? 16.804 4.172 17.723 1.00 57.41 343 PRO A CA 1
ATOM 2831 C C . PRO A 1 343 ? 17.643 4.507 16.472 1.00 57.41 343 PRO A C 1
ATOM 2833 O O . PRO A 1 343 ? 17.905 5.679 16.196 1.00 57.41 343 PRO A O 1
ATOM 2836 N N . PHE A 1 344 ? 18.003 3.519 15.649 1.00 57.31 344 PHE A N 1
ATOM 2837 C CA . PHE A 1 344 ? 18.771 3.732 14.424 1.00 57.31 344 PHE A CA 1
ATOM 2838 C C . PHE A 1 344 ? 17.983 4.525 13.368 1.00 57.31 344 PHE A C 1
ATOM 2840 O O . PHE A 1 344 ? 18.551 5.436 12.770 1.00 57.31 344 PHE A O 1
ATOM 2847 N N . TYR A 1 345 ? 16.672 4.328 13.195 1.00 55.50 345 TYR A N 1
ATOM 2848 C CA . TYR A 1 345 ? 15.870 5.218 12.333 1.00 55.50 345 TYR A CA 1
ATOM 2849 C C . TYR A 1 345 ? 15.673 6.608 12.915 1.00 55.50 345 TYR A C 1
ATOM 2851 O O . TYR A 1 345 ? 15.612 7.572 12.151 1.00 55.50 345 TYR A O 1
ATOM 2859 N N . GLN A 1 346 ? 15.554 6.748 14.235 1.00 57.56 346 GLN A N 1
ATOM 2860 C CA . GLN A 1 346 ? 15.501 8.069 14.855 1.00 57.56 346 GLN A CA 1
ATOM 2861 C C . GLN A 1 346 ? 16.824 8.814 14.622 1.00 57.56 346 GLN A C 1
ATOM 2863 O O . GLN A 1 346 ? 16.827 9.996 14.272 1.00 57.56 346 GLN A O 1
ATOM 2868 N N . TRP A 1 347 ? 17.945 8.101 14.727 1.00 63.78 347 TRP A N 1
ATOM 2869 C CA . TRP A 1 347 ? 19.285 8.588 14.422 1.00 63.78 347 TRP A CA 1
ATOM 2870 C C . TRP A 1 347 ? 19.442 8.948 12.936 1.00 63.78 347 TRP A C 1
ATOM 2872 O O . TRP A 1 347 ? 19.783 10.091 12.625 1.00 63.78 347 TRP A O 1
ATOM 2882 N N . ILE A 1 348 ? 19.079 8.051 12.009 1.00 57.53 348 ILE A N 1
ATOM 2883 C CA . ILE A 1 348 ? 19.082 8.314 10.562 1.00 57.53 348 ILE A CA 1
ATOM 2884 C C . ILE A 1 348 ? 18.157 9.479 10.223 1.00 57.53 348 ILE A C 1
ATOM 2886 O O . ILE A 1 348 ? 18.562 10.386 9.512 1.00 57.53 348 ILE A O 1
ATOM 2890 N N . SER A 1 349 ? 16.922 9.520 10.714 1.00 53.25 349 SER A N 1
ATOM 2891 C CA . SER A 1 349 ? 15.985 10.593 10.366 1.00 53.25 349 SER A CA 1
ATOM 2892 C C . SER A 1 349 ? 16.475 11.957 10.857 1.00 53.25 349 SER A C 1
ATOM 2894 O O . SER A 1 349 ? 16.292 12.946 10.151 1.00 53.25 349 SER A O 1
ATOM 2896 N N . ASN A 1 350 ? 17.125 12.021 12.022 1.00 56.41 350 ASN A N 1
ATOM 2897 C CA . ASN A 1 350 ? 17.675 13.263 12.569 1.00 56.41 350 ASN A CA 1
ATOM 2898 C C . ASN A 1 350 ? 18.975 13.709 11.877 1.00 56.41 350 ASN A C 1
ATOM 2900 O O . ASN A 1 350 ? 19.253 14.909 11.825 1.00 56.41 350 ASN A O 1
ATOM 2904 N N . LEU A 1 351 ? 19.758 12.774 11.332 1.00 57.22 351 LEU A N 1
ATOM 2905 C CA . LEU A 1 351 ? 21.009 13.067 10.626 1.00 57.22 351 LEU A CA 1
ATOM 2906 C C . LEU A 1 351 ? 20.828 13.281 9.123 1.00 57.22 351 LEU A C 1
ATOM 2908 O O . LEU A 1 351 ? 21.448 14.172 8.557 1.00 57.22 351 LEU A O 1
ATOM 2912 N N . TYR A 1 352 ? 19.976 12.494 8.475 1.00 49.44 352 TYR A N 1
ATOM 2913 C CA . TYR A 1 352 ? 19.862 12.415 7.019 1.00 49.44 352 TYR A CA 1
ATOM 2914 C C . TYR A 1 352 ? 18.968 13.515 6.433 1.00 49.44 352 TYR A C 1
ATOM 2916 O O . TYR A 1 352 ? 19.219 13.989 5.331 1.00 49.44 352 TYR A O 1
ATOM 2924 N N . TYR A 1 353 ? 17.936 13.971 7.159 1.00 44.78 353 TYR A N 1
ATOM 2925 C CA . TYR A 1 353 ? 17.028 15.019 6.659 1.00 44.78 353 TYR A CA 1
ATOM 2926 C C . TYR A 1 353 ? 17.691 16.382 6.401 1.00 44.78 353 TYR A C 1
ATOM 2928 O O . TYR A 1 353 ? 17.264 17.058 5.465 1.00 44.78 353 TYR A O 1
ATOM 2936 N N . PRO A 1 354 ? 18.707 16.816 7.171 1.00 46.25 354 PRO A N 1
ATOM 2937 C CA . PRO A 1 354 ? 19.391 18.073 6.888 1.00 46.25 354 PRO A CA 1
ATOM 2938 C C . PRO A 1 354 ? 20.728 17.921 6.138 1.00 46.25 354 PRO A C 1
ATOM 2940 O O . PRO A 1 354 ? 21.266 18.938 5.700 1.00 46.25 354 PRO A O 1
ATOM 2943 N N . TYR A 1 355 ? 21.292 16.712 5.997 1.00 47.91 355 TYR A N 1
ATOM 2944 C CA . TYR A 1 355 ? 22.700 16.544 5.613 1.00 47.91 355 TYR A CA 1
ATOM 2945 C C . TYR A 1 355 ? 22.914 15.351 4.657 1.00 47.91 355 TYR A C 1
ATOM 2947 O O . TYR A 1 355 ? 23.273 14.258 5.069 1.00 47.91 355 TYR A O 1
ATOM 2955 N N . ASN A 1 356 ? 22.759 15.567 3.347 1.00 47.75 356 ASN A N 1
ATOM 2956 C CA . ASN A 1 356 ? 23.041 14.580 2.280 1.00 47.75 356 ASN A CA 1
ATOM 2957 C C . ASN A 1 356 ? 24.550 14.294 2.057 1.00 47.75 356 ASN A C 1
ATOM 2959 O O . ASN A 1 356 ? 24.952 13.856 0.982 1.00 47.75 356 ASN A O 1
ATOM 2963 N N . CYS A 1 357 ? 25.409 14.567 3.041 1.00 47.97 357 CYS A N 1
ATOM 2964 C CA . CYS A 1 357 ? 26.862 14.580 2.871 1.00 47.97 357 CYS A CA 1
ATOM 2965 C C . CYS A 1 357 ? 27.535 13.804 4.006 1.00 47.97 357 CYS A C 1
ATOM 2967 O O . CYS A 1 357 ? 28.170 14.412 4.862 1.00 47.97 357 CYS A O 1
ATOM 2969 N N . PHE A 1 358 ? 27.382 12.482 4.050 1.00 56.31 358 PHE A N 1
ATOM 2970 C CA . PHE A 1 358 ? 28.084 11.647 5.025 1.00 56.31 358 PHE A CA 1
ATOM 2971 C C . PHE A 1 358 ? 29.033 10.686 4.330 1.00 56.31 358 PHE A C 1
ATOM 2973 O O . PHE A 1 358 ? 28.650 10.005 3.377 1.00 56.31 358 PHE A O 1
ATOM 2980 N N . LEU A 1 359 ? 30.251 10.631 4.860 1.00 52.22 359 LEU A N 1
ATOM 2981 C CA . LEU A 1 359 ? 31.184 9.551 4.612 1.00 52.22 359 LEU A CA 1
ATOM 2982 C C . LEU A 1 359 ? 31.310 8.727 5.901 1.00 52.22 359 LEU A C 1
ATOM 2984 O O . LEU A 1 359 ? 31.223 9.286 6.997 1.00 52.22 359 LEU A O 1
ATOM 2988 N N . GLY A 1 360 ? 31.469 7.412 5.777 1.00 54.66 360 GLY A N 1
ATOM 2989 C CA . GLY A 1 360 ? 31.816 6.532 6.888 1.00 54.66 360 GLY A CA 1
ATOM 2990 C C . GLY A 1 360 ? 33.184 6.891 7.490 1.00 54.66 360 GLY A C 1
ATOM 2991 O O . GLY A 1 360 ? 33.885 7.755 6.954 1.00 54.66 360 GLY A O 1
ATOM 2992 N N . PRO A 1 361 ? 33.597 6.213 8.578 1.00 50.34 361 PRO A N 1
ATOM 2993 C CA . PRO A 1 361 ? 34.866 6.469 9.269 1.00 50.34 361 PRO A CA 1
ATOM 2994 C C . PRO A 1 361 ? 36.084 6.473 8.331 1.00 50.34 361 PRO A C 1
ATOM 2996 O O . PRO A 1 361 ? 37.033 7.214 8.571 1.00 50.34 361 PRO A O 1
ATOM 2999 N N . ASP A 1 362 ? 36.004 5.707 7.239 1.00 64.38 362 ASP A N 1
ATOM 3000 C CA . ASP A 1 362 ? 37.074 5.504 6.258 1.00 64.38 362 ASP A CA 1
ATOM 3001 C C . ASP A 1 362 ? 36.860 6.276 4.940 1.00 64.38 362 ASP A C 1
ATOM 3003 O O . ASP A 1 362 ? 37.500 5.987 3.932 1.00 64.38 362 ASP A O 1
ATOM 3007 N N . GLY A 1 363 ? 35.940 7.246 4.898 1.00 58.66 363 GLY A N 1
ATOM 3008 C CA . GLY A 1 363 ? 35.666 8.011 3.674 1.00 58.66 363 GLY A CA 1
ATOM 3009 C C . GLY A 1 363 ? 34.714 7.325 2.682 1.00 58.66 363 GLY A C 1
ATOM 3010 O O . GLY A 1 363 ? 34.529 7.822 1.575 1.00 58.66 363 GLY A O 1
ATOM 3011 N N . GLU A 1 364 ? 34.093 6.207 3.057 1.00 60.75 364 GLU A N 1
ATOM 3012 C CA . GLU A 1 364 ? 33.130 5.487 2.212 1.00 60.75 364 GLU A CA 1
ATOM 3013 C C . GLU A 1 364 ? 31.765 6.173 2.150 1.00 60.75 364 GLU A C 1
ATOM 3015 O O . GLU A 1 364 ? 31.361 6.846 3.094 1.00 60.75 364 GLU A O 1
ATOM 3020 N N . GLN A 1 365 ? 30.997 5.971 1.077 1.00 58.44 365 GLN A N 1
ATOM 3021 C CA . GLN A 1 365 ? 29.630 6.495 1.022 1.00 58.44 365 GLN A CA 1
ATOM 3022 C C . GLN A 1 365 ? 28.763 5.876 2.127 1.00 58.44 365 GLN A C 1
ATOM 3024 O O . GLN A 1 365 ? 28.855 4.682 2.410 1.00 58.44 365 GLN A O 1
ATOM 3029 N N . PHE A 1 366 ? 27.883 6.682 2.731 1.00 56.47 366 PHE A N 1
ATOM 3030 C CA . PHE A 1 366 ? 27.006 6.254 3.829 1.00 56.47 366 PHE A CA 1
ATOM 3031 C C . PHE A 1 366 ? 26.240 4.951 3.547 1.00 56.47 366 PHE A C 1
ATOM 3033 O O . PHE A 1 366 ? 26.060 4.161 4.466 1.00 56.47 366 PHE A O 1
ATOM 3040 N N . SER A 1 367 ? 25.830 4.707 2.297 1.00 51.97 367 SER A N 1
ATOM 3041 C CA . SER A 1 367 ? 25.166 3.464 1.879 1.00 51.97 367 SER A CA 1
ATOM 3042 C C . SER A 1 367 ? 26.041 2.220 2.084 1.00 51.97 367 SER A C 1
ATOM 3044 O O . SER A 1 367 ? 25.590 1.242 2.667 1.00 51.97 367 SER A O 1
ATOM 3046 N N . GLN A 1 368 ? 27.314 2.275 1.685 1.00 57.81 368 GLN A N 1
ATOM 3047 C CA . GLN A 1 368 ? 28.271 1.172 1.855 1.00 57.81 368 GLN A CA 1
ATOM 3048 C C . GLN A 1 368 ? 28.581 0.919 3.336 1.00 57.81 368 GLN A C 1
ATOM 3050 O O . GLN A 1 368 ? 28.711 -0.223 3.785 1.00 57.81 368 GLN A O 1
ATOM 3055 N N . TRP A 1 369 ? 28.655 1.997 4.117 1.00 63.56 369 TRP A N 1
ATOM 3056 C CA . TRP A 1 369 ? 28.871 1.915 5.555 1.00 63.56 369 TRP A CA 1
ATOM 3057 C C . TRP A 1 369 ? 27.659 1.334 6.303 1.00 63.56 369 TRP A C 1
ATOM 3059 O O . TRP A 1 369 ? 27.841 0.473 7.167 1.00 63.56 369 TRP A O 1
ATOM 3069 N N . SER A 1 370 ? 26.430 1.747 5.960 1.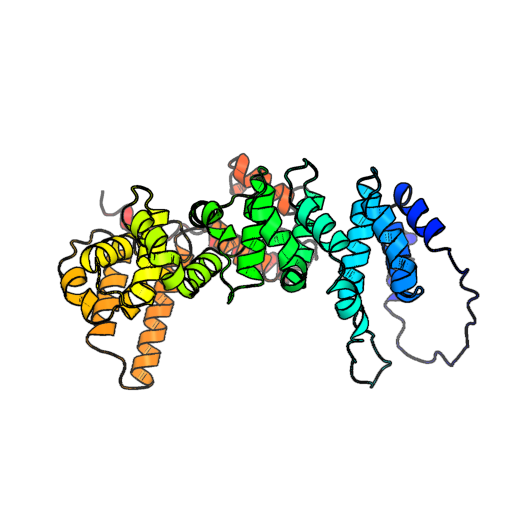00 54.38 370 SER A N 1
ATOM 3070 C CA . SER A 1 370 ? 25.210 1.228 6.593 1.00 54.38 370 SER A CA 1
ATOM 3071 C C . SER A 1 370 ? 25.020 -0.267 6.349 1.00 54.38 370 SER A C 1
ATOM 3073 O O . SER A 1 370 ? 24.629 -0.980 7.272 1.00 54.38 370 SER A O 1
ATOM 3075 N N . ASP A 1 371 ? 25.366 -0.754 5.156 1.00 51.50 371 ASP A N 1
ATOM 3076 C CA . ASP A 1 371 ? 25.253 -2.175 4.818 1.00 51.50 371 ASP A CA 1
ATOM 3077 C C . ASP A 1 371 ? 26.221 -3.022 5.657 1.00 51.50 371 ASP A C 1
ATOM 3079 O O . ASP A 1 371 ? 25.818 -4.000 6.288 1.00 51.50 371 ASP A O 1
ATOM 3083 N N . ARG A 1 372 ? 27.490 -2.605 5.788 1.00 59.47 372 ARG A N 1
ATOM 3084 C CA . ARG A 1 372 ? 28.441 -3.303 6.674 1.00 59.47 372 ARG A CA 1
ATOM 3085 C C . ARG A 1 372 ? 28.005 -3.280 8.134 1.00 59.47 372 ARG A C 1
ATOM 3087 O O . ARG A 1 372 ? 28.281 -4.238 8.851 1.00 59.47 372 ARG A O 1
ATOM 3094 N N . TRP A 1 373 ? 27.347 -2.215 8.582 1.00 60.81 373 TRP A N 1
ATOM 3095 C CA . TRP A 1 373 ? 26.874 -2.107 9.958 1.00 60.81 373 TRP A CA 1
ATOM 3096 C C . TRP A 1 373 ? 25.748 -3.105 10.261 1.00 60.81 373 TRP A C 1
ATOM 3098 O O . TRP A 1 373 ? 25.852 -3.853 11.236 1.00 60.81 373 TRP A O 1
ATOM 3108 N N . VAL A 1 374 ? 24.734 -3.178 9.388 1.00 51.44 374 VAL A N 1
ATOM 3109 C CA . VAL A 1 374 ? 23.611 -4.127 9.510 1.00 51.44 374 VAL A CA 1
ATOM 3110 C C . VAL A 1 374 ? 24.107 -5.575 9.523 1.00 51.44 374 VAL A C 1
ATOM 3112 O O . VAL A 1 374 ? 23.581 -6.399 10.267 1.00 51.44 374 VAL A O 1
ATOM 3115 N N . HIS A 1 375 ? 25.150 -5.887 8.750 1.00 47.75 375 HIS A N 1
ATOM 3116 C CA . HIS A 1 375 ? 25.660 -7.253 8.646 1.00 47.75 375 HIS A CA 1
ATOM 3117 C C . HIS A 1 375 ? 26.693 -7.632 9.720 1.00 47.75 375 HIS A C 1
ATOM 3119 O O . HIS A 1 375 ? 26.703 -8.778 10.164 1.00 47.75 375 HIS A O 1
ATOM 3125 N N . ASN A 1 376 ? 27.526 -6.698 10.197 1.00 55.22 376 ASN A N 1
ATOM 3126 C CA . ASN A 1 376 ? 28.690 -7.034 11.033 1.00 55.22 376 ASN A CA 1
ATOM 3127 C C . ASN A 1 376 ? 28.567 -6.660 12.517 1.00 55.22 376 ASN A C 1
ATOM 3129 O O . ASN A 1 376 ? 29.552 -6.802 13.240 1.00 55.22 376 ASN A O 1
ATOM 3133 N N . HIS A 1 377 ? 27.408 -6.180 12.987 1.00 52.59 377 HIS A N 1
ATOM 3134 C CA . HIS A 1 377 ? 27.171 -5.872 14.411 1.00 52.59 377 HIS A CA 1
ATOM 3135 C C . HIS A 1 377 ? 28.285 -5.001 15.030 1.00 52.59 377 HIS A C 1
ATOM 3137 O O . HIS A 1 377 ? 28.755 -5.251 16.143 1.00 52.59 377 HIS A O 1
ATOM 3143 N N . MET A 1 378 ? 28.767 -3.994 14.291 1.00 53.88 378 MET A N 1
ATOM 3144 C CA . MET A 1 378 ? 29.909 -3.195 14.741 1.00 53.88 378 MET A CA 1
ATOM 3145 C C . MET A 1 378 ? 29.602 -2.465 16.064 1.00 53.88 378 MET A C 1
ATOM 3147 O O . MET A 1 378 ? 28.566 -1.800 16.167 1.00 53.88 378 MET A O 1
ATOM 3151 N N . PRO A 1 379 ? 30.520 -2.505 17.051 1.00 58.72 379 PRO A N 1
ATOM 3152 C CA . PRO A 1 379 ? 30.339 -1.811 18.320 1.00 58.72 379 PRO A CA 1
ATOM 3153 C C . PRO A 1 379 ? 30.347 -0.285 18.133 1.00 58.72 379 PRO A C 1
ATOM 3155 O O . PRO A 1 379 ? 31.271 0.294 17.556 1.00 58.72 379 PRO A O 1
ATOM 3158 N N . TRP A 1 380 ? 29.311 0.369 18.667 1.00 54.38 380 TRP A N 1
ATOM 3159 C CA . TRP A 1 380 ? 29.019 1.806 18.533 1.00 54.38 380 TRP A CA 1
ATOM 3160 C C . TRP A 1 380 ? 30.136 2.744 19.014 1.00 54.38 380 TRP A C 1
ATOM 3162 O O . TRP A 1 380 ? 30.208 3.907 18.611 1.00 54.38 380 TRP A O 1
ATOM 3172 N N . GLU A 1 381 ? 31.016 2.252 19.880 1.00 56.88 381 GLU A N 1
ATOM 3173 C CA . GLU A 1 381 ? 32.139 2.995 20.459 1.00 56.88 381 GLU A CA 1
ATOM 3174 C C . GLU A 1 381 ? 33.166 3.430 19.406 1.00 56.88 381 GLU A C 1
ATOM 3176 O O . GLU A 1 381 ? 33.883 4.406 19.621 1.00 56.88 381 GLU A O 1
ATOM 3181 N N . LYS A 1 382 ? 33.198 2.758 18.247 1.00 58.59 382 LYS A N 1
ATOM 3182 C CA . LYS A 1 382 ? 34.128 3.046 17.144 1.00 58.59 382 LYS A CA 1
ATOM 3183 C C . LYS A 1 382 ? 33.621 4.097 16.150 1.00 58.59 382 LYS A C 1
ATOM 3185 O O . LYS A 1 382 ? 34.292 4.373 15.160 1.00 58.59 382 LYS A O 1
ATOM 3190 N N . ILE A 1 383 ? 32.443 4.683 16.377 1.00 56.88 383 ILE A N 1
ATOM 3191 C CA . ILE A 1 383 ? 31.853 5.644 15.440 1.00 56.88 383 ILE A CA 1
ATOM 3192 C C . ILE A 1 383 ? 32.418 7.045 15.680 1.00 56.88 383 ILE A C 1
ATOM 3194 O O . ILE A 1 383 ? 32.078 7.722 16.655 1.00 56.88 383 ILE A O 1
ATOM 3198 N N . THR A 1 384 ? 33.225 7.506 14.728 1.00 59.16 384 THR A N 1
ATOM 3199 C CA . THR A 1 384 ? 33.681 8.894 14.624 1.00 59.16 384 THR A CA 1
ATOM 3200 C C . THR A 1 384 ? 32.824 9.610 13.582 1.00 59.16 384 THR A C 1
ATOM 3202 O O . THR A 1 384 ? 32.911 9.305 12.398 1.00 59.16 384 THR A O 1
ATOM 3205 N N . LEU A 1 385 ? 31.971 10.549 14.006 1.00 62.00 385 LEU A N 1
ATOM 3206 C CA . LEU A 1 385 ? 31.196 11.389 13.084 1.00 62.00 385 LEU A CA 1
ATOM 3207 C C . LEU A 1 385 ? 31.952 12.695 12.817 1.00 62.00 385 LEU A C 1
ATOM 3209 O O . LEU A 1 385 ? 32.211 13.458 13.751 1.00 62.00 385 LEU A O 1
ATOM 3213 N N . SER A 1 386 ? 32.255 12.973 11.552 1.00 61.22 386 SER A N 1
ATOM 3214 C CA . SER A 1 386 ? 32.793 14.252 11.078 1.00 61.22 386 SER A CA 1
ATOM 3215 C C . SER A 1 386 ? 31.935 14.785 9.927 1.00 61.22 386 SER A C 1
ATOM 3217 O O . SER A 1 386 ? 31.455 14.019 9.091 1.00 61.22 386 SER A O 1
ATOM 3219 N N . CYS A 1 387 ? 31.688 16.100 9.877 1.00 61.38 387 CYS A N 1
ATOM 3220 C CA . CYS A 1 387 ? 31.057 16.707 8.706 1.00 61.38 387 CYS A CA 1
ATOM 3221 C C . CYS A 1 387 ? 32.103 16.880 7.598 1.00 61.38 387 CYS A C 1
ATOM 3223 O O . CYS A 1 387 ? 33.055 17.638 7.802 1.00 61.38 387 CYS A O 1
ATOM 3225 N N . PRO A 1 388 ? 31.906 16.331 6.385 1.00 53.00 388 PRO A N 1
ATOM 3226 C CA . PRO A 1 388 ? 32.806 16.598 5.259 1.00 53.00 388 PRO A CA 1
ATOM 3227 C C . PRO A 1 388 ? 32.798 18.075 4.832 1.00 53.00 388 PRO A C 1
ATOM 3229 O O . PRO A 1 388 ? 33.710 18.537 4.159 1.00 53.00 388 PRO A O 1
ATOM 3232 N N . CYS A 1 389 ? 31.803 18.849 5.274 1.00 69.81 389 CYS A N 1
ATOM 3233 C CA . CYS A 1 389 ? 31.751 20.295 5.096 1.00 69.81 389 CYS A CA 1
ATOM 3234 C C . CYS A 1 389 ? 32.769 21.085 5.946 1.00 69.81 389 CYS A C 1
ATOM 3236 O O . CYS A 1 389 ? 32.870 22.299 5.781 1.00 69.81 389 CYS A O 1
ATOM 3238 N N . GLY A 1 390 ? 33.433 20.453 6.925 1.00 71.06 390 GLY A N 1
ATOM 3239 C CA . GLY A 1 390 ? 34.371 21.109 7.850 1.00 71.06 390 GLY A CA 1
ATOM 3240 C C . GLY A 1 390 ? 33.742 22.146 8.796 1.00 71.06 390 GLY A C 1
ATOM 3241 O O . GLY A 1 390 ? 34.448 22.860 9.509 1.00 71.06 390 GLY A O 1
ATOM 3242 N N . SER A 1 391 ? 32.411 22.277 8.815 1.00 78.06 391 SER A N 1
ATOM 3243 C CA . SER A 1 391 ? 31.725 23.270 9.643 1.00 78.06 391 SER A CA 1
ATOM 3244 C C . SER A 1 391 ? 31.678 22.836 11.105 1.00 78.06 391 SER A C 1
ATOM 3246 O O . SER A 1 391 ? 30.975 21.886 11.456 1.00 78.06 391 SER A O 1
ATOM 3248 N N . LYS A 1 392 ? 32.294 23.634 11.990 1.00 74.50 392 LYS A N 1
ATOM 3249 C CA . LYS A 1 392 ? 32.207 23.469 13.455 1.00 74.50 392 LYS A CA 1
ATOM 3250 C C . LYS A 1 392 ? 30.759 23.364 13.959 1.00 74.50 392 LYS A C 1
ATOM 3252 O O . LYS A 1 392 ? 30.494 22.681 14.945 1.00 74.50 392 LYS A O 1
ATOM 3257 N N . ARG A 1 393 ? 29.806 24.025 13.286 1.00 72.56 393 ARG A N 1
ATOM 3258 C CA . ARG A 1 393 ? 28.374 23.975 13.629 1.00 72.56 393 ARG A CA 1
ATOM 3259 C C . ARG A 1 393 ? 27.752 22.617 13.299 1.00 72.56 393 ARG A C 1
ATOM 3261 O O . ARG A 1 393 ? 26.933 22.132 14.078 1.00 72.56 393 ARG A O 1
ATOM 3268 N N . CYS A 1 394 ? 28.123 22.021 12.167 1.00 69.12 394 CYS A N 1
ATOM 3269 C CA . CYS A 1 394 ? 27.693 20.673 11.807 1.00 69.12 394 CYS A CA 1
ATOM 3270 C C . CYS A 1 394 ? 28.321 19.648 12.757 1.00 69.12 394 CYS A C 1
ATOM 3272 O O . CYS A 1 394 ? 27.586 18.864 13.346 1.00 69.12 394 CYS A O 1
ATOM 3274 N N . ASP A 1 395 ? 29.623 19.742 13.034 1.00 71.00 395 ASP A N 1
ATOM 3275 C CA . ASP A 1 395 ? 30.308 18.837 13.969 1.00 71.00 395 ASP A CA 1
ATOM 3276 C C . ASP A 1 395 ? 29.727 18.894 15.388 1.00 71.00 395 ASP A C 1
ATOM 3278 O O . ASP A 1 395 ? 29.488 17.858 16.008 1.00 71.00 395 ASP A O 1
ATOM 3282 N N . ALA A 1 396 ? 29.430 20.089 15.910 1.00 73.00 396 ALA A N 1
ATOM 3283 C CA . ALA A 1 396 ? 28.806 20.237 17.225 1.00 73.00 396 ALA A CA 1
ATOM 3284 C C . ALA A 1 396 ? 27.405 19.600 17.286 1.00 73.00 396 ALA A C 1
ATOM 3286 O O . ALA A 1 396 ? 27.030 19.017 18.306 1.00 73.00 396 ALA A O 1
ATOM 3287 N N . ARG A 1 397 ? 26.630 19.678 16.195 1.00 69.12 397 ARG A N 1
ATOM 3288 C CA . ARG A 1 397 ? 25.318 19.018 16.085 1.00 69.12 397 ARG A CA 1
ATOM 3289 C C . ARG A 1 397 ? 25.449 17.501 15.987 1.00 69.12 397 ARG A C 1
ATOM 3291 O O . ARG A 1 397 ? 24.706 16.810 16.677 1.00 69.12 397 ARG A O 1
ATOM 3298 N N . LEU A 1 398 ? 26.409 16.998 15.209 1.00 65.50 398 LEU A N 1
ATOM 3299 C CA . LEU A 1 398 ? 26.698 15.565 15.092 1.00 65.50 398 LEU A CA 1
ATOM 3300 C C . LEU A 1 398 ? 27.122 14.969 16.435 1.00 65.50 398 LEU A C 1
ATOM 3302 O O . LEU A 1 398 ? 26.587 13.946 16.853 1.00 65.50 398 LEU A O 1
ATOM 3306 N N . ARG A 1 399 ? 28.006 15.657 17.166 1.00 71.56 399 ARG A N 1
ATOM 3307 C CA . ARG A 1 399 ? 28.413 15.252 18.520 1.00 71.56 399 ARG A CA 1
ATOM 3308 C C . ARG A 1 399 ? 27.247 15.268 19.503 1.00 71.56 399 ARG A C 1
ATOM 3310 O O . ARG A 1 399 ? 27.136 14.360 20.318 1.00 71.56 399 ARG A O 1
ATOM 3317 N N . ARG A 1 400 ? 26.359 16.268 19.427 1.00 73.94 400 ARG A N 1
ATOM 3318 C CA . ARG A 1 400 ? 25.154 16.316 20.271 1.00 73.94 400 ARG A CA 1
ATOM 3319 C C . ARG A 1 400 ? 24.215 15.150 19.964 1.00 73.94 400 ARG A C 1
ATOM 3321 O O . ARG A 1 400 ? 23.812 14.473 20.898 1.00 73.94 4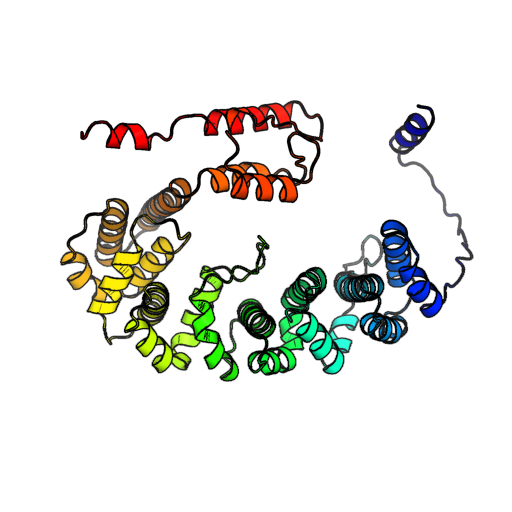00 ARG A O 1
ATOM 3328 N N . ALA A 1 401 ? 23.942 14.876 18.688 1.00 65.06 401 ALA A N 1
ATOM 3329 C CA . ALA A 1 401 ? 23.118 13.742 18.275 1.00 65.06 401 ALA A CA 1
ATOM 3330 C C . ALA A 1 401 ? 23.718 12.401 18.737 1.00 65.06 401 ALA A C 1
ATOM 3332 O O . ALA A 1 401 ? 23.002 11.580 19.300 1.00 65.06 401 ALA A O 1
ATOM 3333 N N . ALA A 1 402 ? 25.034 12.208 18.585 1.00 69.50 402 ALA A N 1
ATOM 3334 C CA . ALA A 1 402 ? 25.729 11.021 19.087 1.00 69.50 402 ALA A CA 1
ATOM 3335 C C . ALA A 1 402 ? 25.650 10.892 20.618 1.00 69.50 402 ALA A C 1
ATOM 3337 O O . ALA A 1 402 ? 25.425 9.802 21.136 1.00 69.50 402 ALA A O 1
ATOM 3338 N N . ASN A 1 403 ? 25.797 11.997 21.353 1.00 70.00 403 ASN A N 1
ATOM 3339 C CA . ASN A 1 403 ? 25.713 11.997 22.814 1.00 70.00 403 ASN A CA 1
ATOM 3340 C C . ASN A 1 403 ? 24.289 11.764 23.327 1.00 70.00 403 ASN A C 1
ATOM 3342 O O . ASN A 1 403 ? 24.116 11.058 24.315 1.00 70.00 403 ASN A O 1
ATOM 3346 N N . ASP A 1 404 ? 23.275 12.333 22.673 1.00 64.06 404 ASP A N 1
ATOM 3347 C CA . ASP A 1 404 ? 21.872 12.084 23.010 1.00 64.06 404 ASP A CA 1
ATOM 3348 C C . ASP A 1 404 ? 21.493 10.621 22.759 1.00 64.06 404 ASP A C 1
ATOM 3350 O O . ASP A 1 404 ? 20.731 10.052 23.533 1.00 64.06 404 ASP A O 1
ATOM 3354 N N . PHE A 1 405 ? 22.095 9.995 21.747 1.00 57.53 405 PHE A N 1
ATOM 3355 C CA . PHE A 1 405 ? 21.897 8.585 21.422 1.00 57.53 405 PHE A CA 1
ATOM 3356 C C . PHE A 1 405 ? 22.608 7.615 22.376 1.00 57.53 405 PHE A C 1
ATOM 3358 O O . PHE A 1 405 ? 22.123 6.520 22.630 1.00 57.53 405 PHE A O 1
ATOM 3365 N N . ARG A 1 406 ? 23.750 8.026 22.943 1.00 61.84 406 ARG A N 1
ATOM 3366 C CA . ARG A 1 406 ? 24.479 7.263 23.973 1.00 61.84 406 ARG A CA 1
ATOM 3367 C C . ARG A 1 406 ? 23.791 7.281 25.338 1.00 61.84 406 ARG A C 1
ATOM 3369 O O . ARG A 1 406 ? 24.201 6.536 26.228 1.00 61.84 406 ARG A O 1
ATOM 3376 N N . LYS A 1 407 ? 22.783 8.135 25.545 1.00 63.84 407 LYS A N 1
ATOM 3377 C CA . LYS A 1 407 ? 22.012 8.119 26.790 1.00 63.84 407 LYS A CA 1
ATOM 3378 C C . LYS A 1 407 ? 21.213 6.812 26.843 1.00 63.84 407 LYS A C 1
ATOM 3380 O O . LYS A 1 407 ? 20.514 6.507 25.880 1.00 63.84 407 LYS A O 1
ATOM 3385 N N . PRO A 1 408 ? 21.288 6.042 27.942 1.00 47.81 408 PRO A N 1
ATOM 3386 C CA . PRO A 1 408 ? 20.506 4.822 28.076 1.00 47.81 408 PRO A CA 1
ATOM 3387 C C . PRO A 1 408 ? 19.019 5.140 27.900 1.00 47.81 408 PRO A C 1
ATOM 3389 O O . PRO A 1 408 ? 18.518 6.111 28.476 1.00 47.81 408 PRO A O 1
ATOM 3392 N N . CYS A 1 409 ? 18.328 4.327 27.094 1.00 43.06 409 CYS A N 1
ATOM 3393 C CA . CYS A 1 409 ? 16.894 4.467 26.879 1.00 43.06 409 CYS A CA 1
ATOM 3394 C C . CYS A 1 409 ? 16.186 4.462 28.250 1.00 43.06 409 CYS A C 1
ATOM 3396 O O . CYS A 1 409 ? 16.403 3.533 29.036 1.00 43.06 409 CYS A O 1
ATOM 3398 N N . PRO A 1 410 ? 15.363 5.475 28.584 1.00 45.31 410 PRO A N 1
ATOM 3399 C CA . PRO A 1 410 ? 14.747 5.586 29.908 1.00 45.31 410 PRO A CA 1
ATOM 3400 C C . PRO A 1 410 ? 13.831 4.401 30.264 1.00 45.31 410 PRO A C 1
ATOM 3402 O O . PRO A 1 410 ? 13.539 4.193 31.441 1.00 45.31 410 PRO A O 1
ATOM 3405 N N . VAL A 1 411 ? 13.442 3.585 29.279 1.00 44.62 411 VAL A N 1
ATOM 3406 C CA . VAL A 1 411 ? 12.633 2.368 29.451 1.00 44.62 411 VAL A CA 1
ATOM 3407 C C . VAL A 1 411 ? 13.358 1.301 30.289 1.00 44.62 411 VAL A C 1
ATOM 3409 O O . VAL A 1 411 ? 12.722 0.628 31.102 1.00 44.62 411 VAL A O 1
ATOM 3412 N N . ASN A 1 412 ? 14.696 1.239 30.242 1.00 37.28 412 ASN A N 1
ATOM 3413 C CA . ASN A 1 412 ? 15.459 0.248 31.013 1.00 37.28 412 ASN A CA 1
ATOM 3414 C C . ASN A 1 412 ? 15.400 0.445 32.535 1.00 37.28 412 ASN A C 1
ATOM 3416 O O . ASN A 1 412 ? 15.758 -0.473 33.265 1.00 37.28 412 ASN A O 1
ATOM 3420 N N . LYS A 1 413 ? 14.928 1.595 33.041 1.00 37.59 413 LYS A N 1
ATOM 3421 C CA . LYS A 1 413 ? 14.755 1.810 34.490 1.00 37.59 413 LYS A CA 1
ATOM 3422 C C . LYS A 1 413 ? 13.428 1.290 35.046 1.00 37.59 413 LYS A C 1
ATOM 3424 O O . LYS A 1 413 ? 13.351 1.065 36.247 1.00 37.59 413 LYS A O 1
ATOM 3429 N N . ARG A 1 414 ? 12.392 1.098 34.216 1.00 38.53 414 ARG A N 1
ATOM 3430 C CA . ARG A 1 414 ? 11.101 0.553 34.685 1.00 38.53 414 ARG A CA 1
ATOM 3431 C C . ARG A 1 414 ? 11.056 -0.975 34.671 1.00 38.53 414 ARG A C 1
ATOM 3433 O O . ARG A 1 414 ? 10.356 -1.543 35.495 1.00 38.53 414 ARG A O 1
ATOM 3440 N N . GLN A 1 415 ? 11.831 -1.634 33.808 1.00 36.03 415 GLN A N 1
ATOM 3441 C CA . GLN A 1 415 ? 11.924 -3.102 33.789 1.00 36.03 415 GLN A CA 1
ATOM 3442 C C . GLN A 1 415 ? 12.904 -3.669 34.830 1.00 36.03 415 GLN A C 1
ATOM 3444 O O . GLN A 1 415 ? 12.687 -4.767 35.325 1.00 36.03 415 GLN A O 1
ATOM 3449 N N . THR A 1 416 ? 13.932 -2.921 35.246 1.00 32.72 416 THR A N 1
ATOM 3450 C CA . THR A 1 416 ? 14.888 -3.386 36.277 1.00 32.72 416 THR A CA 1
ATOM 3451 C C . THR A 1 416 ? 14.419 -3.195 37.723 1.00 32.72 416 THR A C 1
ATOM 3453 O O . THR A 1 416 ? 15.098 -3.652 38.633 1.00 32.72 416 THR A O 1
ATOM 3456 N N . GLN A 1 417 ? 13.268 -2.558 37.962 1.00 34.12 417 GLN A N 1
ATOM 3457 C CA . GLN A 1 417 ? 12.664 -2.454 39.302 1.00 34.12 417 GLN A CA 1
ATOM 3458 C C . GLN A 1 417 ? 11.537 -3.475 39.545 1.00 34.12 417 GLN A C 1
ATOM 3460 O O . GLN A 1 417 ? 10.890 -3.427 40.587 1.00 34.12 417 GLN A O 1
ATOM 3465 N N . ALA A 1 418 ? 11.306 -4.393 38.601 1.00 37.88 418 ALA A N 1
ATOM 3466 C CA . ALA A 1 418 ? 10.308 -5.460 38.698 1.00 37.88 418 ALA A CA 1
ATOM 3467 C C . ALA A 1 418 ? 10.927 -6.863 38.519 1.00 37.88 418 ALA A C 1
ATOM 3469 O O . ALA A 1 418 ? 10.301 -7.741 37.926 1.00 37.88 418 ALA A O 1
ATOM 3470 N N . HIS A 1 419 ? 12.145 -7.059 39.033 1.00 34.66 419 HIS A N 1
ATOM 3471 C CA . HIS A 1 419 ? 12.756 -8.370 39.250 1.00 34.66 419 HIS A CA 1
ATOM 3472 C C . HIS A 1 419 ? 13.265 -8.494 40.679 1.00 34.66 419 HIS A C 1
ATOM 3474 O O . HIS A 1 419 ? 13.917 -7.530 41.146 1.00 34.66 419 HIS A O 1
#

Foldseek 3Di:
DVVVVVVVVVPPDDDDDDDDDPPPPPPPPDPLLNLLVCQLVDDPVSLVVSLVVCLVPPDCVRNVVVLVVQCVDPRPRSVLSSLVSLQVSQVDQPPDPPPDPRDRPPPSLVVQLPVQVVLLSLLCLQAPPVSVSSNVSSLVSCLVNVVSSVVNLLVQLVDPGPRSNQSSLQSCLNRVLQDDDPSCVVVLVVLLDPPPVPQDPPPPGQPNVSSLSSCLNCVVVCVVVLVVLCVDPPLSSVLSSLLSCLQVLPPPPLLSSLVSLLVQQAQDLRQCRNVSSLVSLLSNAPSSQVNLVPDDDDGPSSVLSSVLSNCCRVPPDPDPVSVVVNVVSSVVSNCVSVCPNDLPVVLCVQLVVVAVADAFPVRHHPSVVVVCCVVPVDDLVPGDGDGPVNDPVSNVVNVVSSVVSPPPDPVVVVVVVPD

pLDDT: mean 73.09, std 19.04, range [26.27, 97.75]

Radius of gyration: 27.44 Å; chains: 1; bounding box: 71×63×74 Å

Secondary structure (DSSP, 8-state):
-HHHHHHHGGG---S----------------HHHHHHHTTTS-HHHHHHHHHHHHHHS-HHHHHHHHHHHHTSS-HHHHHHHHHHHHHHTT----PSTTS-----SHHHHHHTT-HHHHHHHHHTTS--S-HHHHHHHHHHHHHHTTTSHHHHHHHTT-S-HHHHHHHHHHHHHH-TT---GGGGGGGGGGSS----TT---TTSPPHHHHHHHHHHTGGGGHHHHHHHHTSS-HHHHHHHHHHHHHTT--TTHHHHHHHHHHTTSS-SSTTHHHHHHHHHHHHGGGGHHHHHH-----HHHHHHHHHHHHHHHS---SHHHHHHHHHHHHHHHHHHHHSS-HHHHHHHHHHTT----B-TTS-BHHHHHHHHHHHT--GGG-----TT--HHHHHHHHHHHHHHTSPPTTHHHHTT--

Sequence (419 aa):
MLLIIAQMLFFLATPQEYSRHEIKTHTPTISVESAIQSWATDSWDQVRFDFRRLAEQVDFDIARPHLIKALQADEVKLRAYALMALTNSFRHRHVSGPGQPIELSPKPQFLLQNDQPFWDFIVQQLADDEKRWNWSLGYSTLLSWGKHAKPSLYRALASDDEQLRSSAFHILIATSFNEFHPAALPCLDKLCFEYKPREFWNRQTPTYFDRQKWLTHHAHALADVLTRWLLSEDGRRRAFAAIAFASHRWNTHQKLIVEILADELKDDHRRWTAISAADALLKMGAVALPYLKDLTLTDPQQKDFVATIIWDIESPPKTKNDLARRTLKHKHLREVSIREHDPFYQWISNLYYPYNCFLGPDGEQFSQWSDRWVHNHMPWEKITLSCPCGSKRCDARLRRAANDFRKPCPVNKRQTQAH